Protein AF-A0A947I049-F1 (afdb_monomer)

Solvent-accessible surface area (backbone atoms only — not comparable to full-atom values): 20136 Å² total; per-residue (Å²): 138,83,85,80,80,80,82,52,74,67,61,59,55,50,56,59,55,58,68,69,71,76,73,86,82,80,91,72,89,83,76,88,65,97,51,59,75,61,45,59,69,67,36,69,57,52,45,51,44,47,54,53,21,55,65,51,45,60,42,56,76,65,76,49,67,82,68,45,63,92,79,46,52,65,66,55,30,16,57,62,45,54,55,41,60,27,80,48,78,37,83,83,34,71,47,52,23,62,14,38,29,43,31,38,38,38,52,83,84,72,79,59,103,77,60,92,73,66,75,37,50,26,11,27,33,22,53,26,60,35,34,33,36,28,34,28,56,63,70,51,24,50,53,89,50,84,76,56,85,53,47,62,72,57,63,84,64,46,73,48,38,60,28,32,43,27,35,46,59,43,44,28,85,66,26,79,69,43,60,36,45,36,36,62,65,34,47,45,53,31,78,82,76,14,25,44,72,73,39,69,44,99,85,73,44,63,56,32,45,42,60,32,15,40,30,29,34,28,36,29,39,48,45,94,57,64,80,81,56,81,44,41,33,44,72,33,57,62,76,81,84,62,60,84,86,74,38,40,29,33,37,36,24,40,38,55,69,54,91,87,49,87,56,59,56,81,57,44,64,26,36,45,31,32,31,72,61,25,45,50,51,64,76,92,48,89,45,21,46,43,26,34,47,73,49,46,65,27,15,35,10,9,48,23,18,33,84,93,39,75,60,34,34,51,26,23,34,25,83,61,69,30,99,79,23,38,8,20,76,76,79,50,77,90,42,32,72,88,37,20,31,24,28,22,14,37,33,22,57,49,31,51,51,50,23,75,70,67,78,45,57,65,87,52,52,49,75,73,58,116

pLDDT: mean 75.82, std 18.71, range [27.3, 97.12]

Secondary structure (DSSP, 8-state):
--------HHHHHHHHHHHHTT--S-----------TTGGGGSHHHHHHHHHHHHHHHHHSS---TT-GGGS-HHHHHHHHHTT-EEE-GGG-HHHHHHEEEEEEE-TT--STTS----EEEEEEESSSSEEEE-SHHHHSBTTS---S--SSPPGGGGG-EEEEEES-TTSTTGGG-EEEEEEEEE---BTTTEEEEEE-TTS-EEEEEE-GGG--EEEEESS--TT----PEE--S-----TTT-EEEEEE-PPP-TTSSS-HHHHTTSEEEEEEEEBPPS-BTTBEEE-----TT-TT-EEEETTEEEEEEEEE-S-S-TTSPPPSS--STTTTTTT-EEEEEHHHHHHHHHHHHSS-GGGGGGG--

Mean predicted aligned error: 10.98 Å

Sequence (370 aa):
MVSSKRVTSAEVVARLLTMATLLWGALGPMQVLAQGADACFKDPRVQALIDQSKEIDECFASDQNKCLIEKMTVEEQRELNSQRLIPFDRSKDALFDQAIGVVTANTPEATGPSSGAGNEAGTGQRISRCHVLTSAHLFYTDTSVGVSGVELPPPAESDHFNIRFHFGQTCDAQLARNHVRGHIVFRMTREKQDFVCDRWANDNKCLERRFFGKSDAVIVKLKDYDKSIRQYFKVRSSPVSIPESDSRVSCWGFPEYNNQINLPKALSDQVLWHQLNAKIFPGRYDRGILTNAISYPGMSGGGCVSASAPQELIGLYSSGGSATGHAAILASAQTADERSLNFLTPLDHLAERYRAATGKRIEDLDKECD

Structure (mmCIF, N/CA/C/O backbone):
data_AF-A0A947I049-F1
#
_entry.id   AF-A0A947I049-F1
#
loop_
_atom_site.group_PDB
_atom_site.id
_atom_site.type_symbol
_atom_site.label_atom_id
_atom_site.label_alt_id
_atom_site.label_comp_id
_atom_site.label_asym_id
_atom_site.label_entity_id
_atom_site.label_seq_id
_atom_site.pdbx_PDB_ins_code
_atom_site.Cartn_x
_atom_site.Cartn_y
_atom_site.Cartn_z
_atom_site.occupancy
_atom_site.B_iso_or_equiv
_atom_site.auth_seq_id
_atom_site.auth_comp_id
_atom_site.auth_asym_id
_atom_site.auth_atom_id
_atom_site.pdbx_PDB_model_num
ATOM 1 N N . MET A 1 1 ? 11.139 -2.924 -52.480 1.00 36.16 1 MET A N 1
ATOM 2 C CA . MET A 1 1 ? 11.664 -3.927 -51.528 1.00 36.16 1 MET A CA 1
ATOM 3 C C . MET A 1 1 ? 12.251 -3.184 -50.339 1.00 36.16 1 MET A C 1
ATOM 5 O O . MET A 1 1 ? 13.313 -2.597 -50.474 1.00 36.16 1 MET A O 1
ATOM 9 N N . VAL A 1 2 ? 11.526 -3.123 -49.220 1.00 31.83 2 VAL A N 1
ATOM 10 C CA . VAL A 1 2 ? 12.009 -2.501 -47.976 1.00 31.83 2 VAL A CA 1
ATOM 11 C C . VAL A 1 2 ? 12.499 -3.627 -47.072 1.00 31.83 2 VAL A C 1
ATOM 13 O O . VAL A 1 2 ? 11.728 -4.510 -46.706 1.00 31.83 2 VAL A O 1
ATOM 16 N N . SER A 1 3 ? 13.799 -3.631 -46.785 1.00 27.30 3 SER A N 1
ATOM 17 C CA . SER A 1 3 ? 14.447 -4.621 -45.926 1.00 27.30 3 SER A CA 1
ATOM 18 C C . SER A 1 3 ? 14.122 -4.313 -44.464 1.00 27.30 3 SER A C 1
ATOM 20 O O . SER A 1 3 ? 14.683 -3.395 -43.867 1.00 27.30 3 SER A O 1
ATOM 22 N N . SER A 1 4 ? 13.166 -5.054 -43.903 1.00 30.89 4 SER A N 1
ATOM 23 C CA . SER A 1 4 ? 12.885 -5.078 -42.467 1.00 30.89 4 SER A CA 1
ATOM 24 C C . SER A 1 4 ? 14.023 -5.824 -41.767 1.00 30.89 4 SER A C 1
ATOM 26 O O . SER A 1 4 ? 14.110 -7.052 -41.826 1.00 30.89 4 SER A O 1
ATOM 28 N N . LYS A 1 5 ? 14.933 -5.081 -41.129 1.00 39.25 5 LYS A N 1
ATOM 29 C CA . LYS A 1 5 ? 15.911 -5.666 -40.209 1.00 39.25 5 LYS A CA 1
ATOM 30 C C . LYS A 1 5 ? 15.168 -6.135 -38.958 1.00 39.25 5 LYS A C 1
ATOM 32 O O . LYS A 1 5 ? 14.656 -5.321 -38.195 1.00 39.25 5 LYS A O 1
ATOM 37 N N . ARG A 1 6 ? 15.108 -7.454 -38.763 1.00 39.47 6 ARG A N 1
ATOM 38 C CA . ARG A 1 6 ? 14.704 -8.071 -37.496 1.00 39.47 6 ARG A CA 1
ATOM 39 C C . ARG A 1 6 ? 15.783 -7.774 -36.459 1.00 39.47 6 ARG A C 1
ATOM 41 O O . ARG A 1 6 ? 16.863 -8.348 -36.536 1.00 39.47 6 ARG A O 1
ATOM 48 N N . VAL A 1 7 ? 15.473 -6.895 -35.515 1.00 39.69 7 VAL A N 1
ATOM 49 C CA . VAL A 1 7 ? 16.223 -6.769 -34.262 1.00 39.69 7 VAL A CA 1
ATOM 50 C C . VAL A 1 7 ? 15.900 -8.011 -33.435 1.00 39.69 7 VAL A C 1
ATOM 52 O O . VAL A 1 7 ? 14.728 -8.322 -33.205 1.00 39.69 7 VAL A O 1
ATOM 55 N N . THR A 1 8 ? 16.919 -8.783 -33.077 1.00 38.72 8 THR A N 1
ATOM 56 C CA . THR A 1 8 ? 16.761 -9.987 -32.256 1.00 38.72 8 THR A CA 1
ATOM 57 C C . THR A 1 8 ? 16.773 -9.603 -30.776 1.00 38.72 8 THR A C 1
ATOM 59 O O . THR A 1 8 ? 17.422 -8.640 -30.376 1.00 38.72 8 THR A O 1
ATOM 62 N N . SER A 1 9 ? 16.050 -10.354 -29.942 1.00 43.84 9 SER A N 1
ATOM 63 C CA . SER A 1 9 ? 15.940 -10.134 -28.488 1.00 43.84 9 SER A CA 1
ATOM 64 C C . SER A 1 9 ? 17.298 -10.061 -27.773 1.00 43.84 9 SER A C 1
ATOM 66 O O . SER A 1 9 ? 17.438 -9.347 -26.785 1.00 43.84 9 SER A O 1
ATOM 68 N N . ALA A 1 10 ? 18.326 -10.711 -28.323 1.00 41.03 10 ALA A N 1
ATOM 69 C CA . ALA A 1 10 ? 19.694 -10.656 -27.819 1.00 41.03 10 ALA A CA 1
ATOM 70 C C . ALA A 1 10 ? 20.364 -9.272 -27.976 1.00 41.03 10 ALA A C 1
ATOM 72 O O . ALA A 1 10 ? 21.170 -8.897 -27.129 1.00 41.03 10 ALA A O 1
ATOM 73 N N . GLU A 1 11 ? 20.029 -8.482 -29.006 1.00 40.41 11 GLU A N 1
ATOM 74 C CA . GLU A 1 11 ? 20.606 -7.138 -29.201 1.00 40.41 11 GLU A CA 1
ATOM 75 C C . GLU A 1 11 ? 20.040 -6.101 -28.222 1.00 40.41 11 GLU A C 1
ATOM 77 O O . GLU A 1 11 ? 20.745 -5.164 -27.846 1.00 40.41 11 GLU A O 1
ATOM 82 N N . VAL A 1 12 ? 18.791 -6.273 -27.777 1.00 44.66 12 VAL A N 1
ATOM 83 C CA . VAL A 1 12 ? 18.162 -5.394 -26.776 1.00 44.66 12 VAL A CA 1
ATOM 84 C C . VAL A 1 12 ? 18.747 -5.670 -25.388 1.00 44.66 12 VAL A C 1
ATOM 86 O O . VAL A 1 12 ? 19.164 -4.739 -24.701 1.00 44.66 12 VAL A O 1
ATOM 89 N N . VAL A 1 13 ? 18.887 -6.948 -25.018 1.00 43.38 13 VAL A N 1
ATOM 90 C CA . VAL A 1 13 ? 19.495 -7.366 -23.742 1.00 43.38 13 VAL A CA 1
ATOM 91 C C . VAL A 1 13 ? 20.985 -6.995 -23.680 1.00 43.38 13 VAL A C 1
ATOM 93 O O . VAL A 1 13 ? 21.453 -6.488 -22.662 1.00 43.38 13 VAL A O 1
ATOM 96 N N . ALA A 1 14 ? 21.734 -7.144 -24.780 1.00 41.31 14 ALA A N 1
ATOM 97 C CA . ALA A 1 14 ? 23.150 -6.769 -24.826 1.00 41.31 14 ALA A CA 1
ATOM 98 C C . ALA A 1 14 ? 23.383 -5.248 -24.727 1.00 41.31 14 ALA A C 1
ATOM 100 O O . ALA A 1 14 ? 24.353 -4.811 -24.104 1.00 41.31 14 ALA A O 1
ATOM 101 N N . ARG A 1 15 ? 22.489 -4.419 -25.289 1.00 41.31 15 ARG A N 1
ATOM 102 C CA . ARG A 1 15 ? 22.576 -2.954 -25.146 1.00 41.31 15 ARG A CA 1
ATOM 103 C C . ARG A 1 15 ? 22.295 -2.488 -23.715 1.00 41.31 15 ARG A C 1
ATOM 105 O O . ARG A 1 15 ? 22.999 -1.599 -23.244 1.00 41.31 15 ARG A O 1
ATOM 112 N N . LEU A 1 16 ? 21.368 -3.138 -23.007 1.00 40.75 16 LEU A N 1
ATOM 113 C CA . LEU A 1 16 ? 21.089 -2.873 -21.588 1.00 40.75 16 LEU A CA 1
ATOM 114 C C . LEU A 1 16 ? 22.263 -3.277 -20.677 1.00 40.75 16 LEU A C 1
ATOM 116 O O . LEU A 1 16 ? 22.641 -2.523 -19.783 1.00 40.75 16 LEU A O 1
ATOM 120 N N . LEU A 1 17 ? 22.923 -4.406 -20.959 1.00 35.94 17 LEU A N 1
ATOM 121 C CA . LEU A 1 17 ? 24.107 -4.857 -20.210 1.00 35.94 17 LEU A CA 1
ATOM 122 C C . LEU A 1 17 ? 25.330 -3.940 -20.374 1.00 35.94 17 LEU A C 1
ATOM 124 O O . LEU A 1 17 ? 26.136 -3.824 -19.454 1.00 35.94 17 LEU A O 1
ATOM 128 N N . THR A 1 18 ? 25.469 -3.252 -21.510 1.00 36.75 18 THR A N 1
ATOM 129 C CA . THR A 1 18 ? 26.655 -2.419 -21.777 1.00 36.75 18 THR A CA 1
ATOM 130 C C . THR A 1 18 ? 26.627 -1.091 -21.001 1.00 36.75 18 THR A C 1
ATOM 132 O O . THR A 1 18 ? 27.687 -0.581 -20.628 1.00 36.75 18 THR A O 1
ATOM 135 N N . MET A 1 19 ? 25.441 -0.552 -20.679 1.00 34.12 19 MET A N 1
ATOM 136 C CA . MET A 1 19 ? 25.323 0.657 -19.844 1.00 34.12 19 MET A CA 1
ATOM 137 C C . MET A 1 19 ? 25.622 0.393 -18.359 1.00 34.12 19 MET A C 1
ATOM 139 O O . MET A 1 19 ? 26.069 1.303 -17.664 1.00 34.12 19 MET A O 1
ATOM 143 N N . ALA A 1 20 ? 25.482 -0.850 -17.885 1.00 35.50 20 ALA A N 1
ATOM 144 C CA . ALA A 1 20 ? 25.792 -1.223 -16.502 1.00 35.50 20 ALA A CA 1
ATOM 145 C C . ALA A 1 20 ? 27.308 -1.248 -16.195 1.00 35.50 20 ALA A C 1
ATOM 147 O O . ALA A 1 20 ? 27.719 -1.055 -15.052 1.00 35.50 20 ALA A O 1
ATOM 148 N N . THR A 1 21 ? 28.164 -1.430 -17.205 1.00 35.34 21 THR A N 1
ATOM 149 C CA . THR A 1 21 ? 29.625 -1.579 -17.029 1.00 35.34 21 THR A CA 1
ATOM 150 C C . THR A 1 21 ? 30.440 -0.279 -17.026 1.00 35.34 21 THR A C 1
ATOM 152 O O . THR A 1 21 ? 31.637 -0.323 -16.752 1.00 35.34 21 THR A O 1
ATOM 155 N N . LEU A 1 22 ? 29.842 0.890 -17.284 1.00 30.20 22 LEU A N 1
ATOM 156 C CA . LEU A 1 22 ? 30.578 2.166 -17.396 1.00 30.20 22 LEU A CA 1
ATOM 157 C C . LEU A 1 22 ? 30.652 3.001 -16.099 1.00 30.20 22 LEU A C 1
ATOM 159 O O . LEU A 1 22 ? 31.198 4.101 -16.114 1.00 30.20 22 LEU A O 1
ATOM 163 N N . LEU A 1 23 ? 30.172 2.484 -14.963 1.00 39.19 23 LEU A N 1
ATOM 164 C CA . LEU A 1 23 ? 30.061 3.227 -13.691 1.00 39.19 23 LEU A CA 1
ATOM 165 C C . LEU A 1 23 ? 31.065 2.814 -12.593 1.00 39.19 23 LEU A C 1
ATOM 167 O O . LEU A 1 23 ? 30.907 3.186 -11.434 1.00 39.19 23 LEU A O 1
ATOM 171 N N . TRP A 1 24 ? 32.130 2.084 -12.934 1.00 35.00 24 TRP A N 1
ATOM 172 C CA . TRP A 1 24 ? 33.089 1.526 -11.962 1.00 35.00 24 TRP A CA 1
ATOM 173 C C . TRP A 1 24 ? 34.264 2.436 -11.551 1.00 35.00 24 TRP A C 1
ATOM 175 O O . TRP A 1 24 ? 35.207 1.974 -10.913 1.00 35.00 24 TRP A O 1
ATOM 185 N N . GLY A 1 25 ? 34.232 3.734 -11.861 1.00 31.92 25 GLY A N 1
ATOM 186 C CA . GLY A 1 25 ? 35.385 4.614 -11.642 1.00 31.92 25 GLY A CA 1
ATOM 187 C C . GLY A 1 25 ? 35.066 5.974 -11.034 1.00 31.92 25 GLY A C 1
ATOM 188 O O . GLY A 1 25 ? 35.245 6.963 -11.727 1.00 31.92 25 GLY A O 1
ATOM 189 N N . ALA A 1 26 ? 34.629 6.033 -9.768 1.00 32.72 26 ALA A N 1
ATOM 190 C CA . ALA A 1 26 ? 34.865 7.171 -8.856 1.00 32.72 26 ALA A CA 1
ATOM 191 C C . ALA A 1 26 ? 34.229 6.922 -7.471 1.00 32.72 26 ALA A C 1
ATOM 193 O O . ALA A 1 26 ? 33.105 7.342 -7.206 1.00 32.72 26 ALA A O 1
ATOM 194 N N . LEU A 1 27 ? 34.951 6.268 -6.557 1.00 34.78 27 LEU A N 1
ATOM 195 C CA . LEU A 1 27 ? 34.607 6.258 -5.130 1.00 34.78 27 LEU A CA 1
ATOM 196 C C . LEU A 1 27 ? 35.497 7.268 -4.400 1.00 34.78 27 LEU A C 1
ATOM 198 O O . LEU A 1 27 ? 36.645 6.979 -4.073 1.00 34.78 27 LEU A O 1
ATOM 202 N N . GLY A 1 28 ? 34.963 8.466 -4.167 1.00 30.88 28 GLY A N 1
ATOM 203 C CA . GLY A 1 28 ? 35.471 9.409 -3.169 1.00 30.88 28 GLY A CA 1
ATOM 204 C C . GLY A 1 28 ? 34.584 9.385 -1.916 1.00 30.88 28 GLY A C 1
ATOM 205 O O . GLY A 1 28 ? 33.402 9.050 -2.021 1.00 30.88 28 GLY A O 1
ATOM 206 N N . PRO A 1 29 ? 35.110 9.724 -0.725 1.00 32.47 29 PRO A N 1
ATOM 207 C CA . PRO A 1 29 ? 34.315 9.755 0.498 1.00 32.47 29 PRO A CA 1
ATOM 208 C C . PRO A 1 29 ? 33.294 10.902 0.429 1.00 32.47 29 PRO A C 1
ATOM 210 O O . PRO A 1 29 ? 33.664 12.070 0.322 1.00 32.47 29 PRO A O 1
ATOM 213 N N . MET A 1 30 ? 31.999 10.572 0.481 1.00 37.56 30 MET A N 1
ATOM 214 C CA . MET A 1 30 ? 30.910 11.553 0.541 1.00 37.56 30 MET A CA 1
ATOM 215 C C . MET A 1 30 ? 30.924 12.270 1.898 1.00 37.56 30 MET A C 1
ATOM 217 O O . MET A 1 30 ? 30.604 11.686 2.932 1.00 37.56 30 MET A O 1
ATOM 221 N N . GLN A 1 31 ? 31.279 13.555 1.887 1.00 31.75 31 GLN A N 1
ATOM 222 C CA . GLN A 1 31 ? 30.993 14.480 2.981 1.00 31.75 31 GLN A CA 1
ATOM 223 C C . GLN A 1 31 ? 29.479 14.711 3.058 1.00 31.75 31 GLN A C 1
ATOM 225 O O . GLN A 1 31 ? 28.852 15.106 2.075 1.00 31.75 31 GLN A O 1
ATOM 230 N N . VAL A 1 32 ? 28.896 14.476 4.235 1.00 35.38 32 VAL A N 1
ATOM 231 C CA . VAL A 1 32 ? 27.488 14.763 4.535 1.00 35.38 32 VAL A CA 1
ATOM 232 C C . VAL A 1 32 ? 27.326 16.278 4.664 1.00 35.38 32 VAL A C 1
ATOM 234 O O . VAL A 1 32 ? 27.493 16.850 5.739 1.00 35.38 32 VAL A O 1
ATOM 237 N N . LEU A 1 33 ? 27.061 16.948 3.545 1.00 35.38 33 LEU A N 1
ATOM 238 C CA . LEU A 1 33 ? 26.589 18.329 3.548 1.00 35.38 33 LEU A CA 1
ATOM 239 C C . LEU A 1 33 ? 25.087 18.323 3.828 1.00 35.38 33 LEU A C 1
ATOM 241 O O . LEU A 1 33 ? 24.358 17.532 3.237 1.00 35.38 33 LEU A O 1
ATOM 245 N N . ALA A 1 34 ? 24.633 19.210 4.715 1.00 38.28 34 ALA A N 1
ATOM 246 C CA . ALA A 1 34 ? 23.218 19.497 4.915 1.00 38.28 34 ALA A CA 1
ATOM 247 C C . ALA A 1 34 ? 22.613 19.920 3.570 1.00 38.28 34 ALA A C 1
ATOM 249 O O . ALA A 1 34 ? 22.931 20.975 3.021 1.00 38.28 34 ALA A O 1
ATOM 250 N N . GLN A 1 35 ? 21.806 19.041 3.004 1.00 43.62 35 GLN A N 1
ATOM 251 C CA . GLN A 1 35 ? 21.348 19.103 1.631 1.00 43.62 35 GLN A CA 1
ATOM 252 C C . GLN A 1 35 ? 19.813 19.189 1.706 1.00 43.62 35 GLN A C 1
ATOM 254 O O . GLN A 1 35 ? 19.198 18.404 2.417 1.00 43.62 35 GLN A O 1
ATOM 259 N N . GLY A 1 36 ? 19.214 20.226 1.098 1.00 51.91 36 GLY A N 1
ATOM 260 C CA . GLY A 1 36 ? 17.782 20.550 1.244 1.00 51.91 36 GLY A CA 1
ATOM 261 C C . GLY A 1 36 ? 16.830 19.422 0.815 1.00 51.91 36 GLY A C 1
ATOM 262 O O . GLY A 1 36 ? 17.276 18.416 0.277 1.00 51.91 36 GLY A O 1
ATOM 263 N N . ALA A 1 37 ? 15.518 19.618 0.999 1.00 54.25 37 ALA A N 1
ATOM 264 C CA . ALA A 1 37 ? 14.462 18.598 0.850 1.00 54.25 37 ALA A CA 1
ATOM 265 C C . ALA A 1 37 ? 14.479 17.751 -0.452 1.00 54.25 37 ALA A C 1
ATOM 267 O O . ALA A 1 37 ? 13.930 16.651 -0.465 1.00 54.25 37 ALA A O 1
ATOM 268 N N . ASP A 1 38 ? 15.156 18.200 -1.515 1.00 62.28 38 ASP A N 1
ATOM 269 C CA . ASP A 1 38 ? 15.236 17.504 -2.813 1.00 62.28 38 ASP A CA 1
ATOM 270 C C . ASP A 1 38 ? 16.610 16.890 -3.119 1.00 62.28 38 ASP A C 1
ATOM 272 O O . ASP A 1 38 ? 16.883 16.458 -4.240 1.00 62.28 38 ASP A O 1
ATOM 276 N N . ALA A 1 39 ? 17.546 16.917 -2.177 1.00 68.62 39 ALA A N 1
ATOM 277 C CA . ALA A 1 39 ? 18.935 16.631 -2.496 1.00 68.62 39 ALA A CA 1
ATOM 278 C C . ALA A 1 39 ? 19.211 15.169 -2.879 1.00 68.62 39 ALA A C 1
ATOM 280 O O . ALA A 1 39 ? 20.046 14.913 -3.744 1.00 68.62 39 ALA A O 1
ATOM 281 N N . CYS A 1 40 ? 18.436 14.232 -2.333 1.00 76.12 40 CYS A N 1
ATOM 282 C CA . CYS A 1 40 ? 18.408 12.830 -2.754 1.00 76.12 40 CYS A CA 1
ATOM 283 C C . CYS A 1 40 ? 18.083 12.668 -4.255 1.00 76.12 40 CYS A C 1
ATOM 285 O O . CYS A 1 40 ? 18.714 11.868 -4.939 1.00 76.12 40 CYS A O 1
ATOM 287 N N . PHE A 1 41 ? 17.155 13.466 -4.800 1.00 81.06 41 PHE A N 1
ATOM 288 C CA . PHE A 1 41 ? 16.715 13.398 -6.198 1.00 81.06 41 PHE A CA 1
ATOM 289 C C . PHE A 1 41 ? 17.689 14.090 -7.155 1.00 81.06 41 PHE A C 1
ATOM 291 O O . PHE A 1 41 ? 17.532 14.004 -8.372 1.00 81.06 41 PHE A O 1
ATOM 298 N N . LYS A 1 42 ? 18.715 14.766 -6.630 1.00 82.12 42 LYS A N 1
ATOM 299 C CA . LYS A 1 42 ? 19.840 15.281 -7.421 1.00 82.12 42 LYS A CA 1
ATOM 300 C C . LYS A 1 42 ? 20.963 14.251 -7.575 1.00 82.12 42 LYS A C 1
ATOM 302 O O . LYS A 1 42 ? 21.888 14.505 -8.343 1.00 82.12 42 LYS A O 1
ATOM 307 N N . ASP A 1 43 ? 20.901 13.112 -6.878 1.00 83.81 43 ASP A N 1
ATOM 308 C CA . ASP A 1 43 ? 21.870 12.029 -7.045 1.00 83.81 43 ASP A CA 1
ATOM 309 C C . ASP A 1 43 ? 21.745 11.426 -8.461 1.00 83.81 43 ASP A C 1
ATOM 311 O O . ASP A 1 43 ? 20.653 10.993 -8.847 1.00 83.81 43 ASP A O 1
ATOM 315 N N . PRO A 1 44 ? 22.835 11.365 -9.251 1.00 85.69 44 PRO A N 1
ATOM 316 C CA . PRO A 1 44 ? 22.799 10.826 -10.610 1.00 85.69 44 PRO A CA 1
ATOM 317 C C . PRO A 1 44 ? 22.270 9.391 -10.701 1.00 85.69 44 PRO A C 1
ATOM 319 O O . PRO A 1 44 ? 21.697 9.022 -11.721 1.00 85.69 44 PRO A O 1
ATOM 322 N N . ARG A 1 45 ? 22.425 8.582 -9.645 1.00 84.69 45 ARG A N 1
ATOM 323 C CA . ARG A 1 45 ? 21.916 7.202 -9.610 1.00 84.69 45 ARG A CA 1
ATOM 324 C C . ARG A 1 45 ? 20.398 7.170 -9.490 1.00 84.69 45 ARG A C 1
ATOM 326 O O . ARG A 1 45 ? 19.765 6.348 -10.139 1.00 84.69 45 ARG A O 1
ATOM 333 N N . VAL A 1 46 ? 19.813 8.087 -8.713 1.00 86.31 46 VAL A N 1
ATOM 334 C CA . VAL A 1 46 ? 18.350 8.236 -8.627 1.00 86.31 46 VAL A CA 1
ATOM 335 C C . VAL A 1 46 ? 17.790 8.656 -9.980 1.00 86.31 46 VAL A C 1
ATOM 337 O O . VAL A 1 46 ? 16.820 8.065 -10.445 1.00 86.31 46 VAL A O 1
ATOM 340 N N . GLN A 1 47 ? 18.426 9.625 -10.645 1.00 87.31 47 GLN A N 1
ATOM 341 C CA . GLN A 1 47 ? 17.983 10.059 -11.972 1.00 87.31 47 GLN A CA 1
ATOM 342 C C . GLN A 1 47 ? 18.116 8.955 -13.024 1.00 87.31 47 GLN A C 1
ATOM 344 O O . GLN A 1 47 ? 17.187 8.747 -13.797 1.00 87.31 47 GLN A O 1
ATOM 349 N N . ALA A 1 48 ? 19.208 8.187 -12.998 1.00 85.94 48 ALA A N 1
ATOM 350 C CA . ALA A 1 48 ? 19.382 7.049 -13.897 1.00 85.94 48 ALA A CA 1
ATOM 351 C C . ALA A 1 48 ? 18.270 5.997 -13.735 1.00 85.94 48 ALA A C 1
ATOM 353 O O . ALA A 1 48 ? 17.742 5.524 -14.737 1.00 85.94 48 ALA A O 1
ATOM 354 N N . LEU A 1 49 ? 17.870 5.676 -12.496 1.00 87.06 49 LEU A N 1
ATOM 355 C CA . LEU A 1 49 ? 16.747 4.765 -12.234 1.00 87.06 49 LEU A CA 1
ATOM 356 C C . LEU A 1 49 ? 15.425 5.317 -12.786 1.00 87.06 49 LEU A C 1
ATOM 358 O O . LEU A 1 49 ? 14.666 4.589 -13.423 1.00 87.06 49 LEU A O 1
ATOM 362 N N . ILE A 1 50 ? 15.156 6.608 -12.563 1.00 87.62 50 ILE A N 1
ATOM 363 C CA . ILE A 1 50 ? 13.939 7.271 -13.049 1.00 87.62 50 ILE A CA 1
ATOM 364 C C . ILE A 1 50 ? 13.884 7.253 -14.582 1.00 87.62 50 ILE A C 1
ATOM 366 O O . ILE A 1 50 ? 12.841 6.939 -15.152 1.00 87.62 50 ILE A O 1
ATOM 370 N N . ASP A 1 51 ? 14.984 7.581 -15.256 1.00 85.81 51 ASP A N 1
ATOM 371 C CA . ASP A 1 51 ? 15.029 7.630 -16.717 1.00 85.81 51 ASP A CA 1
ATOM 372 C C . ASP A 1 51 ? 14.941 6.231 -17.342 1.00 85.81 51 ASP A C 1
ATOM 374 O O . ASP A 1 51 ? 14.157 6.038 -18.271 1.00 85.81 51 ASP A O 1
ATOM 378 N N . GLN A 1 52 ? 15.629 5.234 -16.772 1.00 83.62 52 GLN A N 1
ATOM 379 C CA . GLN A 1 52 ? 15.503 3.833 -17.189 1.00 83.62 52 GLN A CA 1
ATOM 380 C C . GLN A 1 52 ? 14.059 3.331 -17.058 1.00 83.62 52 GLN A C 1
ATOM 382 O O . GLN A 1 52 ? 13.530 2.704 -17.974 1.00 83.62 52 GLN A O 1
ATOM 387 N N . SER A 1 53 ? 13.389 3.631 -15.943 1.00 85.38 53 SER A N 1
ATOM 388 C CA . SER A 1 53 ? 12.001 3.209 -15.741 1.00 85.38 53 SER A CA 1
ATOM 389 C C . SER A 1 53 ? 11.035 3.871 -16.722 1.00 85.38 53 SER A C 1
ATOM 391 O O . SER A 1 53 ? 10.136 3.196 -17.210 1.00 85.38 53 SER A O 1
ATOM 393 N N . LYS A 1 54 ? 11.236 5.143 -17.104 1.00 83.00 54 LYS A N 1
ATOM 394 C CA . LYS A 1 54 ? 10.402 5.800 -18.134 1.00 83.00 54 LYS A CA 1
ATOM 395 C C . LYS A 1 54 ? 10.472 5.078 -19.478 1.00 83.00 54 LYS A C 1
ATOM 397 O O . LYS A 1 54 ? 9.436 4.890 -20.111 1.00 83.00 54 LYS A O 1
ATOM 402 N N . GLU A 1 55 ? 11.670 4.671 -19.904 1.00 78.56 55 GLU A N 1
ATOM 403 C CA . GLU A 1 55 ? 11.849 3.904 -21.145 1.00 78.56 55 GLU A CA 1
ATOM 404 C C . GLU A 1 55 ? 11.121 2.557 -21.073 1.00 78.56 55 GLU A C 1
ATOM 406 O O . GLU A 1 55 ? 10.4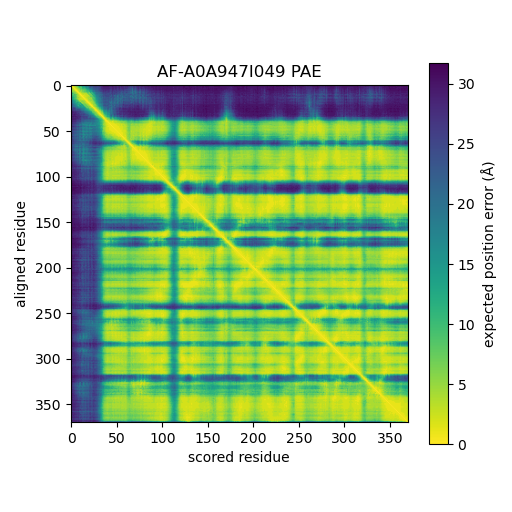72 2.134 -22.032 1.00 78.56 55 GLU A O 1
ATOM 411 N N . ILE A 1 56 ? 11.189 1.904 -19.912 1.00 80.81 56 ILE A N 1
ATOM 412 C CA . ILE A 1 56 ? 10.535 0.620 -19.670 1.00 80.81 56 ILE A CA 1
ATOM 413 C C . ILE A 1 56 ? 9.017 0.791 -19.593 1.00 80.81 56 ILE A C 1
ATOM 415 O O . ILE A 1 56 ? 8.300 -0.000 -20.192 1.00 80.81 56 ILE A O 1
ATOM 419 N N . ASP A 1 57 ? 8.493 1.813 -18.919 1.00 78.00 57 ASP A N 1
ATOM 420 C CA . ASP A 1 57 ? 7.056 2.019 -18.715 1.00 78.00 57 ASP A CA 1
ATOM 421 C C . ASP A 1 57 ? 6.283 2.213 -20.025 1.00 78.00 57 ASP A C 1
ATOM 423 O O . ASP A 1 57 ? 5.110 1.833 -20.103 1.00 78.00 57 ASP A O 1
ATOM 427 N N . GLU A 1 58 ? 6.928 2.690 -21.095 1.00 73.56 58 GLU A N 1
ATOM 428 C CA . GLU A 1 58 ? 6.330 2.692 -22.434 1.00 73.56 58 GLU A CA 1
ATOM 429 C C . GLU A 1 58 ? 5.972 1.283 -22.938 1.00 73.56 58 GLU A C 1
ATOM 431 O O . GLU A 1 58 ? 4.981 1.129 -23.661 1.00 73.56 58 GLU A O 1
ATOM 436 N N . CYS A 1 59 ? 6.727 0.249 -22.536 1.00 73.19 59 CYS A N 1
ATOM 437 C CA . CYS A 1 59 ? 6.402 -1.156 -22.810 1.00 73.19 59 CYS A CA 1
ATOM 438 C C . CYS A 1 59 ? 5.068 -1.572 -22.174 1.00 73.19 59 CYS A C 1
ATOM 440 O O . CYS A 1 59 ? 4.411 -2.488 -22.664 1.00 73.19 59 CYS A O 1
ATOM 442 N N . PHE A 1 60 ? 4.684 -0.933 -21.066 1.00 73.25 60 PHE A N 1
ATOM 443 C CA . PHE A 1 60 ? 3.555 -1.340 -20.231 1.00 73.25 60 PHE A CA 1
ATOM 444 C C . PHE A 1 60 ? 2.340 -0.450 -20.438 1.00 73.25 60 PHE A C 1
ATOM 446 O O . PHE A 1 60 ? 1.225 -0.930 -20.307 1.00 73.25 60 PHE A O 1
ATOM 453 N N . ALA A 1 61 ? 2.514 0.824 -20.785 1.00 67.06 61 ALA A N 1
ATOM 454 C CA . ALA A 1 61 ? 1.416 1.783 -20.866 1.00 67.06 61 ALA A CA 1
ATOM 455 C C . ALA A 1 61 ? 0.414 1.518 -22.009 1.00 67.06 61 ALA A C 1
ATOM 457 O O . ALA A 1 61 ? -0.663 2.108 -22.003 1.00 67.06 61 ALA A O 1
ATOM 458 N N . SER A 1 62 ? 0.737 0.663 -22.990 1.00 59.25 62 SER A N 1
ATOM 459 C CA . SER A 1 62 ? -0.065 0.542 -24.221 1.00 59.25 62 SER A CA 1
ATOM 460 C C . SER A 1 62 ? -0.384 -0.879 -24.697 1.00 59.25 62 SER A C 1
ATOM 462 O O . SER A 1 62 ? -0.997 -1.004 -25.754 1.00 59.25 62 SER A O 1
ATOM 464 N N . ASP A 1 63 ? 0.051 -1.936 -23.992 1.00 54.50 63 ASP A N 1
ATOM 465 C CA . ASP A 1 63 ? 0.004 -3.349 -24.448 1.00 54.50 63 ASP A CA 1
ATOM 466 C C . ASP A 1 63 ? 0.518 -3.575 -25.892 1.00 54.50 63 ASP A C 1
ATOM 468 O O . ASP A 1 63 ? 0.432 -4.667 -26.457 1.00 54.50 63 ASP A O 1
ATOM 472 N N . GLN A 1 64 ? 1.133 -2.555 -26.499 1.00 54.88 64 GLN A N 1
ATOM 473 C CA . GLN A 1 64 ? 1.874 -2.673 -27.732 1.00 54.88 64 GLN A CA 1
ATOM 474 C C . GLN A 1 64 ? 3.103 -3.481 -27.367 1.00 54.88 64 GLN A C 1
ATOM 476 O O . GLN A 1 64 ? 3.926 -3.039 -26.569 1.00 54.88 64 GLN A O 1
ATOM 481 N N . ASN A 1 65 ? 3.216 -4.673 -27.942 1.00 55.91 65 ASN A N 1
ATOM 482 C CA . ASN A 1 65 ? 4.253 -5.671 -27.682 1.00 55.91 65 ASN A CA 1
ATOM 483 C C . ASN A 1 65 ? 5.669 -5.203 -28.124 1.00 55.91 65 ASN A C 1
ATOM 485 O O . ASN A 1 65 ? 6.469 -6.006 -28.602 1.00 55.91 65 ASN A O 1
ATOM 489 N N . LYS A 1 66 ? 5.989 -3.902 -27.996 1.00 63.12 66 LYS A N 1
ATOM 490 C CA . LYS A 1 66 ? 7.279 -3.248 -28.266 1.00 63.12 66 LYS A CA 1
ATOM 491 C C . LYS A 1 66 ? 8.430 -4.006 -27.607 1.00 63.12 66 LYS A C 1
ATOM 493 O O . LYS A 1 66 ? 9.502 -4.105 -28.191 1.00 63.12 66 LYS A O 1
ATOM 498 N N . CYS A 1 67 ? 8.176 -4.583 -26.434 1.00 71.25 67 CYS A N 1
ATOM 499 C CA . CYS A 1 67 ? 9.180 -5.262 -25.619 1.00 71.25 67 CYS A CA 1
ATOM 500 C C . CYS A 1 67 ? 9.075 -6.792 -25.685 1.00 71.25 67 CYS A C 1
ATOM 502 O O . CYS A 1 67 ? 9.785 -7.477 -24.964 1.00 71.25 67 CYS A O 1
ATOM 504 N N . LEU A 1 68 ? 8.237 -7.336 -26.586 1.00 77.06 68 LEU A N 1
ATOM 505 C CA . LEU A 1 68 ? 8.123 -8.773 -26.870 1.00 77.06 68 LEU A CA 1
ATOM 506 C C . LEU A 1 68 ? 7.951 -9.636 -25.606 1.00 77.06 68 LEU A C 1
ATOM 508 O O . LEU A 1 68 ? 8.507 -10.731 -25.521 1.00 77.06 68 LEU A O 1
ATOM 512 N N . ILE A 1 69 ? 7.174 -9.146 -24.637 1.00 80.75 69 ILE A N 1
ATOM 513 C CA . ILE A 1 69 ? 7.048 -9.712 -23.282 1.00 80.75 69 ILE A CA 1
ATOM 514 C C . ILE A 1 69 ? 6.571 -11.172 -23.331 1.00 80.75 69 ILE A C 1
ATOM 516 O O . ILE A 1 69 ? 7.018 -12.010 -22.554 1.00 80.75 69 ILE A O 1
ATOM 520 N N . GLU A 1 70 ? 5.718 -11.510 -24.297 1.00 81.44 70 GLU A N 1
ATOM 521 C CA . GLU A 1 70 ? 5.222 -12.877 -24.519 1.00 81.44 70 GLU A CA 1
ATOM 522 C C . GLU A 1 70 ? 6.317 -13.881 -24.912 1.00 81.44 70 GLU A C 1
ATOM 524 O O . GLU A 1 70 ? 6.125 -15.085 -24.764 1.00 81.44 70 GLU A O 1
ATOM 529 N N . LYS A 1 71 ? 7.457 -13.405 -25.430 1.00 85.00 71 LYS A N 1
ATOM 530 C CA . LYS A 1 71 ? 8.602 -14.243 -25.818 1.00 85.00 71 LYS A CA 1
ATOM 531 C C . LYS A 1 71 ? 9.629 -14.408 -24.699 1.00 85.00 71 LYS A C 1
ATOM 533 O O . LYS A 1 71 ? 10.562 -15.185 -24.876 1.00 85.00 71 LYS A O 1
ATOM 538 N N . MET A 1 72 ? 9.479 -13.666 -23.603 1.00 86.44 72 MET A N 1
ATOM 539 C CA . MET A 1 72 ? 10.389 -13.699 -22.463 1.00 86.44 72 MET A CA 1
ATOM 540 C C . MET A 1 72 ? 10.056 -14.857 -21.522 1.00 86.44 72 MET A C 1
ATOM 542 O O . MET A 1 72 ? 8.878 -15.170 -21.302 1.00 86.44 72 MET A O 1
ATOM 546 N N . THR A 1 73 ? 11.081 -15.444 -20.908 1.00 87.56 73 THR A N 1
ATOM 547 C CA . THR A 1 73 ? 10.906 -16.379 -19.789 1.00 87.56 73 THR A CA 1
ATOM 548 C C . THR A 1 73 ? 10.280 -15.677 -18.579 1.00 87.56 73 THR A C 1
ATOM 550 O O . THR A 1 73 ? 10.202 -14.449 -18.512 1.00 87.56 73 THR A O 1
ATOM 553 N N . VAL A 1 74 ? 9.808 -16.444 -17.591 1.00 84.44 74 VAL A N 1
ATOM 554 C CA . VAL A 1 74 ? 9.241 -15.864 -16.360 1.00 84.44 74 VAL A CA 1
ATOM 555 C C . VAL A 1 74 ? 10.296 -15.041 -15.616 1.00 84.44 74 VAL A C 1
ATOM 557 O O . VAL A 1 74 ? 9.990 -13.971 -15.095 1.00 84.44 74 VAL A O 1
ATOM 560 N N . GLU A 1 75 ? 11.540 -15.509 -15.606 1.00 84.81 75 GLU A N 1
ATOM 561 C CA . GLU A 1 75 ? 12.685 -14.843 -14.989 1.00 84.81 75 GLU A CA 1
ATOM 562 C C . GLU A 1 75 ? 13.006 -13.520 -15.691 1.00 84.81 75 GLU A C 1
ATOM 564 O O . GLU A 1 75 ? 13.161 -12.501 -15.023 1.00 84.81 75 GLU A O 1
ATOM 569 N N . GLU A 1 76 ? 13.022 -13.505 -17.027 1.00 86.31 76 GLU A N 1
ATOM 570 C CA . GLU A 1 76 ? 13.230 -12.285 -17.818 1.00 86.31 76 GLU A CA 1
ATOM 571 C C . GLU A 1 76 ? 12.102 -11.267 -17.598 1.00 86.31 76 GLU A C 1
ATOM 573 O O . GLU A 1 76 ? 12.360 -10.074 -17.451 1.00 86.31 76 GLU A O 1
ATOM 578 N N . GLN A 1 77 ? 10.849 -11.726 -17.510 1.00 86.06 77 GLN A N 1
ATOM 579 C CA . GLN A 1 77 ? 9.714 -10.852 -17.198 1.00 86.06 77 GLN A CA 1
ATOM 580 C C . GLN A 1 77 ? 9.824 -10.246 -15.795 1.00 86.06 77 GLN A C 1
ATOM 582 O O . GLN A 1 77 ? 9.524 -9.069 -15.609 1.00 86.06 77 GLN A O 1
ATOM 587 N N . ARG A 1 78 ? 10.231 -11.047 -14.804 1.00 85.00 78 ARG A N 1
ATOM 588 C CA . ARG A 1 78 ? 10.437 -10.598 -13.420 1.00 85.00 78 ARG A CA 1
ATOM 589 C C . ARG A 1 78 ? 11.530 -9.540 -13.332 1.00 85.00 78 ARG A C 1
ATOM 591 O O . ARG A 1 78 ? 11.327 -8.533 -12.663 1.00 85.00 78 ARG A O 1
ATOM 598 N N . GLU A 1 79 ? 12.644 -9.762 -14.021 1.00 84.12 79 GLU A N 1
ATOM 599 C CA . GLU A 1 79 ? 13.763 -8.821 -14.074 1.00 84.12 79 GLU A CA 1
ATOM 600 C C . GLU A 1 79 ? 13.390 -7.524 -14.799 1.00 84.12 79 GLU A C 1
ATOM 602 O O . GLU A 1 79 ? 13.692 -6.435 -14.328 1.00 84.12 79 GLU A O 1
ATOM 607 N N . LEU A 1 80 ? 12.657 -7.604 -15.912 1.00 84.69 80 LEU A N 1
ATOM 608 C CA . LEU A 1 80 ? 12.172 -6.400 -16.586 1.00 84.69 80 LEU A CA 1
ATOM 609 C C . LEU A 1 80 ? 11.200 -5.606 -15.699 1.00 84.69 80 LEU A C 1
ATOM 611 O O . LEU A 1 80 ? 11.230 -4.378 -15.687 1.00 84.69 80 LEU A O 1
ATOM 615 N N . ASN A 1 81 ? 10.318 -6.294 -14.966 1.00 85.50 81 ASN A N 1
ATOM 616 C CA . ASN A 1 81 ? 9.359 -5.628 -14.094 1.00 85.50 81 ASN A CA 1
ATOM 617 C C . ASN A 1 81 ? 10.050 -4.978 -12.888 1.00 85.50 81 ASN A C 1
ATOM 619 O O . ASN A 1 81 ? 9.717 -3.843 -12.576 1.00 85.50 81 ASN A O 1
ATOM 623 N N . SER A 1 82 ? 11.020 -5.637 -12.241 1.00 83.44 82 SER A N 1
ATOM 624 C CA . SER A 1 82 ? 11.695 -5.124 -11.032 1.00 83.44 82 SER A CA 1
ATOM 625 C C . SER A 1 82 ? 12.325 -3.737 -11.225 1.00 83.44 82 SER A C 1
ATOM 627 O O . SER A 1 82 ? 12.307 -2.922 -10.304 1.00 83.44 82 SER A O 1
ATOM 629 N N . GLN A 1 83 ? 12.785 -3.434 -12.442 1.00 84.00 83 GLN A N 1
ATOM 630 C CA . GLN A 1 83 ? 13.395 -2.156 -12.828 1.00 84.00 83 GLN A CA 1
ATOM 631 C C . GLN A 1 83 ? 12.403 -0.978 -12.889 1.00 84.00 83 GLN A C 1
ATOM 633 O O . GLN A 1 83 ? 12.812 0.165 -13.080 1.00 84.00 83 GLN A O 1
ATOM 638 N N . ARG A 1 84 ? 11.099 -1.234 -12.724 1.00 87.06 84 ARG A N 1
ATOM 639 C CA . ARG A 1 84 ? 10.039 -0.211 -12.788 1.00 87.06 84 ARG A CA 1
ATOM 640 C C . ARG A 1 84 ? 9.709 0.416 -11.441 1.00 87.06 84 ARG A C 1
ATOM 642 O O . ARG A 1 84 ? 8.993 1.415 -11.396 1.00 87.06 84 ARG A O 1
ATOM 649 N N . LEU A 1 85 ? 10.186 -0.174 -10.345 1.00 87.69 85 LEU A N 1
ATOM 650 C CA . LEU A 1 85 ? 10.065 0.432 -9.027 1.00 87.69 85 LEU A CA 1
ATOM 651 C C . LEU A 1 85 ? 11.143 1.513 -8.894 1.00 87.69 85 LEU A C 1
ATOM 653 O O . LEU A 1 85 ? 12.332 1.203 -8.908 1.00 87.69 85 LEU A O 1
ATOM 657 N N . ILE A 1 86 ? 10.736 2.775 -8.756 1.00 89.00 86 ILE A N 1
ATOM 658 C CA . ILE A 1 86 ? 11.657 3.920 -8.710 1.00 89.00 86 ILE A CA 1
ATOM 659 C C . ILE A 1 86 ? 11.404 4.830 -7.509 1.00 89.00 86 ILE A C 1
ATOM 661 O O . ILE A 1 86 ? 10.284 4.859 -6.992 1.00 89.00 86 ILE A 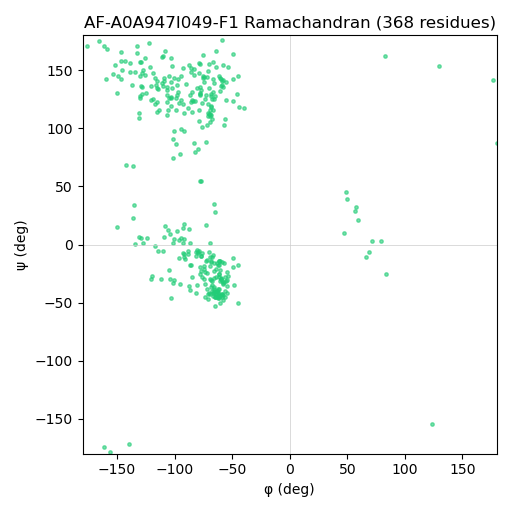O 1
ATOM 665 N N . PRO A 1 87 ? 12.406 5.612 -7.070 1.00 88.44 87 PRO A N 1
ATOM 666 C CA . PRO A 1 87 ? 12.197 6.666 -6.087 1.00 88.44 87 PRO A CA 1
ATOM 667 C C . PRO A 1 87 ? 11.194 7.714 -6.589 1.00 88.44 87 PRO A C 1
ATOM 669 O O . PRO A 1 87 ? 11.282 8.178 -7.726 1.00 88.44 87 PRO A O 1
ATOM 672 N N . PHE A 1 88 ? 10.277 8.130 -5.721 1.00 86.75 88 PHE A N 1
ATOM 673 C CA . PHE A 1 88 ? 9.223 9.096 -6.002 1.00 86.75 88 PHE A CA 1
ATOM 674 C C . PHE A 1 88 ? 9.395 10.373 -5.181 1.00 86.75 88 PHE A C 1
ATOM 676 O O . PHE A 1 88 ? 9.383 10.353 -3.947 1.00 86.75 88 PHE A O 1
ATOM 683 N N . ASP A 1 89 ? 9.497 11.500 -5.882 1.00 84.06 89 ASP A N 1
ATOM 684 C CA . ASP A 1 89 ? 9.614 12.816 -5.264 1.00 84.06 89 ASP A CA 1
ATOM 685 C C . ASP A 1 89 ? 8.242 13.375 -4.880 1.00 84.06 89 ASP A C 1
ATOM 687 O O . ASP A 1 89 ? 7.593 14.093 -5.647 1.00 84.06 89 ASP A O 1
ATOM 691 N N . ARG A 1 90 ? 7.789 13.025 -3.674 1.00 80.56 90 ARG A N 1
ATOM 692 C CA . ARG A 1 90 ? 6.477 13.439 -3.165 1.00 80.56 90 ARG A CA 1
ATOM 693 C C . ARG A 1 90 ? 6.382 14.922 -2.804 1.00 80.56 90 ARG A C 1
ATOM 695 O O . ARG A 1 90 ? 5.266 15.400 -2.652 1.00 80.56 90 ARG A O 1
ATOM 702 N N . SER A 1 91 ? 7.491 15.668 -2.713 1.00 74.75 91 SER A N 1
ATOM 703 C CA . SER A 1 91 ? 7.456 17.117 -2.425 1.00 74.75 91 SER A CA 1
ATOM 704 C C . SER A 1 91 ? 6.687 17.910 -3.492 1.00 74.75 91 SER A C 1
ATOM 706 O O . SER A 1 91 ? 6.173 18.999 -3.235 1.00 74.75 91 SER A O 1
ATOM 708 N N . LYS A 1 92 ? 6.562 17.336 -4.693 1.00 78.88 92 LYS A N 1
ATOM 709 C CA . LYS A 1 92 ? 5.832 17.904 -5.830 1.00 78.88 92 LYS A CA 1
ATOM 710 C C . LYS A 1 92 ? 4.322 17.683 -5.767 1.00 78.88 92 LYS A C 1
ATOM 712 O O . LYS A 1 92 ? 3.602 18.278 -6.566 1.00 78.88 92 LYS A O 1
ATOM 717 N N . ASP A 1 93 ? 3.841 16.857 -4.842 1.00 85.38 93 ASP A N 1
ATOM 718 C CA . ASP A 1 93 ? 2.427 16.538 -4.685 1.00 85.38 93 ASP A CA 1
ATOM 719 C C . ASP A 1 93 ? 2.008 16.678 -3.214 1.00 85.38 93 ASP A C 1
ATOM 721 O O . ASP A 1 93 ? 2.356 15.870 -2.352 1.00 85.38 93 ASP A O 1
ATOM 725 N N . ALA A 1 94 ? 1.213 17.713 -2.929 1.00 84.75 94 ALA A N 1
ATOM 726 C CA . ALA A 1 94 ? 0.761 18.018 -1.575 1.00 84.75 94 ALA A CA 1
ATOM 727 C C . ALA A 1 94 ? -0.036 16.870 -0.930 1.00 84.75 94 ALA A C 1
ATOM 729 O O . ALA A 1 94 ? 0.019 16.708 0.290 1.00 84.75 94 ALA A O 1
ATOM 730 N N . LEU A 1 95 ? -0.774 16.077 -1.721 1.00 89.94 95 LEU A N 1
ATOM 731 C CA . LEU A 1 95 ? -1.468 14.901 -1.206 1.00 89.94 95 LEU A CA 1
ATOM 732 C C . LEU A 1 95 ? -0.447 13.872 -0.725 1.00 89.94 95 LEU A C 1
ATOM 734 O O . LEU A 1 95 ? -0.519 13.443 0.423 1.00 89.94 95 LEU A O 1
ATOM 738 N N . PHE A 1 96 ? 0.516 13.509 -1.570 1.00 88.69 96 PHE A N 1
ATOM 739 C CA . PHE A 1 96 ? 1.503 12.476 -1.248 1.00 88.69 96 PHE A CA 1
ATOM 740 C C . PHE A 1 96 ? 2.435 12.893 -0.106 1.00 88.69 96 PHE A C 1
ATOM 742 O O . PHE A 1 96 ? 2.762 12.066 0.748 1.00 88.69 96 PHE A O 1
ATOM 749 N N . ASP A 1 97 ? 2.838 14.164 -0.048 1.00 84.44 97 ASP A N 1
ATOM 750 C CA . ASP A 1 97 ? 3.721 14.666 1.005 1.00 84.44 97 ASP A CA 1
ATOM 751 C C . ASP A 1 97 ? 3.127 14.466 2.411 1.00 84.44 97 ASP A C 1
ATOM 753 O O . ASP A 1 97 ? 3.813 13.986 3.318 1.00 84.44 97 ASP A O 1
ATOM 757 N N . GLN A 1 98 ? 1.830 14.742 2.567 1.00 86.62 98 GLN A N 1
ATOM 758 C CA . GLN A 1 98 ? 1.137 14.729 3.859 1.00 86.62 98 GLN A CA 1
ATOM 759 C C . GLN A 1 98 ? 0.417 13.411 4.169 1.00 86.62 98 GLN A C 1
ATOM 761 O O . GLN A 1 98 ? 0.316 13.013 5.336 1.00 86.62 98 GLN A O 1
ATOM 766 N N . ALA A 1 99 ? -0.114 12.740 3.144 1.00 91.81 99 ALA A N 1
ATOM 767 C CA . ALA A 1 99 ? -0.963 11.570 3.320 1.00 91.81 99 ALA A CA 1
ATOM 768 C C . ALA A 1 99 ? -0.186 10.257 3.432 1.00 91.81 99 ALA A C 1
ATOM 770 O O . ALA A 1 99 ? -0.749 9.281 3.914 1.00 91.81 99 ALA A O 1
ATOM 771 N N . ILE A 1 100 ? 1.083 10.208 3.028 1.00 92.25 100 ILE A N 1
ATOM 772 C CA . ILE A 1 100 ? 1.865 8.967 3.009 1.00 92.25 100 ILE A CA 1
ATOM 773 C C . ILE A 1 100 ? 2.949 9.025 4.076 1.00 92.25 100 ILE A C 1
ATOM 775 O O . ILE A 1 100 ? 3.616 10.043 4.260 1.00 92.25 100 ILE A O 1
ATOM 779 N N . GLY A 1 101 ? 3.165 7.921 4.776 1.00 89.94 101 GLY A N 1
ATOM 780 C CA . GLY A 1 101 ? 4.195 7.864 5.802 1.00 89.94 101 GLY A CA 1
ATOM 781 C C . GLY A 1 101 ? 4.604 6.453 6.175 1.00 89.94 101 GLY A C 1
ATOM 782 O O . GLY A 1 101 ? 3.971 5.486 5.757 1.00 89.94 101 GLY A O 1
ATOM 783 N N . VAL A 1 102 ? 5.666 6.352 6.967 1.00 89.38 102 VAL A N 1
ATOM 784 C CA . VAL A 1 102 ? 6.101 5.088 7.565 1.00 89.38 102 VAL A CA 1
ATOM 785 C C . VAL A 1 102 ? 5.306 4.872 8.846 1.00 89.38 102 VAL A C 1
ATOM 787 O O . VAL A 1 102 ? 5.202 5.773 9.681 1.00 89.38 102 VAL A O 1
ATOM 790 N N . VAL A 1 103 ? 4.742 3.682 9.010 1.00 89.44 103 VAL A N 1
ATOM 791 C CA . VAL A 1 103 ? 4.132 3.235 10.262 1.00 89.44 103 VAL A CA 1
ATOM 792 C C . VAL A 1 103 ? 5.147 2.368 10.981 1.00 89.44 103 VAL A C 1
ATOM 794 O O . VAL A 1 103 ? 5.640 1.409 10.400 1.00 89.44 103 VAL A O 1
ATOM 797 N N . THR A 1 104 ? 5.448 2.698 12.233 1.00 87.00 104 THR A N 1
ATOM 798 C CA . THR A 1 104 ? 6.237 1.834 13.116 1.00 87.00 104 THR A CA 1
ATOM 799 C C . THR A 1 104 ? 5.382 1.380 14.288 1.00 87.00 104 THR A C 1
ATOM 801 O O . THR A 1 104 ? 4.574 2.155 14.816 1.00 87.00 104 THR A O 1
ATOM 804 N N . ALA A 1 105 ? 5.544 0.118 14.676 1.00 79.94 105 ALA A N 1
ATOM 805 C CA . ALA A 1 105 ? 4.842 -0.490 15.793 1.00 79.94 105 ALA A CA 1
ATOM 806 C C . ALA A 1 105 ? 5.841 -1.219 16.692 1.00 79.94 105 ALA A C 1
ATOM 808 O O . ALA A 1 105 ? 6.429 -2.221 16.300 1.00 79.94 105 ALA A O 1
ATOM 809 N N . ASN A 1 106 ? 6.019 -0.716 17.915 1.00 72.12 106 ASN A N 1
ATOM 810 C CA . ASN A 1 106 ? 6.922 -1.329 18.888 1.00 72.12 106 ASN A CA 1
ATOM 811 C C . ASN A 1 106 ? 6.129 -1.842 20.085 1.00 72.12 106 ASN A C 1
ATOM 813 O O . ASN A 1 106 ? 5.300 -1.104 20.630 1.00 72.12 106 ASN A O 1
ATOM 817 N N . THR A 1 107 ? 6.428 -3.057 20.539 1.00 64.38 107 THR A N 1
ATOM 818 C CA . THR A 1 107 ? 5.913 -3.571 21.810 1.00 64.38 107 THR A CA 1
ATOM 819 C C . THR A 1 107 ? 6.712 -2.971 22.984 1.00 64.38 107 THR A C 1
ATOM 821 O O . THR A 1 107 ? 7.939 -2.883 22.909 1.00 64.38 107 THR A O 1
ATOM 824 N N . PRO A 1 108 ? 6.066 -2.515 24.078 1.00 54.72 108 PRO A N 1
ATOM 825 C CA . PRO A 1 108 ? 6.731 -1.906 25.235 1.00 54.72 108 PRO A CA 1
ATOM 826 C C . PRO A 1 108 ? 7.834 -2.756 25.882 1.00 54.72 108 PRO A C 1
ATOM 828 O O . PRO A 1 108 ? 8.720 -2.200 26.525 1.00 54.72 108 PRO A O 1
ATOM 831 N N . GLU A 1 109 ? 7.797 -4.080 25.711 1.00 53.00 109 GLU A N 1
ATOM 832 C CA . GLU A 1 109 ? 8.773 -5.025 26.274 1.00 53.00 109 GLU A CA 1
ATOM 833 C C . GLU A 1 109 ? 10.070 -5.137 25.449 1.00 53.00 109 GLU A C 1
ATOM 835 O O . GLU A 1 109 ? 11.044 -5.739 25.904 1.00 53.00 109 GLU A O 1
ATOM 840 N N . ALA A 1 110 ? 10.143 -4.507 24.271 1.00 46.72 110 ALA A N 1
ATOM 841 C CA . ALA A 1 110 ? 11.354 -4.425 23.454 1.00 46.72 110 ALA A CA 1
ATOM 842 C C . ALA A 1 110 ? 12.346 -3.373 23.999 1.00 46.72 110 ALA A C 1
ATOM 844 O O . ALA A 1 110 ? 12.779 -2.457 23.300 1.00 46.72 110 ALA A O 1
ATOM 845 N N . THR A 1 111 ? 12.721 -3.474 25.276 1.00 35.09 111 THR A N 1
ATOM 846 C CA . THR A 1 111 ? 13.823 -2.697 25.860 1.00 35.09 111 THR A CA 1
ATOM 847 C C . THR A 1 111 ? 15.102 -3.524 25.835 1.00 35.09 111 THR A C 1
ATOM 849 O O . THR A 1 111 ? 15.518 -4.092 26.842 1.00 35.09 111 THR A O 1
ATOM 852 N N . GLY A 1 112 ? 15.738 -3.602 24.669 1.00 34.84 112 GLY A N 1
ATOM 853 C CA . GLY A 1 112 ? 17.070 -4.182 24.533 1.00 34.84 112 GLY A CA 1
ATOM 854 C C . GLY A 1 112 ? 17.538 -4.216 23.076 1.00 34.84 112 GLY A C 1
ATOM 855 O O . GLY A 1 112 ? 16.738 -4.519 22.199 1.00 34.84 112 GLY A O 1
ATOM 856 N N . PRO A 1 113 ? 18.822 -3.950 22.781 1.00 34.34 113 PRO A N 1
ATOM 857 C CA . PRO A 1 113 ? 19.374 -4.041 21.425 1.00 34.34 113 PRO A CA 1
ATOM 858 C C . PRO A 1 113 ? 19.549 -5.491 20.915 1.00 34.34 113 PRO A C 1
ATOM 860 O O . PRO A 1 113 ? 20.309 -5.718 19.978 1.00 34.34 113 PRO A O 1
ATOM 863 N N . SER A 1 114 ? 18.908 -6.487 21.537 1.00 31.33 114 SER A N 1
ATOM 864 C CA . SER A 1 114 ? 19.246 -7.905 21.337 1.00 31.33 114 SER A CA 1
ATOM 865 C C . SER A 1 114 ? 18.099 -8.914 21.495 1.00 31.33 114 SER A C 1
ATOM 867 O O . SER A 1 114 ? 18.365 -10.114 21.544 1.00 31.33 114 SER A O 1
ATOM 869 N N . SER A 1 115 ? 16.831 -8.499 21.493 1.00 28.22 115 SER A N 1
ATOM 870 C CA . SER A 1 115 ? 15.736 -9.414 21.143 1.00 28.22 115 SER A CA 1
ATOM 871 C C . SER A 1 115 ? 15.375 -9.186 19.677 1.00 28.22 115 SER A C 1
ATOM 873 O O . SER A 1 115 ? 15.159 -8.057 19.256 1.00 28.22 115 SER A O 1
ATOM 875 N N . GLY A 1 116 ? 15.319 -10.251 18.876 1.00 32.47 116 GLY A N 1
ATOM 876 C CA . GLY A 1 116 ? 14.903 -10.220 17.466 1.00 32.47 116 GLY A CA 1
ATOM 877 C C . GLY A 1 116 ? 13.434 -9.832 17.233 1.00 32.47 116 GLY A C 1
ATOM 878 O O . GLY A 1 116 ? 12.856 -10.264 16.245 1.00 32.47 116 GLY A O 1
ATOM 879 N N . ALA A 1 117 ? 12.832 -9.046 18.130 1.00 32.16 117 ALA A N 1
ATOM 880 C CA . ALA A 1 117 ? 11.593 -8.321 17.898 1.00 32.16 117 ALA A CA 1
ATOM 881 C C . ALA A 1 117 ? 11.957 -7.069 17.090 1.00 32.16 117 ALA A C 1
ATOM 883 O O . ALA A 1 117 ? 12.236 -6.004 17.643 1.00 32.16 117 ALA A O 1
ATOM 884 N N . GLY A 1 118 ? 12.094 -7.244 15.774 1.00 37.91 118 GLY A N 1
ATOM 885 C CA . GLY A 1 118 ? 12.349 -6.137 14.860 1.00 37.91 118 GLY A CA 1
ATOM 886 C C . GLY A 1 118 ? 11.269 -5.072 15.027 1.00 37.91 118 GLY A C 1
ATOM 887 O O . GLY A 1 118 ? 10.102 -5.400 15.209 1.00 37.91 118 GLY A O 1
ATOM 888 N N . ASN A 1 119 ? 11.653 -3.795 14.983 1.00 50.16 119 ASN A N 1
ATOM 889 C CA . ASN A 1 119 ? 10.681 -2.727 14.770 1.00 50.16 119 ASN A CA 1
ATOM 890 C C . ASN A 1 119 ? 9.977 -3.041 13.440 1.00 50.16 119 ASN A C 1
ATOM 892 O O . ASN A 1 119 ? 10.582 -2.843 12.385 1.00 50.16 119 ASN A O 1
ATOM 896 N N . GLU A 1 120 ? 8.755 -3.570 13.476 1.00 67.62 120 GLU A N 1
ATOM 897 C CA . GLU A 1 120 ? 7.993 -3.819 12.256 1.00 67.62 120 GLU A CA 1
ATOM 898 C C . GLU A 1 120 ? 7.604 -2.453 11.685 1.00 67.62 120 GLU A C 1
ATOM 900 O O . GLU A 1 120 ? 6.877 -1.662 12.301 1.00 67.62 120 GLU A O 1
ATOM 905 N N . ALA A 1 121 ? 8.196 -2.135 10.535 1.00 80.75 121 ALA A N 1
ATOM 906 C CA . ALA A 1 121 ? 7.946 -0.912 9.802 1.00 80.75 121 ALA A CA 1
ATOM 907 C C . ALA A 1 121 ? 7.184 -1.246 8.523 1.00 80.75 121 ALA A C 1
ATOM 909 O O . ALA A 1 121 ? 7.508 -2.192 7.807 1.00 80.75 121 ALA A O 1
ATOM 910 N N . GLY A 1 122 ? 6.173 -0.443 8.235 1.00 87.88 122 GLY A N 1
ATOM 911 C CA . GLY A 1 122 ? 5.416 -0.521 6.999 1.00 87.88 122 GLY A CA 1
ATOM 912 C C . GLY A 1 122 ? 5.098 0.862 6.465 1.00 87.88 122 GLY A C 1
ATOM 913 O O . GLY A 1 122 ? 5.536 1.888 6.985 1.00 87.88 122 GLY A O 1
ATOM 914 N N . THR A 1 123 ? 4.270 0.904 5.438 1.00 92.06 123 THR A N 1
ATOM 915 C CA . THR A 1 123 ? 3.729 2.132 4.869 1.00 92.06 123 THR A CA 1
ATOM 916 C C . THR A 1 123 ? 2.298 2.350 5.369 1.00 92.06 123 THR A C 1
ATOM 918 O O . THR A 1 123 ? 1.524 1.410 5.536 1.00 92.06 123 THR A O 1
ATOM 921 N N . GLY A 1 124 ? 1.917 3.601 5.613 1.00 94.31 124 GLY A N 1
ATOM 922 C CA . GLY A 1 124 ? 0.557 3.995 5.969 1.00 94.31 124 GLY A CA 1
ATOM 923 C C . GLY A 1 124 ? 0.016 5.099 5.071 1.00 94.31 124 GLY A C 1
ATOM 924 O O . GLY A 1 124 ? 0.768 5.950 4.589 1.00 94.31 124 GLY A O 1
ATOM 925 N N . GLN A 1 125 ? -1.304 5.088 4.884 1.00 96.31 125 GLN A N 1
ATOM 926 C CA . GLN A 1 125 ? -2.053 6.066 4.097 1.00 96.31 125 GLN A CA 1
ATOM 927 C C . GLN A 1 125 ? -3.035 6.820 4.991 1.00 96.31 125 GLN A C 1
ATOM 929 O O . GLN A 1 125 ? -3.926 6.210 5.578 1.00 96.31 125 GLN A O 1
ATOM 934 N N . ARG A 1 126 ? -2.943 8.146 5.085 1.00 96.31 126 ARG A N 1
ATOM 935 C CA . ARG A 1 126 ? -4.005 8.949 5.699 1.00 96.31 126 ARG A CA 1
ATOM 936 C C . ARG A 1 126 ? -5.269 8.836 4.855 1.00 96.31 126 ARG A C 1
ATOM 938 O O . ARG A 1 126 ? -5.247 9.116 3.657 1.00 96.31 126 ARG A O 1
ATOM 945 N N . ILE A 1 127 ? -6.370 8.487 5.512 1.00 97.00 127 ILE A N 1
ATOM 946 C CA . ILE A 1 127 ? -7.714 8.379 4.919 1.00 97.00 127 ILE A CA 1
ATOM 947 C C . ILE A 1 127 ? -8.711 9.382 5.528 1.00 97.00 127 ILE A C 1
ATOM 949 O O . ILE A 1 127 ? -9.878 9.430 5.157 1.00 97.00 127 ILE A O 1
ATOM 953 N N . SER A 1 128 ? -8.251 10.181 6.494 1.00 96.81 128 SER A N 1
ATOM 954 C CA . SER A 1 128 ? -8.913 11.374 7.038 1.00 96.81 128 SER A CA 1
ATOM 955 C C . SER A 1 128 ? -7.874 12.235 7.772 1.00 96.81 128 SER A C 1
ATOM 957 O O . SER A 1 128 ? -6.687 11.891 7.790 1.00 96.81 128 SER A O 1
ATOM 959 N N . ARG A 1 129 ? -8.295 13.318 8.442 1.00 95.44 129 ARG A N 1
ATOM 960 C CA . ARG A 1 129 ? -7.408 14.140 9.290 1.00 95.44 129 ARG A CA 1
ATOM 961 C C . ARG A 1 129 ? -6.672 13.341 10.359 1.00 95.44 129 ARG A C 1
ATOM 963 O O . ARG A 1 129 ? -5.522 13.647 10.671 1.00 95.44 129 ARG A O 1
ATOM 970 N N . CYS A 1 130 ? -7.332 12.326 10.907 1.00 95.25 130 CYS A N 1
ATOM 971 C CA . CYS A 1 130 ? -6.880 11.620 12.096 1.00 95.25 130 CYS A CA 1
ATOM 972 C C . CYS A 1 130 ? -6.833 10.104 11.957 1.00 95.25 130 CYS A C 1
ATOM 974 O O . CYS A 1 130 ? -6.541 9.444 12.945 1.00 95.25 130 CYS A O 1
ATOM 976 N N . HIS A 1 131 ? -7.085 9.542 10.773 1.00 97.12 131 HIS A N 1
ATOM 977 C CA . HIS A 1 131 ? -6.995 8.097 10.562 1.00 97.12 131 HIS A CA 1
ATOM 978 C C . HIS A 1 131 ? -5.983 7.740 9.482 1.00 97.12 131 HIS A C 1
ATOM 980 O O . HIS A 1 131 ? -5.961 8.350 8.410 1.00 97.12 131 HIS A O 1
ATOM 986 N N . VAL A 1 132 ? -5.186 6.717 9.773 1.00 96.75 132 VAL A N 1
ATOM 987 C CA . VAL A 1 132 ? -4.232 6.087 8.863 1.00 96.75 132 VAL A CA 1
ATOM 988 C C . VAL A 1 132 ? -4.654 4.643 8.635 1.00 96.75 132 VAL A C 1
ATOM 990 O O . VAL A 1 132 ? -5.027 3.938 9.569 1.00 96.75 132 VAL A O 1
ATOM 993 N N . LEU A 1 133 ? -4.583 4.219 7.384 1.00 97.00 133 LEU A N 1
ATOM 994 C CA . LEU A 1 133 ? -4.798 2.860 6.930 1.00 97.00 133 LEU A CA 1
ATOM 995 C C . LEU A 1 133 ? -3.444 2.196 6.653 1.00 97.00 133 LEU A C 1
ATOM 997 O O . LEU A 1 133 ? -2.577 2.807 6.028 1.00 97.00 133 LEU A O 1
ATOM 1001 N N . THR A 1 134 ? -3.257 0.964 7.117 1.00 95.19 134 THR A N 1
ATOM 1002 C CA . THR A 1 134 ? -2.054 0.149 6.866 1.00 95.19 134 THR A CA 1
ATOM 1003 C C . THR A 1 134 ? -2.389 -1.346 7.003 1.00 95.19 134 THR A C 1
ATOM 1005 O O . THR A 1 134 ? -3.550 -1.691 7.240 1.00 95.19 134 THR A O 1
ATOM 1008 N N . SER A 1 135 ? -1.408 -2.234 6.843 1.00 92.88 135 SER A N 1
ATOM 1009 C CA . SER A 1 135 ? -1.586 -3.690 6.922 1.00 92.88 135 SER A CA 1
ATOM 1010 C C . SER A 1 135 ? -1.748 -4.197 8.357 1.00 92.88 135 SER A C 1
ATOM 1012 O O . SER A 1 135 ? -1.112 -3.700 9.285 1.00 92.88 135 SER A O 1
ATOM 1014 N N . ALA A 1 136 ? -2.575 -5.228 8.540 1.00 91.00 136 ALA A N 1
ATOM 1015 C CA . ALA A 1 136 ? -2.797 -5.872 9.834 1.00 91.00 136 ALA A CA 1
ATOM 1016 C C . ALA A 1 136 ? -1.611 -6.740 10.264 1.00 91.00 136 ALA A C 1
ATOM 1018 O O . ALA A 1 136 ? -1.294 -6.811 11.453 1.00 91.00 136 ALA A O 1
ATOM 1019 N N . HIS A 1 137 ? -0.937 -7.375 9.305 1.00 88.31 137 HIS A N 1
ATOM 1020 C CA . HIS A 1 137 ? 0.185 -8.259 9.600 1.00 88.31 137 HIS A CA 1
ATOM 1021 C C . HIS A 1 137 ? 1.356 -7.536 10.292 1.00 88.31 137 HIS A C 1
ATOM 1023 O O . HIS A 1 137 ? 2.045 -8.175 11.074 1.00 88.31 137 HIS A O 1
ATOM 1029 N N . LEU A 1 138 ? 1.504 -6.215 10.113 1.00 85.69 138 LEU A N 1
ATOM 1030 C CA . LEU A 1 138 ? 2.504 -5.377 10.806 1.00 85.69 138 LEU A CA 1
ATOM 1031 C C . LEU A 1 138 ? 2.354 -5.333 12.337 1.00 85.69 138 LEU A C 1
ATOM 1033 O O . LEU A 1 138 ? 3.193 -4.785 13.042 1.00 85.69 138 LEU A O 1
ATOM 1037 N N . PHE A 1 139 ? 1.212 -5.788 12.850 1.00 85.56 139 PHE A N 1
ATOM 1038 C CA . PHE A 1 139 ? 0.903 -5.772 14.280 1.00 85.56 139 PHE A CA 1
ATOM 1039 C C . PHE A 1 139 ? 0.635 -7.173 14.812 1.00 85.56 139 PHE A C 1
ATOM 1041 O O . PHE A 1 139 ? 0.826 -7.444 15.992 1.00 85.56 139 PHE A O 1
ATOM 1048 N N . TYR A 1 140 ? 0.114 -8.052 13.959 1.00 85.44 140 TYR A N 1
ATOM 1049 C CA . TYR A 1 140 ? -0.540 -9.275 14.403 1.00 85.44 140 TYR A CA 1
ATOM 1050 C C . TYR A 1 140 ? 0.059 -10.546 13.792 1.00 85.44 140 TYR A C 1
ATOM 1052 O O . TYR A 1 140 ? -0.491 -11.622 14.033 1.00 85.44 140 TYR A O 1
ATOM 1060 N N . THR A 1 141 ? 1.160 -10.468 13.031 1.00 83.94 141 THR A N 1
ATOM 1061 C CA . THR A 1 141 ? 1.896 -11.669 12.579 1.00 83.94 141 THR A CA 1
ATOM 1062 C C . THR A 1 141 ? 2.430 -12.456 13.773 1.00 83.94 141 THR A C 1
ATOM 1064 O O . THR A 1 141 ? 2.227 -13.674 13.849 1.00 83.94 141 THR A O 1
ATOM 1067 N N . ASP A 1 142 ? 3.036 -11.752 14.735 1.00 78.00 142 ASP A N 1
ATOM 1068 C CA . ASP A 1 142 ? 3.514 -12.340 15.983 1.00 78.00 142 ASP A CA 1
ATOM 1069 C C . ASP A 1 142 ? 2.341 -12.794 16.868 1.00 78.00 142 ASP A C 1
ATOM 1071 O O . ASP A 1 142 ? 1.404 -12.052 17.186 1.00 78.00 142 ASP A O 1
ATOM 1075 N N . THR A 1 143 ? 2.407 -14.055 17.284 1.00 80.44 143 THR A N 1
ATOM 1076 C CA . THR A 1 143 ? 1.417 -14.705 18.142 1.00 80.44 143 THR A CA 1
ATOM 1077 C C . THR A 1 143 ? 1.526 -14.318 19.615 1.00 80.44 143 THR A C 1
ATOM 1079 O O . THR A 1 143 ? 0.599 -14.620 20.370 1.00 80.44 143 THR A O 1
ATOM 1082 N N . SER A 1 144 ? 2.589 -13.609 20.017 1.00 73.69 144 SER A N 1
ATOM 1083 C CA . SER A 1 144 ? 2.704 -12.958 21.330 1.00 73.69 144 SER A CA 1
ATOM 1084 C C . SER A 1 144 ? 1.594 -11.926 21.564 1.00 73.69 144 SER A C 1
ATOM 1086 O O . SER A 1 144 ? 1.136 -11.748 22.693 1.00 73.69 144 SER A O 1
ATOM 1088 N N . VAL A 1 145 ? 1.092 -11.313 20.488 1.00 76.19 145 VAL A N 1
ATOM 1089 C CA . VAL A 1 145 ? -0.043 -10.394 20.523 1.00 76.19 145 VAL A CA 1
ATOM 1090 C C . VAL A 1 145 ? -1.345 -11.186 20.429 1.00 76.19 145 VAL A C 1
ATOM 1092 O O . VAL A 1 145 ? -1.578 -11.918 19.461 1.00 76.19 145 VAL A O 1
ATOM 1095 N N . GLY A 1 146 ? -2.218 -11.024 21.424 1.00 72.25 146 GLY A N 1
ATOM 1096 C CA . GLY A 1 146 ? -3.573 -11.569 21.413 1.00 72.25 146 GLY A CA 1
ATOM 1097 C C . GLY A 1 146 ? -4.416 -11.014 20.260 1.00 72.25 146 GLY A C 1
ATOM 1098 O O . GLY A 1 146 ? -4.292 -9.860 19.855 1.00 72.25 146 GLY A O 1
ATOM 1099 N N . VAL A 1 147 ? -5.294 -11.850 19.705 1.00 76.56 147 VAL A N 1
ATOM 1100 C CA . VAL A 1 147 ? -6.320 -11.412 18.751 1.00 76.56 147 VAL A CA 1
ATOM 1101 C C . VAL A 1 147 ? -7.680 -11.858 19.267 1.00 76.56 147 VAL A C 1
ATOM 1103 O O . VAL A 1 147 ? -7.871 -13.013 19.642 1.00 76.56 147 VAL A O 1
ATOM 1106 N N . SER A 1 148 ? -8.637 -10.933 19.311 1.00 65.94 148 SER A N 1
ATOM 1107 C CA . SER A 1 148 ? -10.034 -11.250 19.609 1.00 65.94 148 SER A CA 1
ATOM 1108 C C . SER A 1 148 ? -10.793 -11.500 18.307 1.00 65.94 148 SER A C 1
ATOM 1110 O O . SER A 1 148 ? -10.485 -10.910 17.273 1.00 65.94 148 SER A O 1
ATOM 1112 N N . GLY A 1 149 ? -11.843 -12.325 18.354 1.00 67.06 149 GLY A N 1
ATOM 1113 C CA . GLY A 1 149 ? -12.765 -12.501 17.221 1.00 67.06 149 GLY A CA 1
ATOM 1114 C C . GLY A 1 149 ? -13.644 -11.273 16.924 1.00 67.06 149 GLY A C 1
ATOM 1115 O O . GLY A 1 149 ? -14.490 -11.313 16.030 1.00 67.06 149 GLY A O 1
ATOM 1116 N N . VAL A 1 150 ? -13.477 -10.181 17.675 1.00 68.19 150 VAL A N 1
ATOM 1117 C CA . VAL A 1 150 ? -14.276 -8.956 17.578 1.00 68.19 150 VAL A CA 1
ATOM 1118 C C . VAL A 1 150 ? -13.440 -7.867 16.908 1.00 68.19 150 VAL A C 1
ATOM 1120 O O . VAL A 1 150 ? -12.287 -7.647 17.268 1.00 68.19 150 VAL A O 1
ATOM 1123 N N . GLU A 1 151 ? -14.035 -7.176 15.937 1.00 71.00 151 GLU A N 1
ATOM 1124 C CA . GLU A 1 151 ? -13.359 -6.123 15.166 1.00 71.00 151 GLU A CA 1
ATOM 1125 C C . GLU A 1 151 ? -13.251 -4.806 15.947 1.00 71.00 151 GLU A C 1
ATOM 1127 O O . GLU A 1 151 ? -12.345 -4.024 15.665 1.00 71.00 151 GLU A O 1
ATOM 1132 N N . LEU A 1 152 ? -14.161 -4.570 16.914 1.00 71.25 152 LEU A N 1
ATOM 1133 C CA . LEU A 1 152 ? -14.307 -3.320 17.669 1.00 71.25 152 LEU A CA 1
ATOM 1134 C C . LEU A 1 152 ? -14.930 -3.444 19.074 1.00 71.25 152 LEU A C 1
ATOM 1136 O O . LEU A 1 152 ? -15.897 -4.187 19.242 1.00 71.25 152 LEU A O 1
ATOM 1140 N N . PRO A 1 153 ? -14.496 -2.593 20.027 1.00 59.72 153 PRO A N 1
ATOM 1141 C CA . PRO A 1 153 ? -13.126 -2.085 20.098 1.00 59.72 153 PRO A CA 1
ATOM 1142 C C . PRO A 1 153 ? -12.166 -3.285 20.197 1.00 59.72 153 PRO A C 1
ATOM 1144 O O . PRO A 1 153 ? -12.576 -4.358 20.660 1.00 59.72 153 PRO A O 1
ATOM 1147 N N . PRO A 1 154 ? -10.897 -3.163 19.770 1.00 59.91 154 PRO A N 1
ATOM 1148 C CA . PRO A 1 154 ? -9.917 -4.157 20.186 1.00 59.91 154 PRO A CA 1
ATOM 1149 C C . PRO A 1 154 ? -9.942 -4.251 21.731 1.00 59.91 154 PRO A C 1
ATOM 1151 O O . PRO A 1 154 ? -10.302 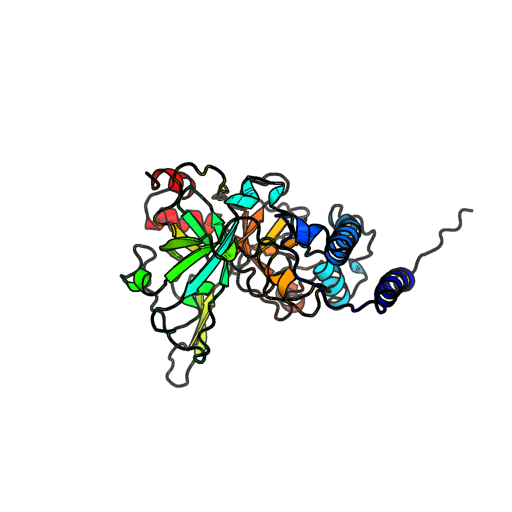-3.273 22.395 1.00 59.91 154 PRO A O 1
ATOM 1154 N N . PRO A 1 155 ? -9.592 -5.403 22.333 1.00 55.19 155 PRO A N 1
ATOM 1155 C CA . PRO A 1 155 ? -9.318 -5.480 23.763 1.00 55.19 155 PRO A CA 1
ATOM 1156 C C . PRO A 1 155 ? -8.340 -4.360 24.150 1.00 55.19 155 PRO A C 1
ATOM 1158 O O . PRO A 1 155 ? -7.661 -3.810 23.280 1.00 55.19 155 PRO A O 1
ATOM 1161 N N . ALA A 1 156 ? -8.213 -4.055 25.445 1.00 53.94 156 ALA A N 1
ATOM 1162 C CA . ALA A 1 156 ? -7.284 -3.035 25.970 1.00 53.94 156 ALA A CA 1
ATOM 1163 C C . ALA A 1 156 ? -5.824 -3.155 25.445 1.00 53.94 156 ALA A C 1
ATOM 1165 O O . ALA A 1 156 ? -5.024 -2.236 25.568 1.00 53.94 156 ALA A O 1
ATOM 1166 N N . GLU A 1 157 ? -5.511 -4.267 24.783 1.00 52.91 157 GLU A N 1
ATOM 1167 C CA . GLU A 1 157 ? -4.353 -4.563 23.950 1.00 52.91 157 GLU A CA 1
ATOM 1168 C C . GLU A 1 157 ? -3.903 -3.494 22.931 1.00 52.91 157 GLU A C 1
ATOM 1170 O O . GLU A 1 157 ? -2.762 -3.563 22.481 1.00 52.91 157 GLU A O 1
ATOM 1175 N N . SER A 1 158 ? -4.715 -2.495 22.549 1.00 51.12 158 SER A N 1
ATOM 1176 C CA . SER A 1 158 ? -4.212 -1.382 21.713 1.00 51.12 158 SER A CA 1
ATOM 1177 C C . SER A 1 158 ? -3.106 -0.565 22.397 1.00 51.12 158 SER A C 1
ATOM 1179 O O . SER A 1 158 ? -2.369 0.144 21.713 1.00 51.12 158 SER A O 1
ATOM 1181 N N . ASP A 1 159 ? -2.974 -0.686 23.723 1.00 54.00 159 ASP A N 1
ATOM 1182 C CA . ASP A 1 159 ? -1.889 -0.101 24.516 1.00 54.00 159 ASP A CA 1
ATOM 1183 C C . ASP A 1 159 ? -0.579 -0.925 24.459 1.00 54.00 159 ASP A C 1
ATOM 1185 O O . ASP A 1 159 ? 0.460 -0.452 24.923 1.00 54.00 159 ASP A O 1
ATOM 1189 N N . HIS A 1 160 ? -0.576 -2.122 23.846 1.00 64.06 160 HIS A N 1
ATOM 1190 C CA . HIS A 1 160 ? 0.645 -2.912 23.603 1.00 64.06 160 HIS A CA 1
ATOM 1191 C C . HIS A 1 160 ? 1.492 -2.398 22.442 1.00 64.06 160 HIS A C 1
ATOM 1193 O O . HIS A 1 160 ? 2.583 -2.916 22.236 1.00 64.06 160 HIS A O 1
ATOM 1199 N N . PHE A 1 161 ? 1.027 -1.418 21.668 1.00 73.31 161 PHE A N 1
ATOM 1200 C CA . PHE A 1 161 ? 1.809 -0.868 20.567 1.00 73.31 161 PHE A CA 1
ATOM 1201 C C . PHE A 1 161 ? 2.079 0.613 20.782 1.00 73.31 161 PHE A C 1
ATOM 1203 O O . PHE A 1 161 ? 1.168 1.434 20.879 1.00 73.31 161 PHE A O 1
ATOM 1210 N N . ASN A 1 162 ? 3.353 0.985 20.752 1.00 80.25 162 ASN A N 1
ATOM 1211 C CA . ASN A 1 162 ? 3.751 2.369 20.552 1.00 80.25 162 ASN A CA 1
ATOM 1212 C C . ASN A 1 162 ? 3.717 2.677 19.051 1.00 80.25 162 ASN A C 1
ATOM 1214 O O . ASN A 1 162 ? 4.747 2.627 18.380 1.00 80.25 162 ASN A O 1
ATOM 1218 N N . ILE A 1 163 ? 2.516 2.934 18.523 1.00 87.25 163 ILE A N 1
ATOM 1219 C CA . ILE A 1 163 ? 2.314 3.194 17.093 1.00 87.25 163 ILE A CA 1
ATOM 1220 C C . ILE A 1 163 ? 2.725 4.621 16.767 1.00 87.25 163 ILE A C 1
ATOM 1222 O O . ILE A 1 163 ? 2.230 5.572 17.384 1.00 87.25 163 ILE A O 1
ATOM 1226 N N . ARG A 1 164 ? 3.574 4.781 15.752 1.00 89.06 164 ARG A N 1
ATOM 1227 C CA . ARG A 1 164 ? 3.973 6.088 15.229 1.00 89.06 164 ARG A CA 1
ATOM 1228 C C . ARG A 1 164 ? 3.779 6.145 13.725 1.00 89.06 164 ARG A C 1
ATOM 1230 O O . ARG A 1 164 ? 4.162 5.230 13.005 1.00 89.06 164 ARG A O 1
ATOM 1237 N N . PHE A 1 165 ? 3.212 7.252 13.263 1.00 90.19 165 PHE A N 1
ATOM 1238 C CA . PHE A 1 165 ? 3.119 7.587 11.849 1.00 90.19 165 PHE A CA 1
ATOM 1239 C C . PHE A 1 165 ? 4.109 8.705 11.527 1.00 90.19 165 PHE A C 1
ATOM 1241 O O . PHE A 1 165 ? 3.935 9.831 11.998 1.00 90.19 165 PHE A O 1
ATOM 1248 N N . HIS A 1 166 ? 5.143 8.377 10.756 1.00 87.19 166 HIS A N 1
ATOM 1249 C CA . HIS A 1 166 ? 6.212 9.279 10.333 1.00 87.19 166 HIS A CA 1
ATOM 1250 C C . HIS A 1 166 ? 5.888 9.832 8.945 1.00 87.19 166 HIS A C 1
ATOM 1252 O O . HIS A 1 166 ? 5.716 9.058 8.006 1.00 87.19 166 HIS A O 1
ATOM 1258 N N . PHE A 1 167 ? 5.797 11.152 8.799 1.00 79.75 167 PHE A N 1
ATOM 1259 C CA . PHE A 1 167 ? 5.302 11.804 7.580 1.00 79.75 167 PHE A CA 1
ATOM 1260 C C . PHE A 1 167 ? 6.219 12.946 7.123 1.00 79.75 167 PHE A C 1
ATOM 1262 O O . PHE A 1 167 ? 7.052 13.418 7.893 1.00 79.75 167 PHE A O 1
ATOM 1269 N N . GLY A 1 168 ? 6.024 13.385 5.873 1.00 68.38 168 GLY A N 1
ATOM 1270 C CA . GLY A 1 168 ? 6.824 14.387 5.154 1.00 68.38 168 GLY A CA 1
ATOM 1271 C C . GLY A 1 168 ? 8.100 13.834 4.493 1.00 68.38 168 GLY A C 1
ATOM 1272 O O . GLY A 1 168 ? 8.536 12.723 4.790 1.00 68.38 168 GLY A O 1
ATOM 1273 N N . GLN A 1 169 ? 8.653 14.589 3.538 1.00 61.25 169 GLN A N 1
ATOM 1274 C CA . GLN A 1 169 ? 9.777 14.222 2.653 1.00 61.25 169 GLN A CA 1
ATOM 1275 C C . GLN A 1 169 ? 10.972 13.520 3.333 1.00 61.25 169 GLN A C 1
ATOM 1277 O O . GLN A 1 169 ? 11.708 14.068 4.139 1.00 61.25 169 GLN A O 1
ATOM 1282 N N . THR A 1 170 ? 11.264 12.295 2.932 1.00 61.53 170 THR A N 1
ATOM 1283 C CA . THR A 1 170 ? 12.220 11.423 3.634 1.00 61.53 170 THR A CA 1
ATOM 1284 C C . THR A 1 170 ? 13.698 11.699 3.312 1.00 61.53 170 THR A C 1
ATOM 1286 O O . THR A 1 170 ? 14.577 11.143 3.962 1.00 61.53 170 THR A O 1
ATOM 1289 N N . CYS A 1 171 ? 13.979 12.614 2.378 1.00 63.25 171 CYS A N 1
ATOM 1290 C CA . CYS A 1 171 ? 15.334 13.026 1.993 1.00 63.25 171 CYS A CA 1
ATOM 1291 C C . CYS A 1 171 ? 16.002 14.018 2.951 1.00 63.25 171 CYS A C 1
ATOM 1293 O O . CYS A 1 171 ? 17.173 14.353 2.779 1.00 63.25 171 CYS A O 1
ATOM 1295 N N . ASP A 1 172 ? 15.261 14.492 3.950 1.00 56.34 172 ASP A N 1
ATOM 1296 C CA . ASP A 1 172 ? 15.814 15.179 5.106 1.00 56.34 172 ASP A CA 1
ATOM 1297 C C . ASP A 1 172 ? 15.814 14.201 6.288 1.00 56.34 172 ASP A C 1
ATOM 1299 O O . ASP A 1 172 ? 14.764 13.733 6.738 1.00 56.34 172 ASP A O 1
ATOM 1303 N N . ALA A 1 173 ? 16.998 13.906 6.830 1.00 49.88 173 ALA A N 1
ATOM 1304 C CA . ALA A 1 173 ? 17.157 13.039 7.998 1.00 49.88 173 ALA A CA 1
ATOM 1305 C C . ALA A 1 173 ? 16.367 13.531 9.235 1.00 49.88 173 ALA A C 1
ATOM 1307 O O . ALA A 1 173 ? 16.165 12.773 10.188 1.00 49.88 173 AL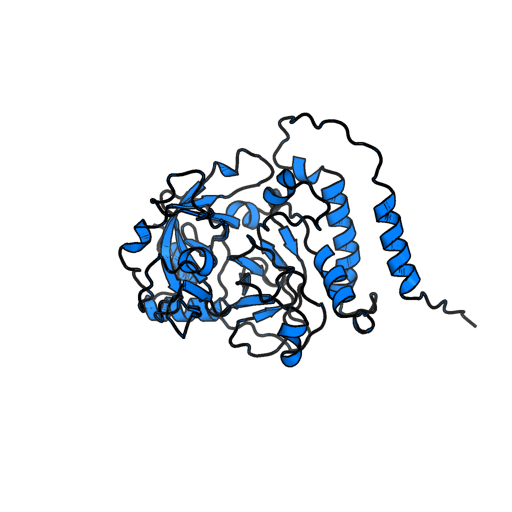A A O 1
ATOM 1308 N N . GLN A 1 174 ? 15.911 14.790 9.251 1.00 45.75 174 GLN A N 1
ATOM 1309 C CA . GLN A 1 174 ? 15.046 15.327 10.298 1.00 45.75 174 GLN A CA 1
ATOM 1310 C C . GLN A 1 174 ? 13.591 14.838 10.205 1.00 45.75 174 GLN A C 1
ATOM 1312 O O . GLN A 1 174 ? 12.910 14.827 11.228 1.00 45.75 174 GLN A O 1
ATOM 1317 N N . LEU A 1 175 ? 13.109 14.357 9.056 1.00 47.97 175 LEU A N 1
ATOM 1318 C CA . LEU A 1 175 ? 11.701 13.978 8.871 1.00 47.97 175 LEU A CA 1
ATOM 1319 C C . LEU A 1 175 ? 11.322 12.627 9.491 1.00 47.97 175 LEU A C 1
ATOM 1321 O O . LEU A 1 175 ? 10.198 12.470 9.964 1.00 47.97 175 LEU A O 1
ATOM 1325 N N . ALA A 1 176 ? 12.286 11.726 9.708 1.00 51.19 176 ALA A N 1
ATOM 1326 C CA . ALA A 1 176 ? 12.088 10.571 10.591 1.00 51.19 176 ALA A CA 1
ATOM 1327 C C . ALA A 1 176 ? 11.774 10.973 12.055 1.00 51.19 176 ALA A C 1
ATOM 1329 O O . ALA A 1 176 ? 11.299 10.140 12.832 1.00 51.19 176 ALA A O 1
ATOM 1330 N N . ARG A 1 177 ? 11.998 12.242 12.446 1.00 53.78 177 ARG A N 1
ATOM 1331 C CA . ARG A 1 177 ? 11.657 12.768 13.781 1.00 53.78 177 ARG A CA 1
ATOM 1332 C C . ARG A 1 177 ? 10.209 13.246 13.883 1.00 53.78 177 ARG A C 1
ATOM 1334 O O . ARG A 1 177 ? 9.657 13.187 14.982 1.00 53.78 177 ARG A O 1
ATOM 1341 N N . ASN A 1 178 ? 9.588 13.680 12.785 1.00 68.31 178 ASN A N 1
ATOM 1342 C CA . ASN A 1 178 ? 8.198 14.132 12.787 1.00 68.31 178 ASN A CA 1
ATOM 1343 C C . ASN A 1 178 ? 7.279 12.916 12.792 1.00 68.31 178 ASN A C 1
ATOM 1345 O O . ASN A 1 178 ? 7.137 12.216 11.793 1.00 68.31 178 ASN A O 1
ATOM 1349 N N . HIS A 1 179 ? 6.671 12.652 13.942 1.00 82.19 179 HIS A N 1
ATOM 1350 C CA . HIS A 1 179 ? 5.777 11.523 14.107 1.00 82.19 179 HIS A CA 1
ATOM 1351 C C . HIS A 1 179 ? 4.554 11.905 14.921 1.00 82.19 179 HIS A C 1
ATOM 1353 O O . HIS A 1 179 ? 4.617 12.732 15.829 1.00 82.19 179 HIS A O 1
ATOM 1359 N N . VAL A 1 180 ? 3.442 11.254 14.606 1.00 86.88 180 VAL A N 1
ATOM 1360 C CA . VAL A 1 180 ? 2.207 11.347 15.380 1.00 86.88 180 VAL A CA 1
ATOM 1361 C C . VAL A 1 180 ? 1.928 9.984 15.989 1.00 86.88 180 VAL A C 1
ATOM 1363 O O . VAL A 1 180 ? 2.044 8.961 15.310 1.00 86.88 180 VAL A O 1
ATOM 1366 N N . ARG A 1 181 ? 1.590 9.954 17.280 1.00 89.81 181 ARG A N 1
ATOM 1367 C CA . ARG A 1 181 ? 1.229 8.703 17.957 1.00 89.81 181 ARG A CA 1
ATOM 1368 C C . ARG A 1 181 ? -0.129 8.221 17.468 1.00 89.81 181 ARG A C 1
ATOM 1370 O O . ARG A 1 181 ? -0.995 9.034 17.160 1.00 89.81 181 ARG A O 1
ATOM 1377 N N . GLY A 1 182 ? -0.335 6.914 17.448 1.00 90.69 182 GLY A N 1
ATOM 1378 C CA . GLY A 1 182 ? -1.594 6.303 17.040 1.00 90.69 182 GLY A CA 1
ATOM 1379 C C . GLY A 1 182 ? -2.078 5.236 18.012 1.00 90.69 182 GLY A C 1
ATOM 1380 O O . GLY A 1 182 ? -1.371 4.843 18.935 1.00 90.69 182 GLY A O 1
ATOM 1381 N N . HIS A 1 183 ? -3.303 4.775 17.796 1.00 90.31 183 HIS A N 1
ATOM 1382 C CA . HIS A 1 183 ? -3.833 3.540 18.370 1.00 90.31 183 HIS A CA 1
ATOM 1383 C C . HIS A 1 183 ? -4.779 2.887 17.362 1.00 90.31 183 HIS A C 1
ATOM 1385 O O . HIS A 1 183 ? -5.401 3.582 16.558 1.00 90.31 183 HIS A O 1
ATOM 1391 N N . ILE A 1 184 ? -4.876 1.561 17.382 1.00 91.00 184 ILE A N 1
ATOM 1392 C CA . ILE A 1 184 ? -5.751 0.822 16.468 1.00 91.00 184 ILE A CA 1
ATOM 1393 C C . ILE A 1 184 ? -7.201 1.020 16.905 1.00 91.00 184 ILE A C 1
ATOM 1395 O O . ILE A 1 184 ? -7.553 0.750 18.050 1.00 91.00 184 ILE A O 1
ATOM 1399 N N . VAL A 1 185 ? -8.038 1.481 15.978 1.00 91.56 185 VAL A N 1
ATOM 1400 C CA . VAL A 1 185 ? -9.478 1.678 16.185 1.00 91.56 185 VAL A CA 1
ATOM 1401 C C . VAL A 1 185 ? -10.330 0.754 15.342 1.00 91.56 185 VAL A C 1
ATOM 1403 O O . VAL A 1 185 ? -11.530 0.803 15.513 1.00 91.56 185 VAL A O 1
ATOM 1406 N N . PHE A 1 186 ? -9.753 -0.044 14.441 1.00 92.62 186 PHE A N 1
ATOM 1407 C CA . PHE A 1 186 ? -10.425 -1.120 13.708 1.00 92.62 186 PHE A CA 1
ATOM 1408 C C . PHE A 1 186 ? -9.376 -2.104 13.187 1.00 92.62 186 PHE A C 1
ATOM 1410 O O . PHE A 1 186 ? -8.303 -1.677 12.750 1.00 92.62 186 PHE A O 1
ATOM 1417 N N . ARG A 1 187 ? -9.676 -3.407 13.203 1.00 90.75 187 ARG A N 1
ATOM 1418 C CA . ARG A 1 187 ? -8.755 -4.454 12.741 1.00 90.75 187 ARG A CA 1
ATOM 1419 C C . ARG A 1 187 ? -9.478 -5.636 12.105 1.00 90.75 187 ARG A C 1
ATOM 1421 O O . ARG A 1 187 ? -10.517 -6.066 12.598 1.00 90.75 187 ARG A O 1
ATOM 1428 N N . MET A 1 188 ? -8.884 -6.196 11.056 1.00 90.75 188 MET A N 1
ATOM 1429 C CA . MET A 1 188 ? -9.332 -7.437 10.421 1.00 90.75 188 MET A CA 1
ATOM 1430 C C . MET A 1 188 ? -8.484 -8.613 10.925 1.00 90.75 188 MET A C 1
ATOM 1432 O O . MET A 1 188 ? -7.451 -8.936 10.352 1.00 90.75 188 MET A O 1
ATOM 1436 N N . THR A 1 189 ? -8.874 -9.215 12.053 1.00 89.44 189 THR A N 1
ATOM 1437 C CA . THR A 1 189 ? -8.076 -10.246 12.752 1.00 89.44 189 THR A CA 1
ATOM 1438 C C . THR A 1 189 ? -8.906 -11.448 13.204 1.00 89.44 189 THR A C 1
ATOM 1440 O O . THR A 1 189 ? -8.657 -12.015 14.266 1.00 89.44 189 THR A O 1
ATOM 1443 N N . ARG A 1 190 ? -9.934 -11.845 12.452 1.00 88.88 190 ARG A N 1
ATOM 1444 C CA . ARG A 1 190 ? -10.697 -13.066 12.741 1.00 88.88 190 ARG A CA 1
ATOM 1445 C C . ARG A 1 190 ? -10.000 -14.286 12.146 1.00 88.88 190 ARG A C 1
ATOM 1447 O O . ARG A 1 190 ? -9.784 -14.356 10.939 1.00 88.88 190 ARG A O 1
ATOM 1454 N N . GLU A 1 191 ? -9.683 -15.275 12.976 1.00 88.94 191 GLU A N 1
ATOM 1455 C CA . GLU A 1 191 ? -9.090 -16.532 12.505 1.00 88.94 191 GLU A CA 1
ATOM 1456 C C . GLU A 1 191 ? -10.005 -17.220 11.475 1.00 88.94 191 GLU A C 1
ATOM 1458 O O . GLU A 1 191 ? -11.230 -17.201 11.604 1.00 88.94 191 GLU A O 1
ATOM 1463 N N . LYS A 1 192 ? -9.412 -17.819 10.436 1.00 88.31 192 LYS A N 1
ATOM 1464 C CA . LYS A 1 192 ? -10.064 -18.471 9.281 1.00 88.31 192 LYS A CA 1
ATOM 1465 C C . LYS A 1 192 ? -10.849 -17.539 8.357 1.00 88.31 192 LYS A C 1
ATOM 1467 O O . LYS A 1 192 ? -11.214 -17.958 7.262 1.00 88.31 192 LYS A O 1
ATOM 1472 N N . GLN A 1 193 ? -11.079 -16.290 8.755 1.00 88.50 193 GLN A N 1
ATOM 1473 C CA . GLN A 1 193 ? -11.699 -15.266 7.916 1.00 88.50 193 GLN A CA 1
ATOM 1474 C C . GLN A 1 193 ? -10.665 -14.280 7.367 1.00 88.50 193 GLN A C 1
ATOM 1476 O O . GLN A 1 193 ? -10.690 -13.981 6.174 1.00 88.50 193 GLN A O 1
ATOM 1481 N N . ASP A 1 194 ? -9.766 -13.811 8.231 1.00 88.62 194 ASP A N 1
ATOM 1482 C CA . ASP A 1 194 ? -8.777 -12.773 7.945 1.00 88.62 194 ASP A CA 1
ATOM 1483 C C . ASP A 1 194 ? -7.340 -13.318 7.944 1.00 88.62 194 ASP A C 1
ATOM 1485 O O . ASP A 1 194 ? -6.503 -12.840 7.185 1.00 88.62 194 ASP A O 1
ATOM 1489 N N . PHE A 1 195 ? -7.062 -14.364 8.728 1.00 88.25 195 PHE A N 1
ATOM 1490 C CA . PHE A 1 195 ? -5.764 -15.044 8.744 1.00 88.25 195 PHE A CA 1
ATOM 1491 C C . PHE A 1 195 ? -5.900 -16.547 9.016 1.00 88.25 195 PHE A C 1
ATOM 1493 O O . PHE A 1 195 ? -6.932 -17.021 9.498 1.00 88.25 195 PHE A O 1
ATOM 1500 N N . VAL A 1 196 ? -4.825 -17.291 8.762 1.00 89.50 196 VAL A N 1
ATOM 1501 C CA . VAL A 1 196 ? -4.618 -18.670 9.233 1.00 89.50 196 VAL A CA 1
ATOM 1502 C C . VAL A 1 196 ? -3.302 -18.776 9.986 1.00 89.50 196 VAL A C 1
ATOM 1504 O O . VAL A 1 196 ? -2.424 -17.928 9.841 1.00 89.50 196 VAL A O 1
ATOM 1507 N N . CYS A 1 197 ? -3.153 -19.821 10.792 1.00 87.62 197 CYS A N 1
ATOM 1508 C CA . CYS A 1 197 ? -1.850 -20.135 11.345 1.00 87.62 197 CYS A CA 1
ATOM 1509 C C . CYS A 1 197 ? -0.971 -20.788 10.274 1.00 87.62 197 CYS A C 1
ATOM 1511 O O . CYS A 1 197 ? -1.347 -21.825 9.719 1.00 87.62 197 CYS A O 1
ATOM 1513 N N . ASP A 1 198 ? 0.175 -20.178 9.992 1.00 85.38 198 ASP A N 1
ATOM 1514 C CA . ASP A 1 198 ? 1.119 -20.657 8.982 1.00 85.38 198 ASP A CA 1
ATOM 1515 C C . ASP A 1 198 ? 2.101 -21.672 9.566 1.00 85.38 198 ASP A C 1
ATOM 1517 O O . ASP A 1 198 ? 2.439 -22.671 8.933 1.00 85.38 198 ASP A O 1
ATOM 1521 N N . ARG A 1 199 ? 2.499 -21.455 10.824 1.00 84.44 199 ARG A N 1
ATOM 1522 C CA . ARG A 1 199 ? 3.443 -22.311 11.540 1.00 84.44 199 ARG A CA 1
ATOM 1523 C C . ARG A 1 199 ? 2.908 -22.689 12.912 1.00 84.44 199 ARG A C 1
ATOM 1525 O O . ARG A 1 199 ? 2.564 -21.823 13.712 1.00 84.44 199 ARG A O 1
ATOM 1532 N N . TRP A 1 200 ? 2.902 -23.987 13.194 1.00 87.69 200 TRP A N 1
ATOM 1533 C CA . TRP A 1 200 ? 2.451 -24.563 14.459 1.00 87.69 200 TRP A CA 1
ATOM 1534 C C . TRP A 1 200 ? 3.636 -25.110 15.253 1.00 87.69 200 TRP A C 1
ATOM 1536 O O . TRP A 1 200 ? 4.548 -25.713 14.686 1.00 87.69 200 TRP A O 1
ATOM 1546 N N . ALA A 1 201 ? 3.618 -24.913 16.567 1.00 86.62 201 ALA A N 1
ATOM 1547 C CA . ALA A 1 201 ? 4.461 -25.659 17.487 1.00 86.62 201 ALA A CA 1
ATOM 1548 C C . ALA A 1 201 ? 3.916 -27.084 17.677 1.00 86.62 201 ALA A C 1
ATOM 1550 O O . ALA A 1 201 ? 2.757 -27.378 17.381 1.00 86.62 201 ALA A O 1
ATOM 1551 N N . ASN A 1 202 ? 4.760 -27.973 18.208 1.00 87.69 202 ASN A N 1
ATOM 1552 C CA . ASN A 1 202 ? 4.423 -29.386 18.430 1.00 87.69 202 ASN A CA 1
ATOM 1553 C C . ASN A 1 202 ? 3.244 -29.599 19.404 1.00 87.69 202 ASN A C 1
ATOM 1555 O O . ASN A 1 202 ? 2.661 -30.677 19.432 1.00 87.69 202 ASN A O 1
ATOM 1559 N N . ASP A 1 203 ? 2.897 -28.590 20.203 1.00 89.94 203 ASP A N 1
ATOM 1560 C CA . ASP A 1 203 ? 1.772 -28.566 21.142 1.00 89.94 203 ASP A CA 1
ATOM 1561 C C . ASP A 1 203 ? 0.483 -27.974 20.532 1.00 89.94 203 ASP A C 1
ATOM 1563 O O . ASP A 1 203 ? -0.454 -27.651 21.261 1.00 89.94 203 ASP A O 1
ATOM 1567 N N . ASN A 1 204 ? 0.421 -27.823 19.202 1.00 84.44 204 ASN A N 1
ATOM 1568 C CA . ASN A 1 204 ? -0.646 -27.127 18.473 1.00 84.44 204 ASN A CA 1
ATOM 1569 C C . ASN A 1 204 ? -0.817 -25.649 18.866 1.00 84.44 204 ASN A C 1
ATOM 1571 O O . ASN A 1 204 ? -1.865 -25.057 18.602 1.00 84.44 204 ASN A O 1
ATOM 1575 N N . LYS A 1 205 ? 0.199 -25.007 19.452 1.00 85.94 205 LYS A N 1
ATOM 1576 C CA . LYS A 1 205 ? 0.206 -23.551 19.595 1.00 85.94 205 LYS A CA 1
ATOM 1577 C C . LYS A 1 205 ? 0.586 -22.906 18.264 1.00 85.94 205 LYS A C 1
ATOM 1579 O O . LYS A 1 205 ? 1.590 -23.270 17.653 1.00 85.94 205 LYS A O 1
ATOM 1584 N N . CYS A 1 206 ? -0.196 -21.928 17.815 1.00 83.88 206 CYS A N 1
ATOM 1585 C CA . CYS A 1 206 ? 0.188 -21.142 16.650 1.00 83.88 206 CYS A CA 1
ATOM 1586 C C . CYS A 1 206 ? 1.435 -20.306 16.964 1.00 83.88 206 CYS A C 1
ATOM 1588 O O . CYS A 1 206 ? 1.464 -19.632 17.992 1.00 83.88 206 CYS A O 1
ATOM 1590 N N . LEU A 1 207 ? 2.440 -20.351 16.088 1.00 82.88 207 LEU A N 1
ATOM 1591 C CA . LEU A 1 207 ? 3.678 -19.576 16.200 1.00 82.88 207 LEU A CA 1
ATOM 1592 C C . LEU A 1 207 ? 3.672 -18.340 15.303 1.00 82.88 207 LEU A C 1
ATOM 1594 O O . LEU A 1 207 ? 4.267 -17.330 15.664 1.00 82.88 207 LEU A O 1
ATOM 1598 N N . GLU A 1 208 ? 2.987 -18.407 14.162 1.00 85.00 208 GLU A N 1
ATOM 1599 C CA . GLU A 1 208 ? 3.015 -17.356 13.146 1.00 85.00 208 GLU A CA 1
ATOM 1600 C C . GLU A 1 208 ? 1.694 -17.296 12.385 1.00 85.00 208 GLU A C 1
ATOM 1602 O O . GLU A 1 208 ? 1.178 -18.325 11.929 1.00 85.00 208 GLU A O 1
ATOM 1607 N N . ARG A 1 209 ? 1.134 -16.090 12.261 1.00 85.75 209 ARG A N 1
ATOM 1608 C CA . ARG A 1 209 ? -0.118 -15.857 11.536 1.00 85.75 209 ARG A CA 1
ATOM 1609 C C . ARG A 1 209 ? 0.180 -15.385 10.121 1.00 85.75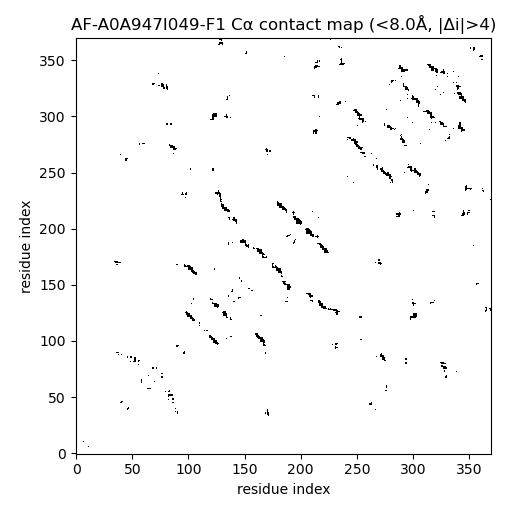 209 ARG A C 1
ATOM 1611 O O . ARG A 1 209 ? 0.897 -14.411 9.934 1.00 85.75 209 ARG A O 1
ATOM 1618 N N . ARG A 1 210 ? -0.460 -16.007 9.134 1.00 87.06 210 ARG A N 1
ATOM 1619 C CA . ARG A 1 210 ? -0.468 -15.531 7.749 1.00 87.06 210 ARG A CA 1
ATOM 1620 C C . ARG A 1 210 ? -1.821 -14.929 7.415 1.00 87.06 210 ARG A C 1
ATOM 1622 O O . ARG A 1 210 ? -2.840 -15.625 7.402 1.00 87.06 210 ARG A O 1
ATOM 1629 N N . PHE A 1 211 ? -1.817 -13.633 7.136 1.00 87.19 211 PHE A N 1
ATOM 1630 C CA . PHE A 1 211 ? -3.005 -12.887 6.739 1.00 87.19 211 PHE A CA 1
ATOM 1631 C C . PHE A 1 211 ? -3.397 -13.207 5.297 1.00 87.19 211 PHE A C 1
ATOM 1633 O O . PHE A 1 211 ? -2.551 -13.418 4.427 1.00 87.19 211 PHE A O 1
ATOM 1640 N N . PHE A 1 212 ? -4.700 -13.254 5.036 1.00 86.81 212 PHE A N 1
ATOM 1641 C CA . PHE A 1 212 ? -5.207 -13.271 3.674 1.00 86.81 212 PHE A CA 1
ATOM 1642 C C . PHE A 1 212 ? -5.136 -11.862 3.112 1.00 86.81 212 PHE A C 1
ATOM 1644 O O . PHE A 1 212 ? -5.628 -10.932 3.750 1.00 86.81 212 PHE A O 1
ATOM 1651 N N . GLY A 1 213 ? -4.624 -11.703 1.891 1.00 83.38 213 GLY A N 1
ATOM 1652 C CA . GLY A 1 213 ? -4.486 -10.365 1.323 1.00 83.38 213 GLY A CA 1
ATOM 1653 C C . GLY A 1 213 ? -5.810 -9.618 1.201 1.00 83.38 213 GLY A C 1
ATOM 1654 O O . GLY A 1 213 ? -5.845 -8.423 1.428 1.00 83.38 213 GLY A O 1
ATOM 1655 N N . LYS A 1 214 ? -6.948 -10.302 1.019 1.00 85.94 214 LYS A N 1
ATOM 1656 C CA . LYS A 1 214 ? -8.272 -9.651 1.022 1.00 85.94 214 LYS A CA 1
ATOM 1657 C C . LYS A 1 214 ? -8.671 -8.987 2.353 1.00 85.94 214 LYS A C 1
ATOM 1659 O O . LYS A 1 214 ? -9.640 -8.235 2.378 1.00 85.94 214 LYS A O 1
ATOM 1664 N N . SER A 1 215 ? -7.974 -9.316 3.437 1.00 87.50 215 SER A N 1
ATOM 1665 C CA . SER A 1 215 ? -8.356 -9.018 4.817 1.00 87.50 215 SER A CA 1
ATOM 1666 C C . SER A 1 215 ? -7.186 -8.509 5.663 1.00 87.50 215 SER A C 1
ATOM 1668 O O . SER A 1 215 ? -7.198 -8.609 6.886 1.00 87.50 215 SER A O 1
ATOM 1670 N N . ASP A 1 216 ? -6.160 -7.963 5.022 1.00 90.69 216 ASP A N 1
ATOM 1671 C CA . ASP A 1 216 ? -4.949 -7.492 5.681 1.00 90.69 216 ASP A CA 1
ATOM 1672 C C . ASP A 1 216 ? -4.976 -5.967 5.822 1.00 90.69 216 ASP A C 1
ATOM 1674 O O . ASP A 1 216 ? -4.331 -5.239 5.064 1.00 90.69 216 ASP A O 1
ATOM 1678 N N . ALA A 1 217 ? -5.791 -5.479 6.762 1.00 93.25 217 ALA A N 1
ATOM 1679 C CA . ALA A 1 217 ? -5.942 -4.051 7.022 1.00 93.25 217 ALA A CA 1
ATOM 1680 C C . ALA A 1 217 ? -6.276 -3.724 8.487 1.00 93.25 217 ALA A C 1
ATOM 1682 O O . ALA A 1 217 ? -7.042 -4.424 9.160 1.00 93.25 217 ALA A O 1
ATOM 1683 N N . VAL A 1 218 ? -5.745 -2.593 8.951 1.00 93.50 218 VAL A N 1
ATOM 1684 C CA . VAL A 1 218 ? -6.090 -1.942 10.223 1.00 93.50 218 VAL A CA 1
ATOM 1685 C C . VAL A 1 218 ? -6.283 -0.444 10.025 1.00 93.50 218 VAL A C 1
ATOM 1687 O O . VAL A 1 218 ? -5.617 0.179 9.198 1.00 93.50 218 VAL A O 1
ATOM 1690 N N . ILE A 1 219 ? -7.165 0.149 10.828 1.00 95.50 219 ILE A N 1
ATOM 1691 C CA . ILE A 1 219 ? -7.334 1.602 10.903 1.00 95.50 219 ILE A CA 1
ATOM 1692 C C . ILE A 1 219 ? -6.737 2.080 12.220 1.00 95.50 219 ILE A C 1
ATOM 1694 O O . ILE A 1 219 ? -7.144 1.651 13.302 1.00 95.50 219 ILE A O 1
ATOM 1698 N N . VAL A 1 220 ? -5.784 2.996 12.119 1.00 94.44 220 VAL A N 1
ATOM 1699 C CA . VAL A 1 220 ? -5.113 3.645 13.242 1.00 94.44 220 VAL A CA 1
ATOM 1700 C C . VAL A 1 220 ? -5.675 5.051 13.399 1.00 94.44 220 VAL A C 1
ATOM 1702 O O . VAL A 1 220 ? -5.645 5.828 12.449 1.00 94.44 220 VAL A O 1
ATOM 1705 N N . LYS A 1 221 ? -6.137 5.411 14.599 1.00 94.19 221 LYS A N 1
ATOM 1706 C CA . LYS A 1 221 ? -6.495 6.787 14.954 1.00 94.19 221 LYS A CA 1
ATOM 1707 C C . LYS A 1 221 ? -5.306 7.497 15.593 1.00 94.19 221 LYS A C 1
ATOM 1709 O O . LYS A 1 221 ? -4.780 7.071 16.626 1.00 94.19 221 LYS A O 1
ATOM 1714 N N . LEU A 1 222 ? -4.893 8.587 14.965 1.00 93.06 222 LEU A N 1
ATOM 1715 C CA . LEU A 1 222 ? -3.819 9.467 15.392 1.00 93.06 222 LEU A CA 1
ATOM 1716 C C . LEU A 1 222 ? -4.238 10.284 16.625 1.00 93.06 222 LEU A C 1
ATOM 1718 O O . LEU A 1 222 ? -5.388 10.702 16.754 1.00 93.06 222 LEU A O 1
ATOM 1722 N N . LYS A 1 223 ? -3.284 10.529 17.521 1.00 89.88 223 LYS A N 1
ATOM 1723 C CA . LYS A 1 223 ? -3.393 11.368 18.723 1.00 89.88 223 LYS A CA 1
ATOM 1724 C C . LYS A 1 223 ? -2.570 12.636 18.510 1.00 89.88 223 LYS A C 1
ATOM 1726 O O . LYS A 1 223 ? -1.498 12.546 17.930 1.00 89.88 223 LYS A O 1
ATOM 1731 N N . ASP A 1 224 ? -3.032 13.785 18.998 1.00 85.75 224 ASP A N 1
ATOM 1732 C CA . ASP A 1 224 ? -2.295 15.059 18.899 1.00 85.75 224 ASP A CA 1
ATOM 1733 C C . ASP A 1 224 ? -1.953 15.466 17.440 1.00 85.75 224 ASP A C 1
ATOM 1735 O O . ASP A 1 224 ? -0.913 16.062 17.170 1.00 85.75 224 ASP A O 1
ATOM 1739 N N . TYR A 1 225 ? -2.810 15.113 16.472 1.00 87.94 225 TYR A N 1
ATOM 1740 C CA . TYR A 1 225 ? -2.628 15.453 15.054 1.00 87.94 225 TYR A CA 1
ATOM 1741 C C . TYR A 1 225 ? -3.035 16.901 14.752 1.00 87.94 225 TYR A C 1
ATOM 1743 O O . TYR A 1 225 ? -3.894 17.486 15.416 1.00 87.94 225 TYR A O 1
ATOM 1751 N N . ASP A 1 226 ? -2.475 17.455 13.676 1.00 88.12 226 ASP A N 1
ATOM 1752 C CA . ASP A 1 226 ? -2.895 18.750 13.153 1.00 88.12 226 ASP A CA 1
ATOM 1753 C C . ASP A 1 226 ? -4.288 18.655 12.501 1.00 88.12 226 ASP A C 1
ATOM 1755 O O . ASP A 1 226 ? -4.474 18.060 11.434 1.00 88.12 226 ASP A O 1
ATOM 1759 N N . LYS A 1 227 ? -5.282 19.275 13.150 1.00 90.12 227 LYS A N 1
ATOM 1760 C CA . LYS A 1 227 ? -6.671 19.346 12.674 1.00 90.12 227 LYS A CA 1
ATOM 1761 C C . LYS A 1 227 ? -6.831 20.172 11.392 1.00 90.12 227 LYS A C 1
ATOM 1763 O O . LYS A 1 227 ? -7.930 20.167 10.831 1.00 90.12 227 LYS A O 1
ATOM 1768 N N . SER A 1 228 ? -5.804 20.888 10.933 1.00 90.56 228 SER A N 1
ATOM 1769 C CA . SER A 1 228 ? -5.811 21.707 9.714 1.00 90.56 228 SER A CA 1
ATOM 1770 C C . SER A 1 228 ? -5.468 20.927 8.439 1.00 90.56 228 SER A C 1
ATOM 1772 O O . SER A 1 228 ? -5.854 21.361 7.355 1.00 90.56 228 SER A O 1
ATOM 1774 N N . ILE A 1 229 ? -4.858 19.739 8.551 1.00 88.62 229 ILE A N 1
ATOM 1775 C CA . ILE A 1 229 ? -4.513 18.886 7.401 1.00 88.62 229 ILE A CA 1
ATOM 1776 C C . ILE A 1 229 ? -5.778 18.557 6.595 1.00 88.62 229 ILE A C 1
ATOM 1778 O O . ILE A 1 229 ? -6.825 18.246 7.158 1.00 88.62 229 ILE A O 1
ATOM 1782 N N . ARG A 1 230 ? -5.721 18.642 5.265 1.00 91.75 230 ARG A N 1
ATOM 1783 C CA . ARG A 1 230 ? -6.838 18.259 4.367 1.00 91.75 230 ARG A CA 1
ATOM 1784 C C . ARG A 1 230 ? -6.413 17.273 3.282 1.00 91.75 230 ARG A C 1
ATOM 1786 O O . ARG A 1 230 ? -7.218 16.874 2.450 1.00 91.75 230 ARG A O 1
ATOM 1793 N N . GLN A 1 231 ? -5.146 16.889 3.303 1.00 93.00 231 GLN A N 1
ATOM 1794 C CA . GLN A 1 231 ? -4.507 16.001 2.354 1.00 93.00 231 GLN A CA 1
ATOM 1795 C C . GLN A 1 231 ? -4.607 14.573 2.885 1.00 93.00 231 GLN A C 1
ATOM 1797 O O . GLN A 1 231 ? -3.847 14.155 3.758 1.00 93.00 231 GLN A O 1
ATOM 1802 N N . TYR A 1 232 ? -5.597 13.845 2.387 1.00 95.12 232 TYR A N 1
ATOM 1803 C CA . TYR A 1 232 ? -5.806 12.432 2.666 1.00 95.12 232 TYR A CA 1
ATOM 1804 C C . TYR A 1 232 ? -6.510 11.780 1.479 1.00 95.12 232 TYR A C 1
ATOM 1806 O O . TYR A 1 232 ? -7.203 12.444 0.703 1.00 95.12 232 TYR A O 1
ATOM 1814 N N . PHE A 1 233 ? -6.322 10.476 1.330 1.00 96.44 233 PHE A N 1
ATOM 1815 C CA . PHE A 1 233 ? -6.952 9.724 0.259 1.00 96.44 233 PHE A CA 1
ATOM 1816 C C . PHE A 1 233 ? -8.411 9.417 0.579 1.00 96.44 233 PHE A C 1
ATOM 1818 O O . PHE A 1 233 ? -8.781 9.168 1.727 1.00 96.44 233 PHE A O 1
ATOM 1825 N N . LYS A 1 234 ? -9.237 9.359 -0.464 1.00 95.56 234 LYS A N 1
ATOM 1826 C CA . LYS A 1 234 ? -10.545 8.710 -0.382 1.00 95.56 234 LYS A CA 1
ATOM 1827 C C . LYS A 1 234 ? -10.346 7.200 -0.392 1.00 95.56 234 LYS A C 1
ATOM 1829 O O . LYS A 1 234 ? -9.479 6.691 -1.100 1.00 95.56 234 LYS A O 1
ATOM 1834 N N . VAL A 1 235 ? -11.168 6.488 0.368 1.00 93.75 235 VAL A N 1
ATOM 1835 C CA . VAL A 1 235 ? -11.198 5.024 0.354 1.00 93.75 235 VAL A CA 1
ATOM 1836 C C . VAL A 1 235 ? -12.279 4.568 -0.608 1.00 93.75 235 VAL A C 1
ATOM 1838 O O . VAL A 1 235 ? -13.439 4.951 -0.455 1.00 93.75 235 VAL A O 1
ATOM 1841 N N . ARG A 1 236 ? -11.914 3.736 -1.582 1.00 90.19 236 ARG A N 1
ATOM 1842 C CA . ARG A 1 236 ? -12.893 3.118 -2.468 1.00 90.19 236 ARG A CA 1
ATOM 1843 C C . ARG A 1 236 ? -13.703 2.069 -1.709 1.00 90.19 236 ARG A C 1
ATOM 1845 O O . ARG A 1 236 ? -13.173 1.028 -1.342 1.00 90.19 236 ARG A O 1
ATOM 1852 N N . SER A 1 237 ? -14.994 2.322 -1.521 1.00 87.50 237 SER A N 1
ATOM 1853 C CA . SER A 1 237 ? -15.919 1.395 -0.851 1.00 87.50 237 SER A CA 1
ATOM 1854 C C . SER A 1 237 ? -16.716 0.507 -1.807 1.00 87.50 237 SER A C 1
ATOM 1856 O O . SER A 1 237 ? -17.360 -0.447 -1.379 1.00 87.50 237 SER A O 1
ATOM 1858 N N . SER A 1 238 ? -16.691 0.810 -3.106 1.00 85.31 238 SER A N 1
ATOM 1859 C CA . SER A 1 238 ? -17.327 -0.003 -4.142 1.00 85.31 238 SER A CA 1
ATOM 1860 C C . SER A 1 238 ? -16.333 -0.981 -4.771 1.00 85.31 238 SER A C 1
ATOM 1862 O O . SER A 1 238 ? -15.193 -0.571 -5.027 1.00 85.31 238 SER A O 1
ATOM 1864 N N . PRO A 1 239 ? -16.764 -2.195 -5.157 1.00 80.06 239 PRO A N 1
ATOM 1865 C CA . PRO A 1 239 ? -15.907 -3.137 -5.860 1.00 80.06 239 PRO A CA 1
ATOM 1866 C C . PRO A 1 239 ? -15.190 -2.503 -7.053 1.00 80.06 239 PRO A C 1
ATOM 1868 O O . PRO A 1 239 ? -15.726 -1.651 -7.778 1.00 80.06 239 PRO A O 1
ATOM 1871 N N . VAL A 1 240 ? -13.945 -2.912 -7.267 1.00 71.25 240 VAL A N 1
ATOM 1872 C CA . VAL A 1 240 ? -13.220 -2.550 -8.483 1.00 71.25 240 VAL A CA 1
ATOM 1873 C C . VAL A 1 240 ? -13.900 -3.274 -9.635 1.00 71.25 240 VAL A C 1
ATOM 1875 O O . VAL A 1 240 ? -13.849 -4.498 -9.724 1.00 71.25 240 VAL A O 1
ATOM 1878 N N . SER A 1 241 ? -14.563 -2.522 -10.513 1.00 66.88 241 SER A N 1
ATOM 1879 C CA . SER A 1 241 ? -14.924 -3.061 -11.820 1.00 66.88 241 SER A CA 1
ATOM 1880 C C . SER A 1 241 ? -13.614 -3.214 -12.576 1.00 66.88 241 SER A C 1
ATOM 1882 O O . SER A 1 241 ? -12.997 -2.206 -12.916 1.00 66.88 241 SER A O 1
ATOM 1884 N N . ILE A 1 242 ? -13.143 -4.450 -12.721 1.00 61.16 242 ILE A N 1
ATOM 1885 C CA . ILE A 1 242 ? -11.949 -4.792 -13.491 1.00 61.16 242 ILE A CA 1
ATOM 1886 C C . ILE A 1 242 ? -12.457 -5.165 -14.888 1.00 61.16 242 ILE A C 1
ATOM 1888 O O . ILE A 1 242 ? -12.966 -6.278 -15.044 1.00 61.16 242 ILE A O 1
ATOM 1892 N N . PRO A 1 243 ? -12.403 -4.274 -15.900 1.00 54.78 243 PRO A N 1
ATOM 1893 C CA . PRO A 1 243 ? -12.608 -4.699 -17.275 1.00 54.78 243 PRO A CA 1
ATOM 1894 C C . PRO A 1 243 ? -11.518 -5.717 -17.618 1.00 54.78 243 PRO A C 1
ATOM 1896 O O . PRO A 1 243 ? -10.378 -5.579 -17.174 1.00 54.78 243 PRO A O 1
ATOM 1899 N N . GLU A 1 244 ? -11.861 -6.738 -18.398 1.00 51.84 244 GLU A N 1
ATOM 1900 C CA . GLU A 1 244 ? -11.044 -7.949 -18.570 1.00 51.84 244 GLU A CA 1
ATOM 1901 C C . GLU A 1 244 ? -9.616 -7.721 -19.122 1.00 51.84 244 GLU A C 1
ATOM 1903 O O . GLU A 1 244 ? -8.783 -8.615 -18.982 1.00 51.84 244 GLU A O 1
ATOM 1908 N N . SER A 1 245 ? -9.286 -6.551 -19.691 1.00 50.62 245 SER A N 1
ATOM 1909 C CA . SER A 1 245 ? -7.987 -6.299 -20.346 1.00 50.62 245 SER A CA 1
ATOM 1910 C C . SER A 1 245 ? -7.116 -5.166 -19.778 1.00 50.62 245 SER A C 1
ATOM 1912 O O . SER A 1 245 ? -5.894 -5.286 -19.878 1.00 50.62 245 SER A O 1
ATOM 1914 N N . ASP A 1 246 ? -7.673 -4.121 -19.141 1.00 60.34 246 ASP A N 1
ATOM 1915 C CA . ASP A 1 246 ? -6.986 -2.807 -19.065 1.00 60.34 246 ASP A CA 1
ATOM 1916 C C . ASP A 1 246 ? -6.889 -2.144 -17.679 1.00 60.34 246 ASP A C 1
ATOM 1918 O O . ASP A 1 246 ? -6.427 -1.005 -17.562 1.00 60.34 246 ASP A O 1
ATOM 1922 N N . SER A 1 247 ? -7.298 -2.809 -16.595 1.00 80.81 247 SER A N 1
ATOM 1923 C CA . SER A 1 247 ? -7.152 -2.208 -15.263 1.00 80.81 247 SER A CA 1
ATOM 1924 C C . SER A 1 247 ? -5.687 -2.093 -14.853 1.00 80.81 247 SER A C 1
ATOM 1926 O O . SER A 1 247 ? -4.983 -3.093 -14.695 1.00 80.81 247 SER A O 1
ATOM 1928 N N . ARG A 1 248 ? -5.245 -0.855 -14.621 1.00 86.25 248 ARG A N 1
ATOM 1929 C CA . ARG A 1 248 ? -3.898 -0.537 -14.150 1.00 86.25 248 ARG A CA 1
ATOM 1930 C C . ARG A 1 248 ? -3.931 0.312 -12.894 1.00 86.25 248 ARG A C 1
ATOM 1932 O O . ARG A 1 248 ? -4.803 1.168 -12.732 1.00 86.25 248 ARG A O 1
ATOM 1939 N N . VAL A 1 249 ? -2.948 0.084 -12.035 1.00 88.94 249 VAL A N 1
ATOM 1940 C CA . VAL A 1 249 ? -2.746 0.835 -10.801 1.00 88.94 249 VAL A CA 1
ATOM 1941 C C . VAL A 1 249 ? -1.323 1.343 -10.691 1.00 88.94 249 VAL A C 1
ATOM 1943 O O . VAL A 1 249 ? -0.377 0.704 -11.144 1.00 88.94 249 VAL A O 1
ATOM 1946 N N . SER A 1 250 ? -1.186 2.499 -10.066 1.00 92.50 250 SER A N 1
ATOM 1947 C CA . SER A 1 250 ? 0.088 3.026 -9.609 1.00 92.50 250 SER A CA 1
ATOM 1948 C C . SER A 1 250 ? 0.163 2.820 -8.108 1.00 92.50 250 SER A C 1
ATOM 1950 O O . SER A 1 250 ? -0.753 3.223 -7.390 1.00 92.50 250 SER A O 1
ATOM 1952 N N . CYS A 1 251 ? 1.227 2.174 -7.653 1.00 93.62 251 CYS A N 1
ATOM 1953 C CA . CYS A 1 251 ? 1.397 1.754 -6.270 1.00 93.62 251 CYS A CA 1
ATOM 1954 C C . CYS A 1 251 ? 2.660 2.360 -5.671 1.00 93.62 251 CYS A C 1
ATOM 1956 O O . CYS A 1 251 ? 3.621 2.615 -6.396 1.00 93.62 251 CYS A O 1
ATOM 1958 N N . TRP A 1 252 ? 2.681 2.555 -4.356 1.00 93.56 252 TRP A N 1
ATOM 1959 C CA . TRP A 1 252 ? 3.831 3.111 -3.648 1.00 93.56 252 TRP A CA 1
ATOM 1960 C C . TRP A 1 252 ? 4.042 2.478 -2.277 1.00 93.56 252 TRP A C 1
ATOM 1962 O O . TRP A 1 252 ? 3.110 1.955 -1.674 1.00 93.56 252 TRP A O 1
ATOM 1972 N N . GLY A 1 253 ? 5.265 2.563 -1.765 1.00 91.06 253 GLY A N 1
ATOM 1973 C CA . GLY A 1 253 ? 5.632 2.069 -0.441 1.00 91.06 253 GLY A CA 1
ATOM 1974 C C . GLY A 1 253 ? 7.079 2.385 -0.083 1.00 91.06 253 GLY A C 1
ATOM 1975 O O . GLY A 1 253 ? 7.849 2.842 -0.928 1.00 91.06 253 GLY A O 1
ATOM 1976 N N . PHE A 1 254 ? 7.440 2.147 1.173 1.00 87.19 254 PHE A N 1
ATOM 1977 C CA . PHE A 1 254 ? 8.809 2.261 1.674 1.00 87.19 254 PHE A CA 1
ATOM 1978 C C . PHE A 1 254 ? 9.437 0.864 1.779 1.00 87.19 254 PHE A C 1
ATOM 1980 O O . PHE A 1 254 ? 9.261 0.206 2.799 1.00 87.19 254 PHE A O 1
ATOM 1987 N N . PRO A 1 255 ? 10.118 0.365 0.735 1.00 82.31 255 PRO A N 1
ATOM 1988 C CA . PRO A 1 255 ? 10.784 -0.921 0.795 1.00 82.31 255 PRO A CA 1
ATOM 1989 C C . PRO A 1 255 ? 11.945 -0.879 1.790 1.00 82.31 255 PRO A C 1
ATOM 1991 O O . PRO A 1 255 ? 12.698 0.094 1.856 1.00 82.31 255 PRO A O 1
ATOM 1994 N N . GLU A 1 256 ? 12.135 -1.975 2.510 1.00 76.75 256 GLU A N 1
ATOM 1995 C CA . GLU A 1 256 ? 13.422 -2.307 3.094 1.00 76.75 256 GLU A CA 1
ATOM 1996 C C . GLU A 1 256 ? 14.453 -2.448 1.970 1.00 76.75 256 GLU A C 1
ATOM 1998 O O . GLU A 1 256 ? 14.157 -2.951 0.882 1.00 76.75 256 GLU A O 1
ATOM 2003 N N . TYR A 1 257 ? 15.675 -1.985 2.228 1.00 68.00 257 TYR A N 1
ATOM 2004 C CA . TYR A 1 257 ? 16.753 -2.023 1.249 1.00 68.00 257 TYR A CA 1
ATOM 2005 C C . TYR A 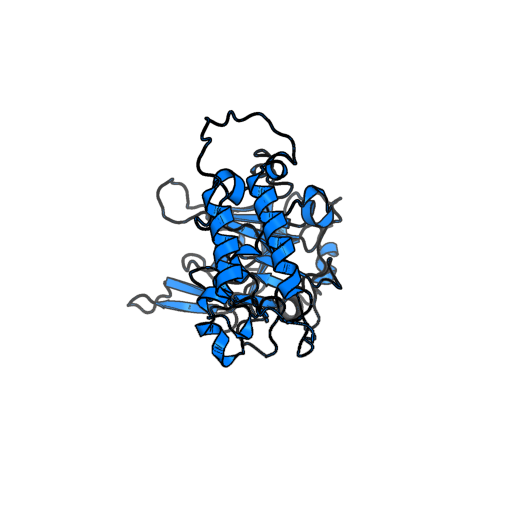1 257 ? 16.938 -3.393 0.580 1.00 68.00 257 TYR A C 1
ATOM 2007 O O . TYR A 1 257 ? 17.245 -4.390 1.236 1.00 68.00 257 TYR A O 1
ATOM 2015 N N . ASN A 1 258 ? 16.861 -3.390 -0.752 1.00 65.25 258 ASN A N 1
ATOM 2016 C CA . ASN A 1 258 ? 17.213 -4.515 -1.607 1.00 65.25 258 ASN A CA 1
ATOM 2017 C C . ASN A 1 258 ? 18.572 -4.243 -2.278 1.00 65.25 258 ASN A C 1
ATOM 2019 O O . ASN A 1 258 ? 18.754 -3.227 -2.944 1.00 65.25 258 ASN A O 1
ATOM 2023 N N . ASN A 1 259 ? 19.520 -5.173 -2.141 1.00 63.06 259 ASN A N 1
ATOM 2024 C CA . ASN A 1 259 ? 20.855 -5.081 -2.744 1.00 63.06 259 ASN A CA 1
ATOM 2025 C C . ASN A 1 259 ? 20.866 -5.175 -4.282 1.00 63.06 259 ASN A C 1
ATOM 2027 O O . ASN A 1 259 ? 21.903 -4.925 -4.892 1.00 63.06 259 ASN A O 1
ATOM 2031 N N . GLN A 1 260 ? 19.742 -5.536 -4.899 1.00 62.75 260 GLN A N 1
ATOM 2032 C CA . GLN A 1 260 ? 19.550 -5.525 -6.350 1.00 62.75 260 GLN A CA 1
ATOM 2033 C C . GLN A 1 260 ? 19.287 -4.115 -6.891 1.00 62.75 260 GLN A C 1
ATOM 2035 O O . GLN A 1 260 ? 19.479 -3.856 -8.076 1.00 62.75 260 GLN A O 1
ATOM 2040 N N . ILE A 1 261 ? 18.884 -3.184 -6.025 1.00 67.38 261 ILE A N 1
ATOM 2041 C CA . ILE A 1 261 ? 18.712 -1.781 -6.378 1.00 67.38 261 ILE A CA 1
ATOM 2042 C C . ILE A 1 261 ? 20.085 -1.109 -6.308 1.00 67.38 261 ILE A C 1
ATOM 2044 O O . ILE A 1 261 ? 20.735 -1.101 -5.264 1.00 67.38 261 ILE A O 1
ATOM 2048 N N . ASN A 1 262 ? 20.523 -0.492 -7.409 1.00 70.81 262 ASN A N 1
ATOM 2049 C CA . ASN A 1 262 ? 21.794 0.237 -7.477 1.00 70.81 262 ASN A CA 1
ATOM 2050 C C . ASN A 1 262 ? 21.715 1.621 -6.794 1.00 70.81 262 ASN A C 1
ATOM 2052 O O . ASN A 1 262 ? 22.000 2.662 -7.392 1.00 70.81 262 ASN A O 1
ATOM 2056 N N . LEU A 1 263 ? 21.293 1.639 -5.531 1.00 74.62 263 LEU A N 1
ATOM 2057 C CA . LEU A 1 263 ? 21.157 2.826 -4.698 1.00 74.62 263 LEU A CA 1
ATOM 2058 C C . LEU A 1 263 ? 21.709 2.517 -3.301 1.00 74.62 263 LEU A C 1
ATOM 2060 O O . LEU A 1 263 ? 21.426 1.449 -2.778 1.00 74.62 263 LEU A O 1
ATOM 2064 N N . PRO A 1 264 ? 22.484 3.397 -2.644 1.00 76.38 264 PRO A N 1
ATOM 2065 C CA . PRO A 1 264 ? 22.949 3.124 -1.285 1.00 76.38 264 PRO A CA 1
ATOM 2066 C C . PRO A 1 264 ? 21.787 2.903 -0.312 1.00 76.38 264 PRO A C 1
ATOM 2068 O O . PRO A 1 264 ? 20.826 3.670 -0.336 1.00 76.38 264 PRO A O 1
ATOM 2071 N N . LYS A 1 265 ? 21.924 1.944 0.615 1.00 77.38 265 LYS A N 1
ATOM 2072 C CA . LYS A 1 265 ? 20.926 1.655 1.666 1.00 77.38 265 LYS A CA 1
ATOM 2073 C C . LYS A 1 265 ? 20.389 2.907 2.353 1.00 77.38 265 LYS A C 1
ATOM 2075 O O . LYS A 1 265 ? 19.183 3.106 2.411 1.00 77.38 265 LYS A O 1
ATOM 2080 N N . ALA A 1 266 ? 21.293 3.780 2.802 1.00 75.00 266 ALA A N 1
ATOM 2081 C CA . ALA A 1 266 ? 20.932 5.013 3.497 1.00 75.00 266 ALA A CA 1
ATOM 2082 C C . ALA A 1 266 ? 20.004 5.922 2.676 1.00 75.00 266 ALA A C 1
ATOM 2084 O O . ALA A 1 266 ? 19.182 6.615 3.257 1.00 75.00 266 ALA A O 1
ATOM 2085 N N . LEU A 1 267 ? 20.130 5.911 1.348 1.00 75.44 267 LEU A N 1
ATOM 2086 C CA . LEU A 1 267 ? 19.291 6.690 0.443 1.00 75.44 267 LEU A CA 1
ATOM 2087 C C . LEU A 1 267 ? 18.000 5.937 0.087 1.00 75.44 267 LEU A C 1
ATOM 2089 O O . LEU A 1 267 ? 16.935 6.538 0.046 1.00 75.44 267 LEU A O 1
ATOM 2093 N N . SER A 1 268 ? 18.084 4.620 -0.119 1.00 77.44 268 SER A N 1
ATOM 2094 C CA . SER A 1 268 ? 16.936 3.759 -0.434 1.00 77.44 268 SER A CA 1
ATOM 2095 C C . SER A 1 268 ? 15.891 3.727 0.675 1.00 77.44 268 SER A C 1
ATOM 2097 O O . SER A 1 268 ? 14.704 3.843 0.381 1.00 77.44 268 SER A O 1
ATOM 2099 N N . ASP A 1 269 ? 16.327 3.618 1.933 1.00 76.38 269 ASP A N 1
ATOM 2100 C CA . ASP A 1 269 ? 15.440 3.610 3.106 1.00 76.38 269 ASP A CA 1
ATOM 2101 C C . ASP A 1 269 ? 14.763 4.979 3.338 1.00 76.38 269 ASP A C 1
ATOM 2103 O O . ASP A 1 269 ? 13.820 5.101 4.116 1.00 76.38 269 ASP A O 1
ATOM 2107 N N . GLN A 1 270 ? 15.277 6.032 2.694 1.00 72.88 270 GLN A N 1
ATOM 2108 C CA . GLN A 1 270 ? 14.881 7.430 2.861 1.00 72.88 270 GLN A CA 1
ATOM 2109 C C . GLN A 1 270 ? 14.044 7.960 1.699 1.00 72.88 270 GLN A C 1
ATOM 2111 O O . GLN A 1 270 ? 13.853 9.168 1.585 1.00 72.88 270 GLN A O 1
ATOM 2116 N N . VAL A 1 271 ? 13.539 7.127 0.799 1.00 81.38 271 VAL A N 1
ATOM 2117 C CA . VAL A 1 271 ? 12.690 7.605 -0.300 1.00 81.38 271 VAL A CA 1
ATOM 2118 C C . VAL A 1 271 ? 11.421 6.782 -0.370 1.00 81.38 271 VAL A C 1
ATOM 2120 O O . VAL A 1 271 ? 11.420 5.587 -0.084 1.00 81.38 271 VAL A O 1
ATOM 2123 N N . LEU A 1 272 ? 10.320 7.435 -0.735 1.00 87.25 272 LEU A N 1
ATOM 2124 C CA . LEU A 1 272 ? 9.128 6.713 -1.146 1.00 87.25 272 LEU A CA 1
ATOM 2125 C C . LEU A 1 272 ? 9.429 6.081 -2.501 1.00 87.25 272 LEU A C 1
ATOM 2127 O O . LEU A 1 272 ? 9.966 6.756 -3.374 1.00 87.25 272 LEU A O 1
ATOM 2131 N N . TRP A 1 273 ? 9.083 4.816 -2.689 1.00 89.50 273 TRP A N 1
ATOM 2132 C CA . TRP A 1 273 ? 9.202 4.157 -3.981 1.00 89.50 273 TRP A CA 1
ATOM 2133 C C . TRP A 1 273 ? 7.828 4.011 -4.600 1.00 89.50 273 TRP A C 1
ATOM 2135 O O . TRP A 1 273 ? 6.846 3.789 -3.891 1.00 89.50 273 TRP A O 1
ATOM 2145 N N . HIS A 1 274 ? 7.751 4.120 -5.920 1.00 91.00 274 HIS A N 1
ATOM 2146 C CA . HIS A 1 274 ? 6.516 3.899 -6.649 1.00 91.00 274 HIS A CA 1
ATOM 2147 C C . HIS A 1 274 ? 6.744 3.108 -7.930 1.00 91.00 274 HIS A C 1
ATOM 2149 O O . HIS A 1 274 ? 7.837 3.086 -8.492 1.00 91.00 274 HIS A O 1
ATOM 2155 N N . GLN A 1 275 ? 5.682 2.459 -8.380 1.00 90.69 275 GLN A N 1
ATOM 2156 C CA . GLN A 1 275 ? 5.595 1.810 -9.674 1.00 90.69 275 GLN A CA 1
ATOM 2157 C C . GLN A 1 275 ? 4.325 2.308 -10.349 1.00 90.69 275 GLN A C 1
ATOM 2159 O O . GLN A 1 275 ? 3.242 2.267 -9.759 1.00 90.69 275 GLN A O 1
ATOM 2164 N N . LEU A 1 276 ? 4.445 2.758 -11.591 1.00 88.94 276 LEU A N 1
ATOM 2165 C CA . LEU A 1 276 ? 3.300 3.174 -12.389 1.00 88.94 276 LEU A CA 1
ATOM 2166 C C . LEU A 1 276 ? 2.705 1.974 -13.132 1.00 88.94 276 LEU A C 1
ATOM 2168 O O . LEU A 1 276 ? 3.396 1.010 -13.452 1.00 88.94 276 LEU A O 1
ATOM 2172 N N . ASN A 1 277 ? 1.417 2.041 -13.467 1.00 86.38 277 ASN A N 1
ATOM 2173 C CA . ASN A 1 277 ? 0.792 1.177 -14.478 1.00 86.38 277 ASN A CA 1
ATOM 2174 C C . ASN A 1 277 ? 0.918 -0.350 -14.261 1.00 86.38 277 ASN A C 1
ATOM 2176 O O . ASN A 1 277 ? 0.914 -1.113 -15.235 1.00 86.38 277 ASN A O 1
ATOM 2180 N N . ALA A 1 278 ? 1.016 -0.812 -13.013 1.00 88.88 278 ALA A N 1
ATOM 2181 C CA . ALA A 1 278 ? 0.945 -2.230 -12.675 1.00 88.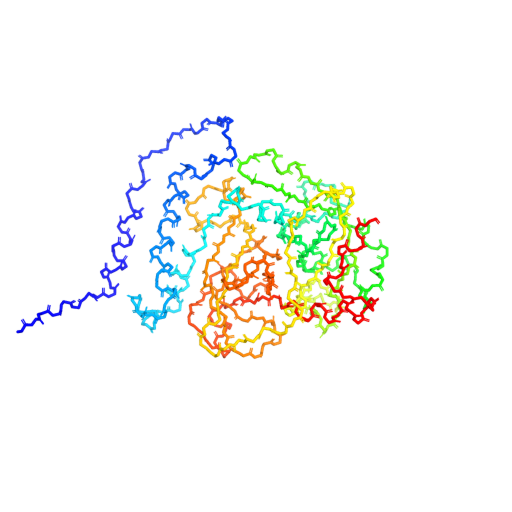88 278 ALA A CA 1
ATOM 2182 C C . ALA A 1 278 ? -0.415 -2.803 -13.103 1.00 88.88 278 ALA A C 1
ATOM 2184 O O . ALA A 1 278 ? -1.462 -2.201 -12.861 1.00 88.88 278 ALA A O 1
ATOM 2185 N N . LYS A 1 279 ? -0.401 -3.952 -13.778 1.00 87.00 279 LYS A N 1
ATOM 2186 C CA . LYS A 1 279 ? -1.594 -4.604 -14.317 1.00 87.00 279 LYS A CA 1
ATOM 2187 C C . LYS A 1 279 ? -2.334 -5.327 -13.201 1.00 87.00 279 LYS A C 1
ATOM 2189 O O . LYS A 1 279 ? -1.738 -6.131 -12.490 1.00 87.00 279 LYS A O 1
ATOM 2194 N N . ILE A 1 280 ? -3.637 -5.081 -13.106 1.00 85.50 280 ILE A N 1
ATOM 2195 C CA . ILE A 1 280 ? -4.558 -5.924 -12.349 1.00 85.50 280 ILE A CA 1
ATOM 2196 C C . ILE A 1 280 ? -5.017 -7.051 -13.268 1.00 85.50 280 ILE A C 1
ATOM 2198 O O . ILE A 1 280 ? -5.475 -6.809 -14.386 1.00 85.50 280 ILE A O 1
ATOM 2202 N N . PHE A 1 281 ? -4.906 -8.285 -12.792 1.00 82.19 281 PHE A N 1
ATOM 2203 C CA . PHE A 1 281 ? -5.358 -9.448 -13.541 1.00 82.19 281 PHE A CA 1
ATOM 2204 C C . PHE A 1 281 ? -6.818 -9.766 -13.205 1.00 82.19 281 PHE A C 1
ATOM 2206 O O . PHE A 1 281 ? -7.200 -9.724 -12.031 1.00 82.19 281 PHE A O 1
ATOM 2213 N N . PRO A 1 282 ? -7.645 -10.115 -14.207 1.00 74.75 282 PRO A N 1
ATOM 2214 C CA . PRO A 1 282 ? -9.021 -10.512 -13.962 1.00 74.75 282 PRO A CA 1
ATOM 2215 C C . PRO A 1 282 ? -9.085 -11.807 -13.139 1.00 74.75 282 PRO A C 1
ATOM 2217 O O . PRO A 1 282 ? -8.184 -12.653 -13.169 1.00 74.75 282 PRO A O 1
ATOM 2220 N N . GLY A 1 283 ? -10.183 -11.961 -12.401 1.00 68.12 283 GLY A N 1
ATOM 2221 C CA . GLY A 1 283 ? -10.461 -13.131 -11.571 1.00 68.12 283 GLY A CA 1
ATOM 2222 C C . GLY A 1 283 ? -10.862 -12.758 -10.147 1.00 68.12 283 GLY A C 1
ATOM 2223 O O . GLY A 1 283 ? -10.510 -11.698 -9.632 1.00 68.12 283 GLY A O 1
ATOM 2224 N N . ARG A 1 284 ? -11.627 -13.641 -9.500 1.00 60.91 284 ARG A N 1
ATOM 2225 C CA . ARG A 1 284 ? -11.894 -13.549 -8.063 1.00 60.91 284 ARG A CA 1
ATOM 2226 C C . ARG A 1 284 ? -10.848 -14.376 -7.336 1.00 60.91 284 ARG A C 1
ATOM 2228 O O . ARG A 1 284 ? -10.860 -15.598 -7.457 1.00 60.91 284 ARG A O 1
ATOM 2235 N N . TYR A 1 285 ? -9.988 -13.713 -6.574 1.00 69.19 285 TYR A N 1
ATOM 2236 C CA . TYR A 1 285 ? -9.040 -14.384 -5.697 1.00 69.19 285 TYR A CA 1
ATOM 2237 C C . TYR A 1 285 ? -9.501 -14.207 -4.262 1.00 69.19 285 TYR A C 1
ATOM 2239 O O . TYR A 1 285 ? -9.747 -13.099 -3.787 1.00 69.19 285 TYR A O 1
ATOM 2247 N N . ASP A 1 286 ? -9.582 -15.321 -3.552 1.00 66.19 286 ASP A N 1
ATOM 2248 C CA . ASP A 1 286 ? -9.772 -15.346 -2.107 1.00 66.19 286 ASP A CA 1
ATOM 2249 C C . ASP A 1 286 ? -8.635 -14.643 -1.346 1.00 66.19 286 ASP A C 1
ATOM 2251 O O . ASP A 1 286 ? -8.806 -14.324 -0.172 1.00 66.19 286 ASP A O 1
ATOM 2255 N N . ARG A 1 287 ? -7.511 -14.378 -2.022 1.00 73.12 287 ARG A N 1
ATOM 2256 C CA . ARG A 1 287 ? -6.333 -13.665 -1.525 1.00 73.12 287 ARG A CA 1
ATOM 2257 C C . ARG A 1 287 ? -6.313 -12.155 -1.801 1.00 73.12 287 ARG A C 1
ATOM 2259 O O . ARG A 1 287 ? -5.444 -11.503 -1.246 1.00 73.12 287 ARG A O 1
ATOM 2266 N N . GLY A 1 288 ? -7.239 -11.579 -2.575 1.00 82.69 288 GLY A N 1
ATOM 2267 C CA . GLY A 1 288 ? -7.292 -10.127 -2.842 1.00 82.69 288 GLY A CA 1
ATOM 2268 C C . GLY A 1 288 ? -7.250 -9.761 -4.330 1.00 82.69 288 GLY A C 1
ATOM 2269 O O . GLY A 1 288 ? -7.651 -10.552 -5.180 1.00 82.69 288 GLY A O 1
ATOM 2270 N N . ILE A 1 289 ? -6.783 -8.557 -4.667 1.00 86.06 289 ILE A N 1
ATOM 2271 C CA . ILE A 1 289 ? -6.635 -8.112 -6.065 1.00 86.06 289 ILE A CA 1
ATOM 2272 C C . ILE A 1 289 ? -5.285 -8.598 -6.588 1.00 86.06 289 ILE A C 1
ATOM 2274 O O . ILE A 1 289 ? -4.246 -8.134 -6.123 1.00 86.06 289 ILE A O 1
ATOM 2278 N N . LEU A 1 290 ? -5.291 -9.510 -7.559 1.00 86.38 290 LEU A N 1
ATOM 2279 C CA . LEU A 1 290 ? -4.066 -10.024 -8.166 1.00 86.38 290 LEU A CA 1
ATOM 2280 C C . LEU A 1 290 ? -3.425 -8.971 -9.082 1.00 86.38 290 LEU A C 1
ATOM 2282 O O . LEU A 1 290 ? -4.085 -8.432 -9.973 1.00 86.38 290 LEU A O 1
ATOM 2286 N N . THR A 1 291 ? -2.133 -8.705 -8.895 1.00 88.12 291 THR A N 1
ATOM 2287 C CA . THR A 1 291 ? -1.401 -7.671 -9.633 1.00 88.12 291 THR A CA 1
ATOM 2288 C C . THR A 1 291 ? 0.056 -8.056 -9.888 1.00 88.12 291 THR A C 1
ATOM 2290 O O . THR A 1 291 ? 0.637 -8.880 -9.178 1.00 88.12 291 THR A O 1
ATOM 2293 N N . ASN A 1 292 ? 0.669 -7.433 -10.897 1.00 88.31 292 ASN A N 1
ATOM 2294 C CA . ASN A 1 292 ? 2.122 -7.474 -11.097 1.00 88.31 292 ASN A CA 1
ATOM 2295 C C . ASN A 1 292 ? 2.854 -6.305 -10.415 1.00 88.31 292 ASN A C 1
ATOM 2297 O O . ASN A 1 292 ? 4.002 -6.009 -10.758 1.00 88.31 292 ASN A O 1
ATOM 2301 N N . ALA A 1 293 ? 2.194 -5.636 -9.468 1.00 89.69 293 ALA A N 1
ATOM 2302 C CA . ALA A 1 293 ? 2.829 -4.627 -8.640 1.00 89.69 293 ALA A CA 1
ATOM 2303 C C . ALA A 1 293 ? 4.016 -5.233 -7.867 1.00 89.69 293 ALA A C 1
ATOM 2305 O O . ALA A 1 293 ? 3.920 -6.349 -7.356 1.00 89.69 293 ALA A O 1
ATOM 2306 N N . ILE A 1 294 ? 5.134 -4.520 -7.807 1.00 87.06 294 ILE A N 1
ATOM 2307 C CA . ILE A 1 294 ? 6.393 -4.943 -7.186 1.00 87.06 294 ILE A CA 1
ATOM 2308 C C . ILE A 1 294 ? 6.311 -4.621 -5.700 1.00 87.06 294 ILE A C 1
ATOM 2310 O O . ILE A 1 294 ? 6.092 -3.471 -5.327 1.00 87.06 294 ILE A O 1
ATOM 2314 N N . SER A 1 295 ? 6.508 -5.626 -4.855 1.00 81.94 295 SER A N 1
ATOM 2315 C CA . SER A 1 295 ? 6.400 -5.472 -3.406 1.00 81.94 295 SER A CA 1
ATOM 2316 C C . SER A 1 295 ? 7.631 -6.044 -2.733 1.00 81.94 295 SER A C 1
ATOM 2318 O O . SER A 1 295 ? 7.937 -7.216 -2.916 1.00 81.94 295 SER A O 1
ATOM 2320 N N . TYR A 1 296 ? 8.292 -5.245 -1.906 1.00 81.25 296 TYR A N 1
ATOM 2321 C CA . TYR A 1 296 ? 9.360 -5.694 -1.014 1.00 81.25 296 TYR A CA 1
ATOM 2322 C C . TYR A 1 296 ? 8.892 -5.625 0.445 1.00 81.25 296 TYR A C 1
ATOM 2324 O O . TYR A 1 296 ? 7.922 -4.910 0.731 1.00 81.25 296 TYR A O 1
ATOM 2332 N N . PRO A 1 297 ? 9.563 -6.326 1.381 1.00 80.75 297 PRO A N 1
ATOM 2333 C CA . PRO A 1 297 ? 9.408 -6.054 2.812 1.00 80.75 297 PRO A CA 1
ATOM 2334 C C . PRO A 1 297 ? 9.443 -4.542 3.095 1.00 80.75 297 PRO A C 1
ATOM 2336 O O . PRO A 1 297 ? 10.098 -3.803 2.367 1.00 80.75 297 PRO A O 1
ATOM 2339 N N . GLY A 1 298 ? 8.678 -4.058 4.076 1.00 80.69 298 GLY A N 1
ATOM 2340 C CA . GLY A 1 298 ? 8.499 -2.623 4.364 1.00 80.69 298 GLY A CA 1
ATOM 2341 C C . GLY A 1 298 ? 7.432 -1.902 3.519 1.00 80.69 298 GLY A C 1
ATOM 2342 O O . GLY A 1 298 ? 6.814 -0.933 3.974 1.00 80.69 298 GLY A O 1
ATOM 2343 N N . MET A 1 299 ? 7.116 -2.392 2.313 1.00 88.50 299 MET A N 1
ATOM 2344 C CA . MET A 1 299 ? 6.069 -1.780 1.475 1.00 88.50 299 MET A CA 1
ATOM 2345 C C . MET A 1 299 ? 4.644 -2.115 1.927 1.00 88.50 299 MET A C 1
ATOM 2347 O O . MET A 1 299 ? 3.697 -1.508 1.431 1.00 88.50 299 MET A O 1
ATOM 2351 N N . SER A 1 300 ? 4.482 -3.047 2.866 1.00 89.81 300 SER A N 1
ATOM 2352 C CA . SER A 1 300 ? 3.208 -3.422 3.484 1.00 89.81 300 SER A CA 1
ATOM 2353 C C . SER A 1 300 ? 2.378 -2.206 3.893 1.00 89.81 300 SER A C 1
ATOM 2355 O O . SER A 1 300 ? 2.885 -1.304 4.553 1.00 89.81 300 SER A O 1
ATOM 2357 N N . GLY A 1 301 ? 1.107 -2.155 3.496 1.00 92.81 301 GLY A N 1
ATOM 2358 C CA . GLY A 1 301 ? 0.222 -1.007 3.730 1.00 92.81 301 GLY A CA 1
ATOM 2359 C C . GLY A 1 301 ? 0.440 0.165 2.760 1.00 92.81 301 GLY A C 1
ATOM 2360 O O . GLY A 1 301 ? -0.202 1.214 2.872 1.00 92.81 301 GLY A O 1
ATOM 2361 N N . GLY A 1 302 ? 1.337 0.006 1.787 1.00 94.25 302 GLY A N 1
ATOM 2362 C CA . GLY A 1 302 ? 1.558 0.948 0.698 1.00 94.25 302 GLY A CA 1
ATOM 2363 C C . GLY A 1 302 ? 0.345 1.041 -0.222 1.00 94.25 302 GLY A C 1
ATOM 2364 O O . GLY A 1 302 ? -0.306 0.037 -0.481 1.00 94.25 302 GLY A O 1
ATOM 2365 N N . GLY A 1 303 ? -0.013 2.247 -0.656 1.00 95.00 303 GLY A N 1
ATOM 2366 C CA . GLY A 1 303 ? -1.264 2.507 -1.366 1.00 95.00 303 GLY A CA 1
ATOM 2367 C C . GLY A 1 303 ? -1.162 2.262 -2.867 1.00 95.00 303 GLY A C 1
ATOM 2368 O O . GLY A 1 303 ? -0.097 2.425 -3.458 1.00 95.00 303 GLY A O 1
ATOM 2369 N N . CYS A 1 304 ? -2.291 1.914 -3.484 1.00 94.25 304 CYS A N 1
ATOM 2370 C CA . CYS A 1 304 ? -2.445 1.811 -4.932 1.00 94.25 304 CYS A CA 1
ATOM 2371 C C . CYS A 1 304 ? -3.677 2.585 -5.413 1.00 94.25 304 CYS A C 1
ATOM 2373 O O . CYS A 1 304 ? -4.761 2.452 -4.839 1.00 94.25 304 CYS A O 1
ATOM 2375 N N . VAL A 1 305 ? -3.534 3.337 -6.506 1.00 92.81 305 VAL A N 1
ATOM 2376 C CA . VAL A 1 305 ? -4.607 4.137 -7.131 1.00 92.81 305 VAL A CA 1
ATOM 2377 C C . VAL A 1 305 ? -4.688 3.865 -8.625 1.00 92.81 305 VAL A C 1
ATOM 2379 O O . VAL A 1 305 ? -3.704 3.468 -9.245 1.00 92.81 305 VAL A O 1
ATOM 2382 N N . SER A 1 306 ? -5.847 4.113 -9.232 1.00 88.25 306 SER A N 1
ATOM 2383 C CA . SER A 1 306 ? -5.956 4.119 -10.697 1.00 88.25 306 SER A CA 1
ATOM 2384 C C . SER A 1 306 ? -5.530 5.471 -11.260 1.00 88.25 306 SER A C 1
ATOM 2386 O O . SER A 1 306 ? -5.751 6.506 -10.631 1.00 88.25 306 SER A O 1
ATOM 2388 N N . ALA A 1 307 ? -5.005 5.485 -12.487 1.00 79.25 307 ALA A N 1
ATOM 2389 C CA . ALA A 1 307 ? -4.677 6.731 -13.183 1.00 79.25 307 ALA A CA 1
ATOM 2390 C C . ALA A 1 307 ? -5.900 7.658 -13.350 1.00 79.25 307 ALA A C 1
ATOM 2392 O O . ALA A 1 307 ? -5.771 8.876 -13.287 1.00 79.25 307 ALA A O 1
ATOM 2393 N N . SER A 1 308 ? -7.100 7.088 -13.511 1.00 81.69 308 SER A N 1
ATOM 2394 C CA . SER A 1 308 ? -8.359 7.838 -13.620 1.00 81.69 308 SER A CA 1
ATOM 2395 C C . SER A 1 308 ? -8.860 8.425 -12.297 1.00 81.69 308 SER A C 1
ATOM 2397 O O . SER A 1 308 ? -9.710 9.312 -12.315 1.00 81.69 308 SER A O 1
ATOM 2399 N N . ALA A 1 309 ? -8.376 7.931 -11.155 1.00 86.88 309 ALA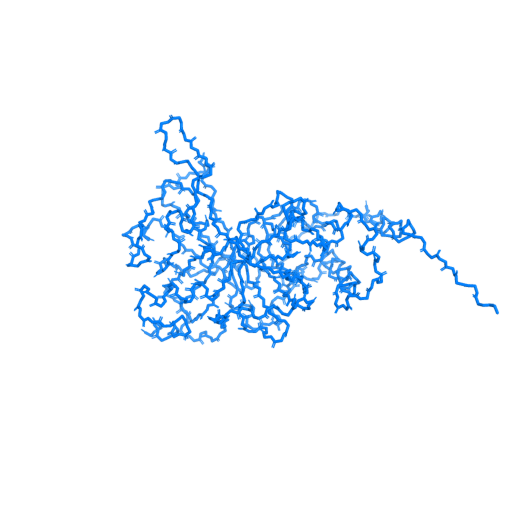 A N 1
ATOM 2400 C CA . ALA A 1 309 ? -8.793 8.375 -9.826 1.00 86.88 309 ALA A CA 1
ATOM 2401 C C . ALA A 1 309 ? -7.591 8.409 -8.858 1.00 86.88 309 ALA A C 1
ATOM 2403 O O . ALA A 1 309 ? -7.533 7.619 -7.917 1.00 86.88 309 ALA A O 1
ATOM 2404 N N . PRO A 1 310 ? -6.630 9.334 -9.054 1.00 86.81 310 PRO A N 1
ATOM 2405 C CA . PRO A 1 310 ? -5.365 9.354 -8.309 1.00 86.81 310 PRO A CA 1
ATOM 2406 C C . PRO A 1 310 ? -5.510 9.717 -6.821 1.00 86.81 310 PRO A C 1
ATOM 2408 O O . PRO A 1 310 ? -4.565 9.575 -6.055 1.00 86.81 310 PRO A O 1
ATOM 2411 N N . GLN A 1 311 ? -6.689 10.186 -6.400 1.00 90.56 311 GLN A N 1
ATOM 2412 C CA . GLN A 1 311 ? -7.000 10.530 -5.007 1.00 90.56 311 GLN A CA 1
ATOM 2413 C C . GLN A 1 311 ? -7.826 9.450 -4.289 1.00 90.56 311 GLN A C 1
ATOM 2415 O O . GLN A 1 311 ? -8.214 9.643 -3.137 1.00 90.56 311 GLN A O 1
ATOM 2420 N N . GLU A 1 312 ? -8.140 8.343 -4.964 1.00 92.88 312 GLU A N 1
ATOM 2421 C CA . GLU A 1 312 ? -8.944 7.247 -4.428 1.00 92.88 312 GLU A CA 1
ATOM 2422 C C . GLU A 1 312 ? -8.094 5.977 -4.328 1.00 92.88 312 GLU A C 1
ATOM 2424 O O . GLU A 1 312 ? -7.687 5.410 -5.344 1.00 92.88 312 GLU A O 1
ATOM 2429 N N . LEU A 1 313 ? -7.851 5.515 -3.099 1.00 93.88 313 LEU A N 1
ATOM 2430 C CA . LEU A 1 313 ? -7.177 4.247 -2.848 1.00 93.88 313 LEU A CA 1
A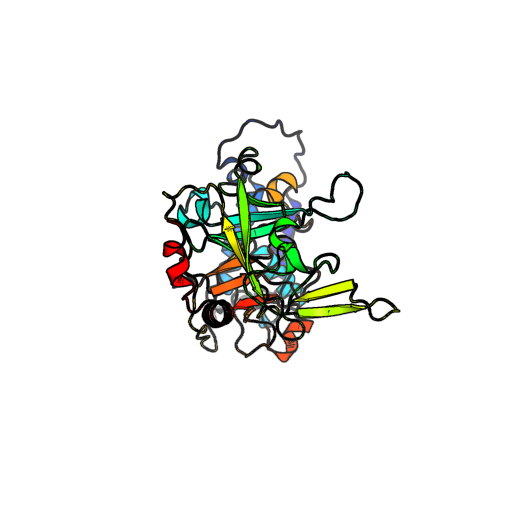TOM 2431 C C . LEU A 1 313 ? -8.071 3.089 -3.275 1.00 93.88 313 LEU A C 1
ATOM 2433 O O . LEU A 1 313 ? -9.225 2.985 -2.857 1.00 93.88 313 LEU A O 1
ATOM 2437 N N . ILE A 1 314 ? -7.495 2.197 -4.070 1.00 90.12 314 ILE A N 1
ATOM 2438 C CA . ILE A 1 314 ? -8.137 0.984 -4.575 1.00 90.12 314 ILE A CA 1
ATOM 2439 C C . ILE A 1 314 ? -7.695 -0.241 -3.775 1.00 90.12 314 ILE A C 1
ATOM 2441 O O . ILE A 1 314 ? -8.479 -1.171 -3.575 1.00 90.12 314 ILE A O 1
ATOM 2445 N N . GLY A 1 315 ? -6.451 -0.232 -3.303 1.00 92.06 315 GLY A N 1
ATOM 2446 C CA . GLY A 1 315 ? -5.929 -1.289 -2.460 1.00 92.06 315 GLY A CA 1
ATOM 2447 C C . GLY A 1 315 ? -4.634 -0.919 -1.761 1.00 92.06 315 GLY A C 1
ATOM 2448 O O . GLY A 1 315 ? -4.077 0.157 -1.996 1.00 92.06 315 GLY A O 1
ATOM 2449 N N . LEU A 1 316 ? -4.183 -1.825 -0.899 1.00 93.56 316 LEU A N 1
ATOM 2450 C CA . LEU A 1 316 ? -2.909 -1.732 -0.190 1.00 93.56 316 LEU A CA 1
ATOM 2451 C C . LEU A 1 316 ? -2.016 -2.909 -0.556 1.00 93.56 316 LEU A C 1
ATOM 2453 O O . LEU A 1 316 ? -2.534 -4.009 -0.731 1.00 93.56 316 LEU A O 1
ATOM 2457 N N . TYR A 1 317 ? -0.699 -2.728 -0.584 1.00 90.44 317 TYR A N 1
ATOM 2458 C CA . TYR A 1 317 ? 0.225 -3.857 -0.569 1.00 90.44 317 TYR A CA 1
ATOM 2459 C C . TYR A 1 317 ? -0.052 -4.744 0.646 1.00 90.44 317 TYR A C 1
ATOM 2461 O O . TYR A 1 317 ? -0.039 -4.272 1.785 1.00 90.44 317 TYR A O 1
ATOM 2469 N N . SER A 1 318 ? -0.292 -6.025 0.384 1.00 82.94 318 SER A N 1
ATOM 2470 C CA . SER A 1 318 ? -0.399 -7.062 1.405 1.00 82.94 318 SER A CA 1
ATOM 2471 C C . SER A 1 318 ? 0.824 -7.981 1.369 1.00 82.94 318 SER A C 1
ATOM 2473 O O . SER A 1 318 ? 1.600 -7.953 0.413 1.00 82.94 318 SER A O 1
ATOM 2475 N N . SER A 1 319 ? 0.981 -8.794 2.418 1.00 65.62 319 SER A N 1
ATOM 2476 C CA . SER A 1 319 ? 1.933 -9.906 2.491 1.00 65.62 319 SER A CA 1
ATOM 2477 C C . SER A 1 319 ? 2.015 -10.658 1.150 1.00 65.62 319 SER A C 1
ATOM 2479 O O . SER A 1 319 ? 1.022 -11.179 0.635 1.00 65.62 319 SER A O 1
ATOM 2481 N N . GLY A 1 320 ? 3.208 -10.634 0.549 1.00 57.12 320 GLY A N 1
ATOM 2482 C CA . GLY A 1 320 ? 3.454 -11.140 -0.799 1.00 57.12 320 GLY A CA 1
ATOM 2483 C C . GLY A 1 320 ? 3.559 -12.664 -0.870 1.00 57.12 320 GLY A C 1
ATOM 2484 O O . GLY A 1 320 ? 3.945 -13.329 0.086 1.00 57.12 320 GLY A O 1
ATOM 2485 N N . GLY A 1 321 ? 3.274 -13.217 -2.053 1.00 47.03 321 GLY A N 1
ATOM 2486 C CA . GLY A 1 321 ? 3.613 -14.601 -2.412 1.00 47.03 321 GLY A CA 1
ATOM 2487 C C . GLY A 1 321 ? 5.032 -14.759 -2.984 1.00 47.03 321 GLY A C 1
ATOM 2488 O O . GLY A 1 321 ? 5.415 -15.858 -3.376 1.00 47.03 321 GLY A O 1
ATOM 2489 N N . SER A 1 322 ? 5.806 -13.669 -3.075 1.00 43.53 322 SER A N 1
ATOM 2490 C CA . SER A 1 322 ? 7.133 -13.631 -3.700 1.00 43.53 322 SER A CA 1
ATOM 2491 C C . SER A 1 322 ? 8.234 -13.367 -2.676 1.00 43.53 322 SER A C 1
ATOM 2493 O O . SER A 1 322 ? 8.314 -12.275 -2.122 1.00 43.53 322 SER A O 1
ATOM 2495 N N . ALA A 1 323 ? 9.137 -14.332 -2.484 1.00 40.31 323 ALA A N 1
ATOM 2496 C CA . ALA A 1 323 ? 10.339 -14.163 -1.661 1.00 40.31 323 ALA A CA 1
ATOM 2497 C C . ALA A 1 323 ? 11.339 -13.138 -2.239 1.00 40.31 323 ALA A C 1
ATOM 2499 O O . ALA A 1 323 ? 12.243 -12.699 -1.536 1.00 40.31 323 ALA A O 1
ATOM 2500 N N . THR A 1 324 ? 11.199 -12.768 -3.518 1.00 51.47 324 THR A N 1
ATOM 2501 C CA . THR A 1 324 ? 12.112 -11.850 -4.219 1.00 51.47 324 THR A CA 1
ATOM 2502 C C . THR A 1 324 ? 11.483 -10.496 -4.529 1.00 51.47 324 THR A C 1
ATOM 2504 O O . THR A 1 324 ? 12.152 -9.633 -5.077 1.00 51.47 324 THR A O 1
ATOM 2507 N N . GLY A 1 325 ? 10.189 -10.311 -4.250 1.00 57.81 325 GLY A N 1
ATOM 2508 C CA . GLY A 1 325 ? 9.431 -9.105 -4.593 1.00 57.81 325 GLY A CA 1
ATOM 2509 C C . GLY A 1 325 ? 9.170 -8.882 -6.088 1.00 57.81 325 GLY A C 1
ATOM 2510 O O . GLY A 1 325 ? 8.387 -8.002 -6.454 1.00 57.81 325 GLY A O 1
ATOM 2511 N N . HIS A 1 326 ? 9.752 -9.709 -6.964 1.00 75.19 326 HIS A N 1
ATOM 2512 C CA . HIS A 1 326 ? 9.595 -9.606 -8.411 1.00 75.19 326 HIS A CA 1
ATOM 2513 C C . HIS A 1 326 ? 8.370 -10.399 -8.877 1.00 75.19 326 HIS A C 1
ATOM 2515 O O . HIS A 1 326 ? 8.324 -11.627 -8.758 1.00 75.19 326 HIS A O 1
ATOM 2521 N N . ALA A 1 327 ? 7.397 -9.697 -9.448 1.00 77.75 327 ALA A N 1
ATOM 2522 C CA . ALA A 1 327 ? 6.222 -10.291 -10.073 1.00 77.75 327 ALA A CA 1
ATOM 2523 C C . ALA A 1 327 ? 6.421 -10.384 -11.592 1.00 77.75 327 ALA A C 1
ATOM 2525 O O . ALA A 1 327 ? 6.910 -9.434 -12.210 1.00 77.75 327 ALA A O 1
ATOM 2526 N N . ALA A 1 328 ? 6.038 -11.507 -12.207 1.00 81.81 328 ALA A N 1
ATOM 2527 C CA . ALA A 1 328 ? 6.035 -11.598 -13.666 1.00 81.81 328 ALA A CA 1
ATOM 2528 C C . ALA A 1 328 ? 4.982 -10.659 -14.278 1.00 81.81 328 ALA A C 1
ATOM 2530 O O . ALA A 1 328 ? 3.994 -10.287 -13.647 1.00 81.81 328 ALA A O 1
ATOM 2531 N N . ILE A 1 329 ? 5.180 -10.297 -15.542 1.00 81.56 329 ILE A N 1
ATOM 2532 C CA . ILE A 1 329 ? 4.365 -9.274 -16.203 1.00 81.56 329 ILE A CA 1
ATOM 2533 C C . ILE A 1 329 ? 3.046 -9.845 -16.709 1.00 81.56 329 ILE A C 1
ATOM 2535 O O . ILE A 1 329 ? 2.008 -9.194 -16.594 1.00 81.56 329 ILE A O 1
ATOM 2539 N N . LEU A 1 330 ? 3.097 -11.045 -17.283 1.00 80.12 330 LEU A N 1
ATOM 2540 C CA . LEU A 1 330 ? 1.937 -11.761 -17.795 1.00 80.12 330 LEU A CA 1
ATOM 2541 C C . LEU A 1 330 ? 1.606 -12.902 -16.853 1.00 80.12 330 LEU A C 1
ATOM 2543 O O . LEU A 1 330 ? 2.506 -13.642 -16.468 1.00 80.12 330 LEU A O 1
ATOM 2547 N N . ALA A 1 331 ? 0.331 -13.082 -16.529 1.00 78.00 331 ALA A N 1
ATOM 2548 C CA . ALA A 1 331 ? -0.132 -14.205 -15.734 1.00 78.00 331 ALA A CA 1
ATOM 2549 C C . ALA A 1 331 ? -1.624 -14.467 -15.942 1.00 78.00 331 ALA A C 1
ATOM 2551 O O . ALA A 1 331 ? -2.365 -13.644 -16.477 1.00 78.00 331 ALA A O 1
ATOM 2552 N N . SER A 1 332 ? -2.043 -15.622 -15.446 1.00 71.50 332 SER A N 1
ATOM 2553 C CA . SER A 1 332 ? -3.425 -16.010 -15.208 1.00 71.50 332 SER A CA 1
ATOM 2554 C C . SER A 1 332 ? -3.611 -16.367 -13.735 1.00 71.50 332 SER A C 1
ATOM 2556 O O . SER A 1 332 ? -2.630 -16.500 -12.993 1.00 71.50 332 SER A O 1
ATOM 2558 N N . ALA A 1 333 ? -4.860 -16.614 -13.342 1.00 69.50 333 ALA A N 1
ATOM 2559 C CA . ALA A 1 333 ? -5.176 -17.129 -12.018 1.00 69.50 333 ALA A CA 1
ATOM 2560 C C . ALA A 1 333 ? -4.414 -18.414 -11.688 1.00 69.50 333 ALA A C 1
ATOM 2562 O O . ALA A 1 333 ? -3.903 -18.566 -10.582 1.00 69.50 333 ALA A O 1
ATOM 2563 N N . GLN A 1 334 ? -4.320 -19.319 -12.664 1.00 74.06 334 GLN A N 1
ATOM 2564 C CA . GLN A 1 334 ? -3.690 -20.624 -12.493 1.00 74.06 334 GLN A CA 1
ATOM 2565 C C . GLN A 1 334 ? -2.172 -20.521 -12.320 1.00 74.06 334 GLN A C 1
ATOM 2567 O O . GLN A 1 334 ? -1.578 -21.347 -11.643 1.00 74.06 334 GLN A O 1
ATOM 2572 N N . THR A 1 335 ? -1.547 -19.502 -12.912 1.00 78.19 335 THR A N 1
ATOM 2573 C CA . THR A 1 335 ? -0.086 -19.336 -12.899 1.00 78.19 335 THR A CA 1
ATOM 2574 C C . THR A 1 335 ? 0.388 -18.316 -11.864 1.00 78.19 335 THR A C 1
ATOM 2576 O O . THR A 1 335 ? 1.561 -17.961 -11.869 1.00 78.19 335 THR A O 1
ATOM 2579 N N . ALA A 1 336 ? -0.506 -17.761 -11.039 1.00 76.12 336 ALA A N 1
ATOM 2580 C CA . ALA A 1 336 ? -0.192 -16.642 -10.149 1.00 76.12 336 ALA A CA 1
ATOM 2581 C C . ALA A 1 336 ? 0.952 -16.966 -9.173 1.00 76.12 336 ALA A C 1
ATOM 2583 O O . ALA A 1 336 ? 1.869 -16.158 -9.019 1.00 76.12 336 ALA A O 1
ATOM 2584 N N . ASP A 1 337 ? 0.929 -18.164 -8.584 1.00 74.56 337 ASP A N 1
ATOM 2585 C CA . ASP A 1 337 ? 1.944 -18.612 -7.623 1.00 74.56 337 ASP A CA 1
ATOM 2586 C C . ASP A 1 337 ? 3.285 -18.899 -8.310 1.00 74.56 337 ASP A C 1
ATOM 2588 O O . ASP A 1 337 ? 4.321 -18.378 -7.900 1.00 74.56 337 ASP A O 1
ATOM 2592 N N . GLU A 1 338 ? 3.266 -19.633 -9.426 1.00 74.44 338 GLU A N 1
ATOM 2593 C CA . GLU A 1 338 ? 4.459 -19.934 -10.237 1.00 74.44 338 GLU A CA 1
ATOM 2594 C C . GLU A 1 338 ? 5.144 -18.669 -10.767 1.00 74.44 338 GLU A C 1
ATOM 2596 O O . GLU A 1 338 ? 6.359 -18.641 -10.969 1.00 74.44 338 GLU A O 1
ATOM 2601 N N . ARG A 1 339 ? 4.359 -17.607 -10.970 1.00 77.81 339 ARG A N 1
ATOM 2602 C CA . ARG A 1 339 ? 4.803 -16.296 -11.454 1.00 77.81 339 ARG A CA 1
ATOM 2603 C C . ARG A 1 339 ? 5.066 -15.283 -10.342 1.00 77.81 339 ARG A C 1
ATOM 2605 O O . ARG A 1 339 ? 5.443 -14.149 -10.642 1.00 77.81 339 ARG A O 1
ATOM 2612 N N . SER A 1 340 ? 4.947 -15.714 -9.083 1.00 77.00 340 SER A N 1
ATOM 2613 C CA . SER A 1 340 ? 5.186 -14.920 -7.871 1.00 77.00 340 SER A CA 1
ATOM 2614 C C . SER A 1 340 ? 4.477 -13.571 -7.905 1.00 77.00 340 SER A C 1
ATOM 2616 O O . SER A 1 340 ? 5.070 -12.529 -7.628 1.00 77.00 340 SER A O 1
ATOM 2618 N N . LEU A 1 341 ? 3.212 -13.587 -8.320 1.00 80.75 341 LEU A N 1
ATOM 2619 C CA . LEU A 1 341 ? 2.399 -12.386 -8.328 1.00 80.75 341 LEU A CA 1
ATOM 2620 C C . LEU A 1 341 ? 2.046 -11.931 -6.916 1.00 80.75 341 LEU A C 1
ATOM 2622 O O . LEU A 1 341 ? 1.991 -12.721 -5.971 1.00 80.75 341 LEU A O 1
ATOM 2626 N N . ASN A 1 342 ? 1.774 -10.635 -6.806 1.00 85.19 342 ASN A N 1
ATOM 2627 C CA . ASN A 1 342 ? 1.422 -9.998 -5.552 1.00 85.19 342 ASN A CA 1
ATOM 2628 C C . ASN A 1 342 ? -0.081 -9.727 -5.487 1.00 85.19 342 ASN A C 1
ATOM 2630 O O . ASN A 1 342 ? -0.786 -9.687 -6.501 1.00 85.19 342 ASN A O 1
ATOM 2634 N N . PHE A 1 343 ? -0.563 -9.538 -4.264 1.00 85.56 343 PHE A N 1
ATOM 2635 C CA . PHE A 1 343 ? -1.955 -9.229 -3.983 1.00 85.56 343 PHE A CA 1
ATOM 2636 C C . PHE A 1 343 ? -2.060 -7.857 -3.335 1.00 85.56 343 PHE A C 1
ATOM 2638 O O . PHE A 1 343 ? -1.226 -7.482 -2.509 1.00 85.56 343 PHE A O 1
ATOM 2645 N N . LEU A 1 344 ? -3.118 -7.134 -3.689 1.00 89.31 344 LEU A N 1
ATOM 2646 C CA . LEU A 1 344 ? -3.533 -5.945 -2.961 1.00 89.31 344 LEU A CA 1
ATOM 2647 C C . LEU A 1 344 ? -4.740 -6.263 -2.085 1.00 89.31 344 LEU A C 1
ATOM 2649 O O . LEU A 1 344 ? -5.676 -6.935 -2.536 1.00 89.31 344 LEU A O 1
ATOM 2653 N N . THR A 1 345 ? -4.751 -5.718 -0.872 1.00 91.31 345 THR A N 1
ATOM 2654 C CA . THR A 1 345 ? -5.937 -5.689 -0.018 1.00 91.31 345 THR A CA 1
ATOM 2655 C C . THR A 1 345 ? -6.992 -4.796 -0.662 1.00 91.31 345 THR A C 1
ATOM 2657 O O . THR A 1 345 ? -6.741 -3.599 -0.788 1.00 91.31 345 THR A O 1
ATOM 2660 N N . PRO A 1 346 ? -8.156 -5.323 -1.079 1.00 90.31 346 PRO A N 1
ATOM 2661 C CA . PRO A 1 346 ? -9.230 -4.526 -1.643 1.00 90.31 346 PRO A CA 1
ATOM 2662 C C . PRO A 1 346 ? -9.950 -3.743 -0.536 1.00 90.31 346 PRO A C 1
ATOM 2664 O O . PRO A 1 346 ? -10.179 -4.255 0.563 1.00 90.31 346 PRO A O 1
ATOM 2667 N N . LEU A 1 347 ? -10.304 -2.486 -0.811 1.00 91.94 347 LEU A N 1
ATOM 2668 C CA . LEU A 1 347 ? -10.853 -1.590 0.216 1.00 91.94 347 LEU A CA 1
ATOM 2669 C C . LEU A 1 347 ? -12.383 -1.593 0.329 1.00 91.94 347 LEU A C 1
ATOM 2671 O O . LEU A 1 347 ? -12.921 -1.099 1.321 1.00 91.94 347 LEU A O 1
ATOM 2675 N N . ASP A 1 348 ? -13.084 -2.209 -0.619 1.00 90.38 348 ASP A N 1
ATOM 2676 C CA . ASP A 1 348 ? -14.527 -2.443 -0.542 1.00 90.38 348 ASP A CA 1
ATOM 2677 C C . ASP A 1 348 ? -14.871 -3.428 0.585 1.00 90.38 348 ASP A C 1
ATOM 2679 O O . ASP A 1 348 ? -15.748 -3.147 1.402 1.00 90.38 348 ASP A O 1
ATOM 2683 N N . HIS A 1 349 ? -14.111 -4.522 0.708 1.00 89.44 349 HIS A N 1
ATOM 2684 C CA . HIS A 1 349 ? -14.257 -5.474 1.813 1.00 89.44 349 HIS A CA 1
ATOM 2685 C C . HIS A 1 349 ? -14.001 -4.795 3.167 1.00 89.44 349 HIS A C 1
ATOM 2687 O O . HIS A 1 349 ? -14.767 -4.979 4.117 1.00 89.44 349 HIS A O 1
ATOM 2693 N N . LEU A 1 350 ? -12.948 -3.976 3.266 1.00 92.81 350 LEU A N 1
ATOM 2694 C CA . LEU A 1 350 ? -12.661 -3.193 4.470 1.00 92.81 350 LEU A CA 1
ATOM 2695 C C . LEU A 1 350 ? -13.837 -2.273 4.831 1.00 92.81 350 LEU A C 1
ATOM 2697 O O . LEU A 1 350 ? -14.253 -2.236 5.989 1.00 92.81 350 LEU A O 1
ATOM 2701 N N . ALA A 1 351 ? -14.377 -1.541 3.854 1.00 94.06 351 ALA A N 1
ATOM 2702 C CA . ALA A 1 351 ? -15.496 -0.628 4.061 1.00 94.06 351 ALA A CA 1
ATOM 2703 C C . ALA A 1 351 ? -16.761 -1.363 4.536 1.00 94.06 351 ALA A C 1
ATOM 2705 O O . ALA A 1 351 ? -17.445 -0.890 5.449 1.00 94.06 351 ALA A O 1
ATOM 2706 N N . GLU A 1 352 ? -17.054 -2.534 3.961 1.00 93.44 352 GLU A N 1
ATOM 2707 C CA . GLU A 1 352 ? -18.161 -3.398 4.380 1.00 93.44 352 GLU A CA 1
ATOM 2708 C C . GLU A 1 352 ? -18.002 -3.845 5.838 1.00 93.44 352 GLU A C 1
ATOM 2710 O O . GLU A 1 352 ? -18.920 -3.671 6.643 1.00 93.44 352 GLU A O 1
ATOM 2715 N N . ARG A 1 353 ? -16.824 -4.369 6.198 1.00 92.06 353 ARG A N 1
ATOM 2716 C CA . ARG A 1 353 ? -16.534 -4.859 7.554 1.00 92.06 353 ARG A CA 1
ATOM 2717 C C . ARG A 1 353 ? -16.569 -3.733 8.579 1.00 92.06 353 ARG A C 1
ATOM 2719 O O . ARG A 1 353 ? -17.244 -3.855 9.599 1.00 92.06 353 ARG A O 1
ATOM 2726 N N . TYR A 1 354 ? -15.957 -2.592 8.261 1.00 93.31 354 TYR A N 1
ATOM 2727 C CA . TYR A 1 354 ? -16.021 -1.398 9.101 1.00 93.31 354 TYR A CA 1
ATOM 2728 C C . TYR A 1 354 ? -17.469 -0.976 9.364 1.00 93.31 354 TYR A C 1
ATOM 2730 O O . TYR A 1 354 ? -17.844 -0.730 10.513 1.00 93.31 354 TYR A O 1
ATOM 2738 N N . ARG A 1 355 ? -18.317 -0.958 8.328 1.00 94.62 355 ARG A N 1
ATOM 2739 C CA . ARG A 1 355 ? -19.737 -0.621 8.467 1.00 94.62 355 ARG A CA 1
ATOM 2740 C C . ARG A 1 355 ? -20.512 -1.641 9.282 1.00 94.62 355 ARG A C 1
ATOM 2742 O O . ARG A 1 355 ? -21.327 -1.240 10.110 1.00 94.62 355 ARG A O 1
ATOM 2749 N N . ALA A 1 356 ? -20.265 -2.929 9.076 1.00 92.81 356 ALA A N 1
ATOM 2750 C CA . ALA A 1 356 ? -20.901 -3.986 9.851 1.00 92.81 356 ALA A CA 1
ATOM 2751 C C . ALA A 1 356 ? -20.536 -3.896 11.343 1.00 92.81 356 ALA A C 1
ATOM 2753 O O . ALA A 1 356 ? -21.395 -4.108 12.195 1.00 92.81 356 ALA A O 1
ATOM 2754 N N . ALA A 1 357 ? -19.289 -3.538 11.660 1.00 91.31 357 ALA A N 1
ATOM 2755 C CA . ALA A 1 357 ? -18.809 -3.437 13.033 1.00 91.31 357 ALA A CA 1
ATOM 2756 C C . ALA A 1 357 ? -19.213 -2.128 13.740 1.00 91.31 357 ALA A C 1
ATOM 2758 O O . ALA A 1 357 ? -19.458 -2.142 14.944 1.00 91.31 357 ALA A O 1
ATOM 2759 N N . THR A 1 358 ? -19.278 -0.997 13.025 1.00 91.25 358 THR A N 1
ATOM 2760 C CA . THR A 1 358 ? -19.529 0.336 13.623 1.00 91.25 358 THR A CA 1
ATOM 2761 C C . THR A 1 358 ? -20.931 0.896 13.402 1.00 91.25 358 THR A C 1
ATOM 2763 O O . THR A 1 358 ? -21.329 1.829 14.097 1.00 91.25 358 THR A O 1
ATOM 2766 N N . GLY A 1 359 ? -21.642 0.430 12.373 1.00 93.44 359 GLY A N 1
ATOM 2767 C CA . GLY A 1 359 ? -22.806 1.124 11.814 1.00 93.44 359 GLY A CA 1
ATOM 2768 C C . GLY A 1 359 ? -22.472 2.401 11.023 1.00 93.44 359 GLY A C 1
ATOM 2769 O O . GLY A 1 359 ? -23.384 3.081 10.555 1.00 93.44 359 GLY A O 1
ATOM 2770 N N . LYS A 1 360 ? -21.190 2.741 10.848 1.00 93.44 360 LYS A N 1
ATOM 2771 C CA . LYS A 1 360 ? -20.704 3.960 10.187 1.00 93.44 360 LYS A CA 1
ATOM 2772 C C . LYS A 1 360 ? -20.058 3.644 8.844 1.00 93.44 360 LYS A C 1
ATOM 2774 O O . LYS A 1 360 ? -19.699 2.510 8.556 1.00 93.44 360 LYS A O 1
ATOM 2779 N N . ARG A 1 361 ? -19.904 4.655 7.995 1.00 94.56 361 ARG A N 1
ATOM 2780 C CA . ARG A 1 361 ? -19.222 4.505 6.704 1.00 94.56 361 ARG A CA 1
ATOM 2781 C C . ARG A 1 361 ? -17.773 4.960 6.828 1.00 94.56 361 ARG A C 1
ATOM 2783 O O . ARG A 1 361 ? -17.506 5.938 7.524 1.00 94.56 361 ARG A O 1
ATOM 2790 N N . ILE A 1 362 ? -16.855 4.276 6.151 1.00 93.94 362 ILE A N 1
ATOM 2791 C CA . ILE A 1 362 ? -15.420 4.590 6.225 1.00 93.94 362 ILE A CA 1
ATOM 2792 C C . ILE A 1 362 ? -15.114 5.991 5.669 1.00 93.94 362 ILE A C 1
ATOM 2794 O O . ILE A 1 362 ? -14.216 6.679 6.140 1.00 93.94 362 ILE A O 1
ATOM 2798 N N . GLU A 1 363 ? -15.930 6.464 4.731 1.00 92.25 363 GLU A N 1
ATOM 2799 C CA . GLU A 1 363 ? -15.866 7.798 4.135 1.00 92.25 363 GLU A CA 1
ATOM 2800 C C . GLU A 1 363 ? -16.249 8.910 5.122 1.00 92.25 363 GLU A C 1
ATOM 2802 O O . GLU A 1 363 ? -15.924 10.073 4.898 1.00 92.25 363 GLU A O 1
ATOM 2807 N N . ASP A 1 364 ? -16.939 8.570 6.214 1.00 93.69 364 ASP A N 1
ATOM 2808 C CA . ASP A 1 364 ? -17.350 9.520 7.246 1.00 93.69 364 ASP A CA 1
ATOM 2809 C C . ASP A 1 364 ? -16.323 9.631 8.393 1.00 93.69 364 ASP A C 1
ATOM 2811 O O . ASP A 1 364 ? -16.539 10.420 9.314 1.00 93.69 364 ASP A O 1
ATOM 2815 N N . LEU A 1 365 ? -15.195 8.905 8.338 1.00 94.50 365 LEU A N 1
ATOM 2816 C CA . LEU A 1 365 ? -14.163 8.895 9.390 1.00 94.50 365 LEU A CA 1
ATOM 2817 C C . LEU A 1 365 ? -13.625 10.285 9.753 1.00 94.50 365 LEU A C 1
ATOM 2819 O O . LEU A 1 365 ? -13.257 10.520 10.902 1.00 94.50 365 LEU A O 1
ATOM 2823 N N . ASP A 1 366 ? -13.592 11.224 8.805 1.00 95.12 366 ASP A N 1
ATOM 2824 C CA . ASP A 1 366 ? -13.117 12.587 9.072 1.00 95.12 366 ASP A CA 1
ATOM 2825 C C . ASP A 1 366 ? -14.012 13.366 10.049 1.00 95.12 366 ASP A C 1
ATOM 2827 O O . ASP A 1 366 ? -13.544 14.284 10.727 1.00 95.12 366 ASP A O 1
ATOM 2831 N N . LYS A 1 367 ? -15.285 12.967 10.180 1.00 93.62 367 LYS A N 1
ATOM 2832 C CA . LYS A 1 367 ? -16.223 13.525 11.169 1.00 93.62 367 LYS A CA 1
ATOM 2833 C C . LYS A 1 367 ? -15.904 13.075 12.594 1.00 93.62 367 LYS A C 1
ATOM 2835 O O . LYS A 1 367 ? -16.424 13.643 13.544 1.00 93.62 367 LYS A O 1
ATOM 2840 N N . GLU A 1 368 ? -15.061 12.058 12.759 1.00 90.94 368 GLU A N 1
ATOM 2841 C CA . GLU A 1 368 ? -14.612 11.579 14.071 1.00 90.94 368 GLU A CA 1
ATOM 2842 C C . GLU A 1 368 ? -13.318 12.254 14.545 1.00 90.94 368 GLU A C 1
ATOM 2844 O O . GLU A 1 368 ? -12.746 11.857 15.569 1.00 90.94 368 GLU A O 1
ATOM 2849 N N . CYS A 1 369 ? -12.837 13.234 13.776 1.00 90.12 369 CYS A N 1
ATOM 2850 C CA . CYS A 1 369 ? -11.611 13.980 14.029 1.00 90.12 369 CYS A CA 1
ATOM 2851 C C . CYS A 1 369 ? -11.848 15.338 14.712 1.00 90.12 369 CYS A C 1
ATOM 2853 O O . CYS A 1 369 ? -10.923 16.158 14.764 1.00 90.12 369 CYS A O 1
ATOM 2855 N N . ASP A 1 370 ? -13.055 15.594 15.213 1.00 79.12 370 ASP A N 1
ATOM 2856 C CA . ASP A 1 370 ? -13.385 16.828 15.929 1.00 79.12 370 ASP A CA 1
ATOM 2857 C C . ASP A 1 370 ? -13.325 16.658 17.447 1.00 79.12 370 ASP A C 1
ATOM 2859 O O . ASP A 1 370 ? -13.816 15.629 17.967 1.00 79.12 370 ASP A O 1
#

Radius of gyration: 21.27 Å; Cα contacts (8 Å, |Δi|>4): 775; chains: 1; bounding box: 58×51×78 Å

Foldseek 3Di:
DDDDDDDDLVNVVVVVVVVVPPPPDDDDDDDDDQADLCRLVVPVLLVVLVVLLVVLCVCQQPVPCPVVQVPDDLVRLLVSLVSQKHFDDCVVPLLCQAFKFKKWKDFPPPPDPDDPPPRQIAMWGFQAQFKIKFFQCSPVFAPVQDDDQAFPDTPVSQVRIQIWTQGGRLVRVCSNVDIWTKTWGGAQGHEPQFWHQPDADPVRDRGGIDGQQQGTMTMITTDPTDLPDPRGAHEDQDAPPQDQPAFFKKWKIQAQDDPVRPDDNSSSNRGIIMGGGWDFHDDDDSRATWTQGQDHRRHGRIFIDTPVRRRYTQFGFDDWLDPRSGAGRDDHPVCSNVRRITHTHGRNSVQVVCCVNPVDGSSCVNVVVD

Nearest PDB structures (foldseek):
  2zks-assembly1_A  TM=6.025E-01  e=1.026E-06  Homo sapiens
  2oq5-assembly1_A  TM=5.876E-01  e=1.026E-06  Homo sapiens
  1fy4-assembly1_A  TM=6.127E-01  e=1.978E-06  Fusarium oxysporum
  1gl1-assembly3_C  TM=5.871E-01  e=9.109E-07  Bos taurus
  1si5-assembly1_H  TM=6.437E-01  e=2.729E-05  Homo sapiens